Protein AF-A0A7X5D8V8-F1 (afdb_monomer)

Mean predicted aligned error: 6.62 Å

pLDDT: mean 87.8, std 14.57, range [34.31, 98.56]

Nearest PDB structures (foldseek):
  1rkx-assembly1_B  TM=6.588E-01  e=1.270E-01  Yersinia pseudotuberculosis
  8oxf-assembly2_F  TM=2.842E-01  e=4.146E-02  Arthrobacter sp.
  1rkx-assembly1_A  TM=2.470E-01  e=5.904E-02  Yersinia pseudotuberculosis
  1wvg-assembly1_A-2  TM=2.300E-01  e=4.398E-02  Salmonella enterica subsp. enterica serovar Typhi str. CT18
  1rkx-assembly1_D  TM=2.440E-01  e=1.129E-01  Yersinia pseudotuberculosis

Structure (mmCIF, N/CA/C/O backbone):
data_AF-A0A7X5D8V8-F1
#
_entry.id   AF-A0A7X5D8V8-F1
#
loop_
_atom_site.group_PDB
_atom_site.id
_atom_site.type_symbol
_atom_site.label_atom_id
_atom_site.label_alt_id
_atom_site.label_comp_id
_atom_site.label_asym_id
_atom_site.label_entity_id
_atom_site.label_seq_id
_atom_site.pdbx_PDB_ins_code
_atom_site.Cartn_x
_atom_site.Cartn_y
_atom_site.Cartn_z
_atom_site.occupancy
_atom_site.B_iso_or_equiv
_atom_site.auth_seq_id
_atom_site.auth_comp_id
_atom_site.auth_asym_id
_atom_site.auth_atom_id
_atom_site.pdbx_PDB_model_num
ATOM 1 N N . MET A 1 1 ? -23.161 -14.116 19.086 1.00 56.59 1 MET A N 1
ATOM 2 C CA . MET A 1 1 ? -23.039 -13.054 18.066 1.00 56.59 1 MET A CA 1
ATOM 3 C C . MET A 1 1 ? -21.893 -13.435 17.145 1.00 56.59 1 MET A C 1
ATOM 5 O O . MET A 1 1 ? -20.900 -13.943 17.662 1.00 56.59 1 MET A O 1
ATOM 9 N N . SER A 1 2 ? -22.057 -13.295 15.826 1.00 82.12 2 SER A N 1
ATOM 10 C CA . SER A 1 2 ? -20.963 -13.474 14.860 1.00 82.12 2 SER A CA 1
ATOM 11 C C . SER A 1 2 ? -19.871 -12.431 15.122 1.00 82.12 2 SER A C 1
ATOM 13 O O . SER A 1 2 ? -20.149 -11.354 15.649 1.00 82.12 2 SER A O 1
ATOM 15 N N . LYS A 1 3 ? -18.610 -12.765 14.825 1.00 94.00 3 LYS A N 1
ATOM 16 C CA . LYS A 1 3 ? -17.510 -11.793 14.884 1.00 94.00 3 LYS A CA 1
ATOM 17 C C . LYS A 1 3 ? -17.692 -10.821 13.723 1.00 94.00 3 LYS A C 1
ATOM 19 O O . LYS A 1 3 ? -17.764 -11.277 12.587 1.00 94.00 3 LYS A O 1
ATOM 24 N N . SER A 1 4 ? -17.745 -9.519 13.979 1.00 97.12 4 SER A N 1
ATOM 25 C CA . SER A 1 4 ? -17.955 -8.515 12.932 1.00 97.12 4 SER A CA 1
ATOM 26 C C . SER A 1 4 ? -17.012 -7.326 13.091 1.00 97.12 4 SER A C 1
ATOM 28 O O . SER A 1 4 ? -16.685 -6.908 14.206 1.00 97.12 4 SER A O 1
ATOM 30 N N . VAL A 1 5 ? -16.549 -6.789 11.964 1.00 98.31 5 VAL A N 1
ATOM 31 C CA . VAL A 1 5 ? -15.684 -5.606 11.907 1.00 98.31 5 VAL A CA 1
ATOM 32 C C . VAL A 1 5 ? -16.247 -4.595 10.916 1.00 98.31 5 VAL A C 1
ATOM 34 O O . VAL A 1 5 ? -16.684 -4.954 9.820 1.00 98.31 5 VAL A O 1
ATOM 37 N N . LEU A 1 6 ? -16.210 -3.323 11.302 1.00 98.31 6 LEU A N 1
ATOM 38 C CA . LEU A 1 6 ? -16.412 -2.210 10.386 1.00 98.31 6 LEU A CA 1
ATOM 39 C C . LEU A 1 6 ? -15.040 -1.691 9.953 1.00 98.31 6 LEU A C 1
ATOM 41 O O . LEU A 1 6 ? -14.257 -1.265 10.796 1.00 98.31 6 LEU A O 1
ATOM 45 N N . ILE A 1 7 ? -14.736 -1.722 8.659 1.00 98.19 7 ILE A N 1
ATOM 46 C CA . ILE A 1 7 ? -13.537 -1.099 8.091 1.00 98.19 7 ILE A CA 1
ATOM 47 C C . ILE A 1 7 ? -13.951 0.231 7.470 1.00 98.19 7 ILE A C 1
ATOM 49 O O . ILE A 1 7 ? -14.861 0.287 6.641 1.00 98.19 7 ILE A O 1
ATOM 53 N N . PHE A 1 8 ? -13.277 1.297 7.877 1.00 97.44 8 PHE A N 1
ATOM 54 C CA . PHE A 1 8 ? -13.571 2.661 7.472 1.00 97.44 8 PHE A CA 1
ATOM 55 C C . PHE A 1 8 ? -12.373 3.286 6.757 1.00 97.44 8 PHE A C 1
ATOM 57 O O . PHE A 1 8 ? -11.284 3.356 7.330 1.00 97.44 8 PHE A O 1
ATOM 64 N N . GLU A 1 9 ? -12.595 3.760 5.527 1.00 95.62 9 GLU A N 1
ATOM 65 C CA . GLU A 1 9 ? -11.587 4.462 4.723 1.00 95.62 9 GLU A CA 1
ATOM 66 C C . GLU A 1 9 ? -11.970 5.934 4.532 1.00 95.62 9 GLU A C 1
ATOM 68 O O . GLU A 1 9 ? -12.772 6.257 3.644 1.00 95.62 9 GLU A O 1
ATOM 73 N N . PRO A 1 10 ? -11.401 6.839 5.346 1.00 91.75 10 PRO A N 1
ATOM 74 C CA . PRO A 1 10 ? -11.671 8.264 5.239 1.00 91.75 10 PRO A CA 1
ATOM 75 C C . PRO A 1 10 ? -10.828 8.964 4.168 1.00 91.75 10 PRO A C 1
ATOM 77 O O . PRO A 1 10 ? -11.167 10.072 3.747 1.00 91.75 10 PRO A O 1
ATOM 80 N N . HIS A 1 11 ? -9.725 8.368 3.712 1.00 90.44 11 HIS A N 1
ATOM 81 C CA . HIS A 1 11 ? -8.753 9.033 2.860 1.00 90.44 11 HIS A CA 1
ATOM 82 C C . HIS A 1 11 ? -9.058 8.824 1.362 1.00 90.44 11 HIS A C 1
ATOM 84 O O . HIS A 1 11 ? -9.230 7.694 0.900 1.00 90.44 11 HIS A O 1
ATOM 90 N N . PRO A 1 12 ? -9.065 9.891 0.538 1.00 86.19 12 PRO A N 1
ATOM 91 C CA . PRO A 1 12 ? -9.428 9.806 -0.881 1.00 86.19 12 PRO A CA 1
ATOM 92 C C . PRO A 1 12 ? -8.381 9.111 -1.772 1.00 86.19 12 PRO A C 1
ATOM 94 O O . PRO A 1 12 ? -8.635 8.904 -2.959 1.00 86.19 12 PRO A O 1
ATOM 97 N N . TYR A 1 13 ? -7.214 8.750 -1.230 1.00 84.81 13 TYR A N 1
ATOM 98 C CA . TYR A 1 13 ? -6.101 8.189 -2.006 1.00 84.81 13 TYR A CA 1
ATOM 99 C C . TYR A 1 13 ? -5.557 6.853 -1.493 1.00 84.81 13 TYR A C 1
ATOM 101 O O . TYR A 1 13 ? -4.608 6.367 -2.092 1.00 84.81 13 TYR A O 1
ATOM 109 N N . HIS A 1 14 ? -6.094 6.296 -0.401 1.00 89.19 14 HIS A N 1
ATOM 110 C CA . HIS A 1 14 ? -5.566 5.067 0.225 1.00 89.19 14 HIS A CA 1
ATOM 111 C C . HIS A 1 14 ? -6.527 3.879 0.122 1.00 89.19 14 HIS A C 1
ATOM 113 O O . HIS A 1 14 ? -6.419 2.899 0.857 1.00 89.19 14 HIS A O 1
ATOM 119 N N . TYR A 1 15 ? -7.485 3.957 -0.801 1.00 90.75 15 TYR A N 1
ATOM 120 C CA . TYR A 1 15 ? -8.532 2.954 -0.943 1.00 90.75 15 TYR A CA 1
ATOM 121 C C . TYR A 1 15 ? -7.999 1.538 -1.177 1.00 90.75 15 TYR A C 1
ATOM 123 O O . TYR A 1 15 ? -8.607 0.556 -0.756 1.00 90.75 15 TYR A O 1
ATOM 131 N N . GLU A 1 16 ? -6.819 1.422 -1.784 1.00 92.56 16 GLU A N 1
ATOM 132 C CA . GLU A 1 16 ? -6.147 0.153 -2.028 1.00 92.56 16 GLU A CA 1
ATOM 133 C C . GLU A 1 16 ? -5.804 -0.629 -0.749 1.00 92.56 16 GLU A C 1
ATOM 135 O O . GLU A 1 16 ? -5.570 -1.830 -0.817 1.00 92.56 16 GLU A O 1
ATOM 140 N N . VAL A 1 17 ? -5.791 0.010 0.422 1.00 95.12 17 VAL A N 1
ATOM 141 C CA . VAL A 1 17 ? -5.502 -0.649 1.706 1.00 95.12 17 VAL A CA 1
ATOM 142 C C . VAL A 1 17 ? -6.639 -1.543 2.156 1.00 95.12 17 VAL A C 1
ATOM 144 O O . VAL A 1 17 ? -6.409 -2.579 2.788 1.00 95.12 17 VAL A O 1
ATOM 147 N N . VAL A 1 18 ? -7.867 -1.131 1.837 1.00 96.44 18 VAL A N 1
ATOM 148 C CA . VAL A 1 18 ? -9.096 -1.721 2.366 1.00 96.44 18 VAL A CA 1
ATOM 149 C C . VAL A 1 18 ? -9.138 -3.216 2.075 1.00 96.44 18 VAL A C 1
ATOM 151 O O . VAL A 1 18 ? -9.469 -3.992 2.966 1.00 96.44 18 VAL A O 1
ATOM 154 N N . ILE A 1 19 ? -8.727 -3.644 0.879 1.00 96.31 19 ILE A N 1
ATOM 155 C CA . ILE A 1 19 ? -8.701 -5.062 0.492 1.00 96.31 19 ILE A CA 1
ATOM 156 C C . ILE A 1 19 ? -7.691 -5.891 1.282 1.00 96.31 19 ILE A C 1
ATOM 158 O O . ILE A 1 19 ? -8.018 -7.003 1.691 1.00 96.31 19 ILE A O 1
ATOM 162 N N . GLY A 1 20 ? -6.503 -5.351 1.566 1.00 95.94 20 GLY A N 1
ATOM 163 C CA . GLY A 1 20 ? -5.499 -6.044 2.374 1.00 95.94 20 GLY A CA 1
ATOM 164 C C . GLY A 1 20 ? -5.975 -6.253 3.811 1.00 95.94 20 GLY A C 1
ATOM 165 O O . GLY A 1 20 ? -5.890 -7.357 4.339 1.00 95.94 20 GLY A O 1
ATOM 166 N N . VAL A 1 21 ? -6.539 -5.211 4.426 1.00 97.38 21 VAL A N 1
ATOM 167 C CA . VAL A 1 21 ? -7.099 -5.290 5.786 1.00 97.38 21 VAL A CA 1
ATOM 168 C C . VAL A 1 21 ? -8.289 -6.244 5.834 1.00 97.38 21 VAL A C 1
ATOM 170 O O . VAL A 1 21 ? -8.360 -7.101 6.714 1.00 97.38 21 VAL A O 1
ATOM 173 N N . SER A 1 22 ? -9.197 -6.122 4.866 1.00 97.62 22 SER A N 1
ATOM 174 C CA . SER A 1 22 ? -10.381 -6.974 4.764 1.00 97.62 22 SER A CA 1
ATOM 175 C C . SER A 1 22 ? -9.988 -8.445 4.622 1.00 97.62 22 SER A C 1
ATOM 177 O O . SER A 1 22 ? -10.557 -9.286 5.306 1.00 97.62 22 SER A O 1
ATOM 179 N N . TYR A 1 23 ? -8.959 -8.755 3.826 1.00 97.50 23 TYR A N 1
ATOM 180 C CA . TYR A 1 23 ? -8.428 -10.112 3.714 1.00 97.50 23 TYR A CA 1
ATOM 181 C C . TYR A 1 23 ? -8.008 -10.685 5.072 1.00 97.50 23 TYR A C 1
ATOM 183 O O . TYR A 1 23 ? -8.434 -11.778 5.423 1.00 97.50 23 TYR A O 1
ATOM 191 N N . TYR A 1 24 ? -7.242 -9.955 5.888 1.00 98.00 24 TYR A N 1
ATOM 192 C CA . TYR A 1 24 ? -6.824 -10.495 7.188 1.00 98.00 24 TYR A CA 1
ATOM 193 C C . TYR A 1 24 ? -7.997 -10.729 8.141 1.00 98.00 24 TYR A C 1
ATOM 195 O O . TYR A 1 24 ? -8.025 -11.747 8.826 1.00 98.00 24 TYR A O 1
ATOM 203 N N . PHE A 1 25 ? -8.984 -9.832 8.179 1.00 97.88 25 PHE A N 1
ATOM 204 C CA . PHE A 1 25 ? -10.183 -10.057 8.989 1.00 97.88 25 PHE A CA 1
ATOM 205 C C . PHE A 1 25 ? -11.018 -11.239 8.488 1.00 97.88 25 PHE A C 1
ATOM 207 O O . PHE A 1 25 ? -11.525 -12.006 9.309 1.00 97.88 25 PHE A O 1
ATOM 214 N N . GLU A 1 26 ? -11.107 -11.431 7.171 1.00 96.69 26 GLU A N 1
ATOM 215 C CA . GLU A 1 26 ? -11.768 -12.588 6.563 1.00 96.69 26 GLU A CA 1
ATOM 216 C C . GLU A 1 26 ? -11.084 -13.890 7.003 1.00 96.69 26 GLU A C 1
ATOM 218 O O . GLU A 1 26 ? -11.756 -14.795 7.496 1.00 96.69 26 GLU A O 1
ATOM 223 N N . GLN A 1 27 ? -9.747 -13.935 6.970 1.00 96.56 27 GLN A N 1
ATOM 224 C CA . GLN A 1 27 ? -8.958 -15.082 7.439 1.00 96.56 27 GLN A CA 1
ATOM 225 C C . GLN A 1 27 ? -9.134 -15.359 8.944 1.00 96.56 27 GLN A C 1
ATOM 227 O O . GLN A 1 27 ? -9.007 -16.499 9.389 1.00 96.56 27 GLN A O 1
ATOM 232 N N . LEU A 1 28 ? -9.459 -14.337 9.742 1.00 97.25 28 LEU A N 1
ATOM 233 C CA . LEU A 1 28 ? -9.793 -14.477 11.166 1.00 97.25 28 LEU A CA 1
ATOM 234 C C . LEU A 1 28 ? -11.273 -14.836 11.424 1.00 97.25 28 LEU A C 1
ATOM 236 O O . LEU A 1 28 ? -11.683 -14.968 12.588 1.00 97.25 28 LEU A O 1
ATOM 240 N N . GLY A 1 29 ? -12.067 -15.009 10.363 1.00 96.31 29 GLY A N 1
ATOM 241 C CA . GLY A 1 29 ? -13.473 -15.405 10.413 1.00 96.31 29 GLY A CA 1
ATOM 242 C C . GLY A 1 29 ? -14.427 -14.277 10.806 1.00 96.31 29 GLY A C 1
ATOM 243 O O . GLY A 1 29 ? -15.450 -14.552 11.435 1.00 96.31 29 GLY A O 1
ATOM 244 N N . TYR A 1 30 ? -14.082 -13.022 10.507 1.00 97.62 30 TYR A N 1
ATOM 245 C CA . TYR A 1 30 ? -14.972 -11.881 10.724 1.00 97.62 30 TYR A CA 1
ATOM 246 C C . TYR A 1 30 ? -15.916 -11.670 9.537 1.00 97.62 30 TYR A C 1
ATOM 248 O O . TYR A 1 30 ? -15.520 -11.764 8.377 1.00 97.62 30 TYR A O 1
ATOM 256 N N . GLU A 1 31 ? -17.154 -11.294 9.840 1.00 97.19 31 GLU A N 1
ATOM 257 C CA . GLU A 1 31 ? -18.051 -10.631 8.899 1.00 97.19 31 GLU A CA 1
ATOM 258 C C . GLU A 1 31 ? -17.583 -9.187 8.693 1.00 97.19 31 GLU A C 1
ATOM 260 O O . GLU A 1 31 ? -17.316 -8.458 9.654 1.00 97.19 31 GLU A O 1
ATOM 265 N N . ILE A 1 32 ? -17.466 -8.773 7.432 1.00 97.44 32 ILE A N 1
ATOM 266 C CA . ILE A 1 32 ? -16.819 -7.513 7.069 1.00 97.44 32 ILE A CA 1
ATOM 267 C C . ILE A 1 32 ? -17.858 -6.541 6.534 1.00 97.44 32 ILE A C 1
ATOM 269 O O . ILE A 1 32 ? -18.511 -6.787 5.516 1.00 97.44 32 ILE A O 1
ATOM 273 N N . SER A 1 33 ? -17.957 -5.397 7.203 1.00 97.31 33 SER A N 1
ATOM 274 C CA . SER A 1 33 ? -18.666 -4.230 6.694 1.00 97.31 33 SER A CA 1
ATOM 275 C C . SER A 1 33 ? -17.673 -3.143 6.314 1.00 97.31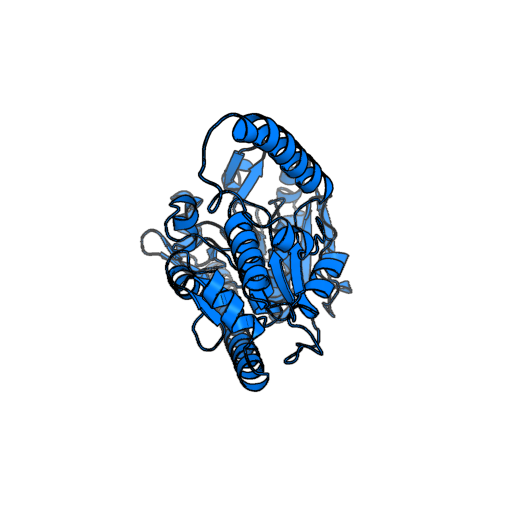 33 SER A C 1
ATOM 277 O O . SER A 1 33 ? -16.722 -2.882 7.046 1.00 97.31 33 SER A O 1
ATOM 279 N N . LEU A 1 34 ? -17.895 -2.501 5.174 1.00 97.44 34 LEU A N 1
ATOM 280 C CA . LEU A 1 34 ? -17.082 -1.405 4.664 1.00 97.44 34 LEU A CA 1
ATOM 281 C C . LEU A 1 34 ? -17.895 -0.111 4.719 1.00 97.44 34 LEU A C 1
ATOM 283 O O . LEU A 1 34 ? -19.037 -0.081 4.261 1.00 97.44 34 LEU A O 1
ATOM 287 N N . LEU A 1 35 ? -17.296 0.954 5.246 1.00 95.81 35 LEU A N 1
ATOM 288 C CA . LEU A 1 35 ? -17.801 2.321 5.147 1.00 95.81 35 LEU A CA 1
ATOM 289 C C . LEU A 1 35 ? -16.759 3.163 4.406 1.00 95.81 35 LEU A C 1
ATOM 291 O O . LEU A 1 35 ? -15.671 3.420 4.919 1.00 95.81 35 LEU A O 1
ATOM 295 N N . VAL A 1 36 ? -17.062 3.527 3.162 1.00 94.44 36 VAL A N 1
ATOM 296 C CA . VAL A 1 36 ? -16.083 4.099 2.221 1.00 94.44 36 VAL A CA 1
ATOM 297 C C . VAL A 1 36 ? -16.660 5.324 1.513 1.00 94.44 36 VAL A C 1
ATOM 299 O O . VAL A 1 36 ? -17.871 5.483 1.424 1.00 94.44 36 VAL A O 1
ATOM 302 N N . ARG A 1 37 ? -15.819 6.221 1.002 1.00 91.38 37 ARG A N 1
ATOM 303 C CA . ARG A 1 37 ? -16.301 7.426 0.304 1.00 91.38 37 ARG A CA 1
ATOM 304 C C . ARG A 1 37 ? -17.103 7.085 -0.964 1.00 91.38 37 ARG A C 1
ATOM 306 O O . ARG A 1 37 ? -16.758 6.150 -1.685 1.00 91.38 37 ARG A O 1
ATOM 313 N N . ASN A 1 38 ? -18.112 7.899 -1.290 1.00 88.25 38 ASN A N 1
ATOM 314 C CA . ASN A 1 38 ? -18.994 7.753 -2.467 1.00 88.25 38 ASN A CA 1
ATOM 315 C C . ASN A 1 38 ? -18.273 7.645 -3.827 1.00 88.25 38 ASN A C 1
ATOM 317 O O . ASN A 1 38 ? -18.821 7.106 -4.784 1.00 88.25 38 ASN A O 1
ATOM 321 N N . ASN A 1 39 ? -17.052 8.165 -3.944 1.00 83.12 39 ASN A N 1
ATOM 322 C CA . ASN A 1 39 ? -16.264 8.115 -5.177 1.00 83.12 39 ASN A CA 1
ATOM 323 C C . ASN A 1 39 ? -15.512 6.785 -5.378 1.00 83.12 39 ASN A C 1
ATOM 325 O O . ASN A 1 39 ? -14.800 6.646 -6.376 1.00 83.12 39 ASN A O 1
ATOM 329 N N . PHE A 1 40 ? -15.645 5.831 -4.454 1.00 84.00 40 PHE A N 1
ATOM 330 C CA . PHE A 1 40 ? -14.994 4.531 -4.532 1.00 84.00 40 PHE A CA 1
ATOM 331 C C . PHE A 1 40 ? -15.947 3.403 -4.924 1.00 84.00 40 PHE A C 1
ATOM 333 O O . PHE A 1 40 ? -17.043 3.247 -4.386 1.00 84.00 40 PHE A O 1
ATOM 340 N N . ASP A 1 41 ? -15.469 2.565 -5.840 1.00 85.38 41 ASP A N 1
ATOM 341 C CA . ASP A 1 41 ? -16.139 1.345 -6.270 1.00 85.38 41 ASP A CA 1
ATOM 342 C C . ASP A 1 41 ? -15.456 0.135 -5.618 1.00 85.38 41 ASP A C 1
ATOM 344 O O . ASP A 1 41 ? -14.400 -0.324 -6.057 1.00 85.38 41 ASP A O 1
ATOM 348 N N . ALA A 1 42 ? -16.052 -0.373 -4.538 1.00 80.69 42 ALA A N 1
ATOM 349 C CA . ALA A 1 42 ? -15.538 -1.548 -3.837 1.00 80.69 42 ALA A CA 1
ATOM 350 C C . ALA A 1 42 ? -15.549 -2.793 -4.724 1.00 80.69 42 ALA A C 1
ATOM 352 O O . ALA A 1 42 ? -14.614 -3.586 -4.691 1.00 80.69 42 ALA A O 1
ATOM 353 N N . GLN A 1 43 ? -16.568 -2.963 -5.563 1.00 84.69 43 GLN A N 1
ATOM 354 C CA . GLN A 1 43 ? -16.681 -4.151 -6.410 1.00 84.69 43 GLN A CA 1
ATOM 355 C C . GLN A 1 43 ? -15.541 -4.230 -7.436 1.00 84.69 43 GLN A C 1
ATOM 357 O O . GLN A 1 43 ? -15.120 -5.321 -7.825 1.00 84.69 43 GLN A O 1
ATOM 362 N N . ASP A 1 44 ? -15.008 -3.076 -7.834 1.00 91.81 44 ASP A N 1
ATOM 363 C CA . ASP A 1 44 ? -13.827 -2.961 -8.684 1.00 91.81 44 ASP A CA 1
ATOM 364 C C . ASP A 1 44 ? -12.514 -3.280 -7.937 1.00 91.81 44 ASP A C 1
ATOM 366 O O . ASP A 1 44 ? -11.674 -4.008 -8.469 1.00 91.81 44 ASP A O 1
ATOM 370 N N . LEU A 1 45 ? -12.354 -2.815 -6.690 1.00 94.19 45 LEU A N 1
ATOM 371 C CA . LEU A 1 45 ? -11.200 -3.137 -5.830 1.00 94.19 45 LEU A CA 1
ATOM 372 C C . LEU A 1 45 ? -11.127 -4.639 -5.505 1.00 94.19 45 LEU A C 1
ATOM 374 O O . LEU A 1 45 ? -10.070 -5.254 -5.613 1.00 94.19 45 LEU A O 1
ATOM 378 N N . PHE A 1 46 ? -12.263 -5.244 -5.157 1.00 95.69 46 PHE A N 1
ATOM 379 C CA . PHE A 1 46 ? -12.381 -6.659 -4.795 1.00 95.69 46 PHE A CA 1
ATOM 380 C C . PHE A 1 46 ? -12.614 -7.577 -6.003 1.00 95.69 46 PHE A C 1
ATOM 382 O O . PHE A 1 46 ? -13.052 -8.714 -5.837 1.00 95.69 46 PHE A O 1
ATOM 389 N N . PHE A 1 47 ? -12.332 -7.117 -7.228 1.00 94.50 47 PHE A N 1
ATOM 390 C CA . PHE A 1 47 ? -12.703 -7.833 -8.452 1.00 94.50 47 PHE A CA 1
ATOM 391 C C . PHE A 1 47 ? -12.211 -9.289 -8.486 1.00 94.50 47 PHE A C 1
ATOM 393 O O . PHE A 1 47 ? -12.973 -10.173 -8.887 1.00 94.50 47 PHE A O 1
ATOM 400 N N . TYR A 1 48 ? -10.968 -9.524 -8.053 1.00 94.31 48 TYR A N 1
ATOM 401 C CA . TYR A 1 48 ? -10.339 -10.847 -8.013 1.00 94.31 48 TYR A CA 1
ATOM 402 C C . TYR A 1 48 ? -10.571 -11.610 -6.705 1.00 94.31 48 TYR A C 1
ATOM 404 O O . TYR A 1 48 ? -10.054 -12.709 -6.581 1.00 94.31 48 TYR A O 1
ATOM 412 N N . SER A 1 49 ? -11.310 -11.065 -5.736 1.00 94.62 49 SER A N 1
ATOM 413 C CA . SER A 1 49 ? -11.569 -11.741 -4.461 1.00 94.62 49 SER A CA 1
ATOM 414 C C . SER A 1 49 ? -12.773 -12.679 -4.554 1.00 94.62 49 SER A C 1
ATOM 416 O O . SER A 1 49 ? -13.887 -12.246 -4.855 1.00 94.62 49 SER A O 1
ATOM 418 N N . GLN A 1 50 ? -12.585 -13.951 -4.202 1.00 92.69 50 GLN A N 1
ATOM 419 C CA . GLN A 1 50 ? -13.645 -14.975 -4.187 1.00 92.69 50 GLN A CA 1
ATOM 420 C C . GLN A 1 50 ? -14.776 -14.697 -3.184 1.00 92.69 50 GLN A C 1
ATOM 422 O O . GLN A 1 50 ? -15.858 -15.270 -3.278 1.00 92.69 50 GLN A O 1
ATOM 427 N N . TRP A 1 51 ? -14.537 -13.820 -2.215 1.00 92.19 51 TRP A N 1
ATOM 428 C CA . TRP A 1 51 ? -15.438 -13.543 -1.099 1.00 92.19 51 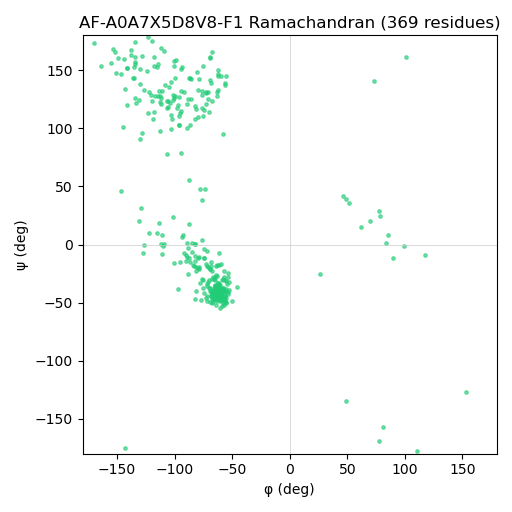TRP A CA 1
ATOM 429 C C . TRP A 1 51 ? -16.082 -12.157 -1.145 1.00 92.19 51 TRP A C 1
ATOM 431 O O . TRP A 1 51 ? -16.760 -11.771 -0.193 1.00 92.19 51 TRP A O 1
ATOM 441 N N . LYS A 1 52 ? -15.903 -11.420 -2.246 1.00 92.56 52 LYS A N 1
ATOM 442 C CA . LYS A 1 52 ? -16.428 -10.059 -2.424 1.00 92.56 52 LYS A CA 1
ATOM 443 C C . LYS A 1 52 ? -17.944 -9.949 -2.222 1.00 92.56 52 LYS A C 1
ATOM 445 O O . LYS A 1 52 ? -18.418 -8.934 -1.726 1.00 92.56 52 LYS A O 1
ATOM 450 N N . ASP A 1 53 ? -18.696 -11.005 -2.540 1.00 91.94 53 ASP A N 1
ATOM 451 C CA . ASP A 1 53 ? -20.160 -11.024 -2.422 1.00 91.94 53 ASP A CA 1
ATOM 452 C C . ASP A 1 53 ? -20.634 -11.137 -0.960 1.00 91.94 53 ASP A C 1
ATOM 454 O O . ASP A 1 53 ? -21.807 -10.922 -0.665 1.00 91.94 53 ASP A O 1
ATOM 458 N N . ARG A 1 54 ? -19.719 -11.443 -0.026 1.00 92.56 54 ARG A N 1
ATOM 459 C CA . ARG A 1 54 ? -19.979 -11.459 1.424 1.00 92.56 54 ARG A CA 1
ATOM 460 C C . ARG A 1 54 ? -19.757 -10.093 2.085 1.00 92.56 54 ARG A C 1
ATOM 462 O O . ARG A 1 54 ? -19.961 -9.967 3.288 1.00 92.56 54 ARG A O 1
ATOM 469 N N . LEU A 1 55 ? -19.305 -9.088 1.334 1.00 94.25 55 LEU A N 1
ATOM 470 C CA . LEU A 1 55 ? -19.039 -7.750 1.856 1.00 94.25 55 LEU A CA 1
ATOM 471 C C . LEU A 1 55 ? -20.327 -6.940 2.006 1.00 94.25 55 LEU A C 1
ATOM 473 O O . LEU A 1 55 ? -21.108 -6.808 1.063 1.00 94.25 55 LEU A O 1
ATOM 477 N N . HIS A 1 56 ? -20.495 -6.293 3.157 1.00 94.00 56 HIS A N 1
ATOM 478 C CA . HIS A 1 56 ? -21.533 -5.282 3.346 1.00 94.00 56 HIS A CA 1
ATOM 479 C C . HIS A 1 56 ? -20.950 -3.892 3.115 1.00 94.00 56 HIS A C 1
ATOM 481 O O . HIS A 1 56 ? -20.247 -3.359 3.967 1.00 94.00 56 HIS A O 1
ATOM 487 N N . ILE A 1 57 ? -21.224 -3.296 1.958 1.00 93.88 57 ILE A N 1
ATOM 488 C CA . ILE A 1 57 ? -20.645 -2.003 1.582 1.00 93.88 57 ILE A CA 1
ATOM 489 C C . ILE A 1 57 ? -21.671 -0.897 1.797 1.00 93.88 57 ILE A C 1
ATOM 491 O O . ILE A 1 57 ? -22.798 -0.974 1.307 1.00 93.88 57 ILE A O 1
ATOM 495 N N . ARG A 1 58 ? -21.255 0.144 2.512 1.00 93.31 58 ARG A N 1
ATOM 496 C CA . ARG A 1 58 ? -21.966 1.412 2.630 1.00 93.31 58 ARG A CA 1
ATOM 497 C C . ARG A 1 58 ? -21.044 2.540 2.212 1.00 93.31 58 ARG A C 1
ATOM 499 O O . ARG A 1 58 ? -19.828 2.474 2.414 1.00 93.31 58 ARG A O 1
ATOM 506 N N . HIS A 1 59 ? -21.648 3.584 1.670 1.00 93.56 59 HIS A N 1
ATOM 507 C CA . HIS A 1 59 ? -20.926 4.767 1.251 1.00 93.56 59 HIS A CA 1
ATOM 508 C C . HIS A 1 59 ? -21.322 5.987 2.071 1.00 93.56 59 HIS A C 1
ATOM 510 O O . HIS A 1 59 ? -22.434 6.048 2.590 1.00 93.56 59 HIS A O 1
ATOM 516 N N . PHE A 1 60 ? -20.399 6.937 2.183 1.00 92.62 60 PHE A N 1
ATOM 517 C CA . PHE A 1 60 ? -20.625 8.224 2.833 1.00 92.62 60 PHE A CA 1
ATOM 518 C C . PHE A 1 60 ? -20.069 9.379 1.989 1.00 92.62 60 PHE A C 1
ATOM 520 O O . PHE A 1 60 ? -19.207 9.196 1.117 1.00 92.62 60 PHE A O 1
ATOM 527 N N . ASP A 1 61 ? -20.554 10.579 2.285 1.00 90.62 61 ASP A N 1
ATOM 528 C CA . ASP A 1 61 ? -19.972 11.855 1.868 1.00 90.62 61 ASP A CA 1
ATOM 529 C C . ASP A 1 61 ? -19.402 12.612 3.077 1.00 90.62 61 ASP A C 1
ATOM 531 O O . ASP A 1 61 ? -19.624 12.250 4.233 1.00 90.62 61 ASP A O 1
ATOM 535 N N . ASP A 1 62 ? -18.643 13.673 2.812 1.00 86.56 62 ASP A N 1
ATOM 536 C CA . ASP A 1 62 ? -17.936 14.428 3.854 1.00 86.56 62 ASP A CA 1
ATOM 537 C C . ASP A 1 62 ? -18.885 14.994 4.926 1.00 86.56 62 ASP A C 1
ATOM 539 O O . ASP A 1 62 ? -18.499 15.102 6.090 1.00 86.56 62 ASP A O 1
ATOM 543 N N . GLU A 1 63 ? -20.132 15.299 4.554 1.00 88.31 63 GLU A N 1
ATOM 544 C CA . GLU A 1 63 ? -21.156 15.862 5.441 1.00 88.31 63 GLU A CA 1
ATOM 545 C C . GLU A 1 63 ? -21.744 14.806 6.391 1.00 88.31 63 GLU A C 1
ATOM 547 O O . GLU A 1 63 ? -22.001 15.088 7.563 1.00 88.31 63 GLU A O 1
ATOM 552 N N . THR A 1 64 ? -21.922 13.573 5.913 1.00 90.44 64 THR A N 1
ATOM 553 C CA . THR A 1 64 ? -22.527 12.461 6.668 1.00 90.44 64 THR A CA 1
ATOM 554 C C . THR A 1 64 ? -21.516 11.630 7.458 1.00 90.44 64 THR A C 1
ATOM 556 O O . THR A 1 64 ? -21.907 10.895 8.367 1.00 90.44 64 THR A O 1
ATOM 559 N N . MET A 1 65 ? -20.216 11.774 7.177 1.00 92.12 65 MET A N 1
ATOM 560 C CA . MET A 1 65 ? -19.142 10.965 7.768 1.00 92.12 65 MET A CA 1
ATOM 561 C C . MET A 1 65 ? -19.203 10.877 9.302 1.00 92.12 65 MET A C 1
ATOM 563 O O . MET A 1 65 ? -19.102 9.784 9.860 1.00 92.12 65 MET A O 1
ATOM 567 N N . LYS A 1 66 ? -19.351 12.015 9.998 1.00 93.25 66 LYS A N 1
ATOM 568 C CA . LYS A 1 66 ? -19.387 12.027 11.472 1.00 93.25 66 LYS A CA 1
ATOM 569 C C . LYS A 1 66 ? -20.633 11.323 12.000 1.00 93.25 66 LYS A C 1
ATOM 571 O O . LYS A 1 66 ? -20.514 10.465 12.868 1.00 93.25 66 LYS A O 1
ATOM 576 N N . ALA A 1 67 ? -21.795 11.630 11.422 1.00 92.31 67 ALA A N 1
ATOM 577 C CA . ALA A 1 67 ? -23.068 11.046 11.828 1.00 92.31 67 ALA A CA 1
ATOM 578 C C . ALA A 1 67 ? -23.065 9.515 11.684 1.00 92.31 67 ALA A C 1
ATOM 580 O O . ALA A 1 67 ? -23.510 8.821 12.594 1.00 92.31 67 ALA A O 1
ATOM 581 N N . GLU A 1 68 ? -22.497 8.979 10.597 1.00 92.81 68 GLU A N 1
ATOM 582 C CA . GLU A 1 68 ? -22.351 7.529 10.393 1.00 92.81 68 GLU A CA 1
ATOM 583 C C . GLU A 1 68 ? -21.528 6.852 11.502 1.00 92.81 68 GLU A C 1
ATOM 585 O O . GLU A 1 68 ? -21.873 5.752 11.946 1.00 92.81 68 GLU A O 1
ATOM 590 N N . LEU A 1 69 ? -20.472 7.519 11.983 1.00 94.00 69 LEU A N 1
ATOM 591 C CA . LEU A 1 69 ? -19.582 7.013 13.034 1.00 94.00 69 LEU A CA 1
ATOM 592 C C . LEU A 1 69 ? -20.151 7.156 14.457 1.00 94.00 69 LEU A C 1
ATOM 594 O O . LEU A 1 69 ? -19.693 6.456 15.361 1.00 94.00 69 LEU A O 1
ATOM 598 N N . GLU A 1 70 ? -21.135 8.034 14.664 1.00 91.00 70 GLU A N 1
ATOM 599 C CA . GLU A 1 70 ? -21.821 8.224 15.953 1.00 91.00 70 GLU A CA 1
ATOM 600 C C . GLU A 1 70 ? -23.008 7.272 16.154 1.00 91.00 70 GLU A C 1
ATOM 602 O O . GLU A 1 70 ? -23.495 7.122 17.277 1.00 91.00 70 GLU A O 1
ATOM 607 N N . THR A 1 71 ? -23.484 6.619 15.088 1.00 86.81 71 THR A N 1
ATOM 608 C CA . THR A 1 71 ? -24.678 5.769 15.164 1.00 86.81 71 THR A CA 1
ATOM 609 C C . THR A 1 71 ? -24.527 4.620 16.167 1.00 86.81 71 THR A C 1
ATOM 611 O O . THR A 1 71 ? -23.480 3.979 16.264 1.00 86.81 71 THR A O 1
ATOM 614 N N . GLU A 1 72 ? -25.625 4.267 16.849 1.00 82.19 72 GLU A N 1
ATOM 615 C CA . GLU A 1 72 ? -25.701 3.065 17.703 1.00 82.19 72 GLU A CA 1
ATOM 616 C C . GLU A 1 72 ? -25.292 1.793 16.941 1.00 82.19 72 GLU A C 1
ATOM 618 O O . GLU A 1 72 ? -24.726 0.872 17.517 1.00 82.19 72 GLU A O 1
ATOM 623 N N . ARG A 1 73 ? -25.478 1.775 15.616 1.00 87.62 73 ARG A N 1
ATOM 624 C CA . ARG A 1 73 ? -25.107 0.657 14.743 1.00 87.62 73 ARG A CA 1
ATOM 625 C C . ARG A 1 73 ? -23.599 0.387 14.705 1.00 87.62 73 ARG A C 1
ATOM 627 O O . ARG A 1 73 ? -23.193 -0.739 14.441 1.00 87.62 73 ARG A O 1
ATOM 634 N N . VAL A 1 74 ? -22.753 1.390 14.956 1.00 92.94 74 VAL A N 1
ATOM 635 C CA . VAL A 1 74 ? -21.298 1.186 15.080 1.00 92.94 74 VAL A CA 1
ATOM 636 C C . VAL A 1 74 ? -20.968 0.368 16.335 1.00 92.94 74 VAL A C 1
ATOM 638 O O . VAL A 1 74 ? -20.022 -0.419 16.321 1.00 92.94 74 VAL A O 1
ATOM 641 N N . ARG A 1 75 ? -21.789 0.464 17.389 1.00 93.56 75 ARG A N 1
ATOM 642 C CA . ARG A 1 75 ? -21.580 -0.256 18.655 1.00 93.56 75 ARG A CA 1
ATOM 643 C C . ARG A 1 75 ? -21.792 -1.764 18.536 1.00 93.56 75 ARG A C 1
ATOM 645 O O . ARG A 1 75 ? -21.243 -2.505 19.348 1.00 93.56 75 ARG A O 1
ATOM 652 N N . ASP A 1 76 ? -22.518 -2.209 17.511 1.00 94.00 76 ASP A N 1
ATOM 653 C CA . ASP A 1 76 ? -22.775 -3.629 17.238 1.00 94.00 76 ASP A CA 1
ATOM 654 C C . ASP A 1 76 ? -21.534 -4.381 16.726 1.00 94.00 76 ASP A C 1
ATOM 656 O O . ASP A 1 76 ? -21.487 -5.612 16.783 1.00 94.00 76 ASP A O 1
ATOM 660 N N . TYR A 1 77 ? -20.519 -3.666 16.225 1.00 97.25 77 TYR A N 1
ATOM 661 C CA . TYR A 1 77 ? -19.279 -4.281 15.756 1.00 97.25 77 TYR A CA 1
ATOM 662 C C . TYR A 1 77 ? -18.337 -4.598 16.916 1.00 97.25 77 TYR A C 1
ATOM 664 O O . TYR A 1 77 ? -18.257 -3.871 17.911 1.00 97.25 77 TYR A O 1
ATOM 672 N N . GLU A 1 78 ? -17.544 -5.662 16.766 1.00 97.69 78 GLU A N 1
ATOM 673 C CA . GLU A 1 78 ? -16.474 -5.939 17.722 1.00 97.69 78 GLU A CA 1
ATOM 674 C C . GLU A 1 78 ? -15.395 -4.856 17.659 1.00 97.69 78 GLU A C 1
ATOM 676 O O . GLU A 1 78 ? -14.922 -4.397 18.697 1.00 97.69 78 GLU A O 1
ATOM 681 N N . PHE A 1 79 ? -15.051 -4.416 16.448 1.00 98.06 79 PHE A N 1
ATOM 682 C CA . PHE A 1 79 ? -14.033 -3.401 16.204 1.00 98.06 79 PHE A CA 1
ATOM 683 C C . PHE A 1 79 ? -14.433 -2.452 15.074 1.00 98.06 79 PHE A C 1
ATOM 685 O O . PHE A 1 79 ? -15.109 -2.847 14.122 1.00 98.06 79 PHE A O 1
ATOM 692 N N . LEU A 1 80 ? -13.924 -1.222 15.154 1.00 98.31 80 LEU A N 1
ATOM 693 C CA . LEU A 1 80 ? -13.813 -0.313 14.014 1.00 98.31 80 LEU A CA 1
ATOM 694 C C . LEU A 1 80 ? -12.338 -0.254 13.611 1.00 98.31 80 LEU A C 1
ATOM 696 O O . LEU A 1 80 ? -11.482 0.084 14.430 1.00 98.31 80 LEU A O 1
ATOM 700 N N . PHE A 1 81 ? -12.044 -0.571 12.356 1.00 98.56 81 PHE A N 1
ATOM 701 C CA . PHE A 1 81 ? -10.705 -0.478 11.798 1.00 98.56 81 PHE A CA 1
ATOM 702 C C . PHE A 1 81 ? -10.598 0.722 10.855 1.00 98.56 81 PHE A C 1
ATOM 704 O O . PHE A 1 81 ? -11.271 0.776 9.828 1.00 98.56 81 PHE A O 1
ATOM 711 N N . LEU A 1 82 ? -9.721 1.666 11.182 1.00 97.94 82 LEU A N 1
ATOM 712 C CA . LEU A 1 82 ? -9.411 2.834 10.362 1.00 97.94 82 LEU A CA 1
ATOM 713 C C . LEU A 1 82 ? -8.312 2.449 9.359 1.00 97.94 82 LEU A C 1
ATOM 715 O O . LEU A 1 82 ? -7.142 2.338 9.735 1.00 97.94 82 LEU A O 1
ATOM 719 N N . SER A 1 83 ? -8.655 2.218 8.089 1.00 96.44 83 SER A N 1
ATOM 720 C CA . SER A 1 83 ? -7.651 1.854 7.068 1.00 96.44 83 SER A CA 1
ATOM 721 C C . SER A 1 83 ? -6.690 3.001 6.738 1.00 96.44 83 SER A C 1
ATOM 723 O O . SER A 1 83 ? -5.575 2.754 6.276 1.00 96.44 83 SER A O 1
ATOM 725 N N . SER A 1 84 ? -7.087 4.228 7.077 1.00 95.56 84 SER A N 1
ATOM 726 C CA . SER A 1 84 ? -6.202 5.377 7.245 1.00 95.56 84 SER A CA 1
ATOM 727 C C . SER A 1 84 ? -6.575 6.122 8.525 1.00 95.56 84 SER A C 1
ATOM 729 O O . SER A 1 84 ? -7.731 6.503 8.714 1.00 95.56 84 SER A O 1
ATOM 731 N N . MET A 1 85 ? -5.600 6.342 9.406 1.00 95.69 85 MET A N 1
ATOM 732 C CA . MET A 1 85 ? -5.741 7.256 10.547 1.00 95.69 85 MET A CA 1
ATOM 733 C C . MET A 1 85 ? -5.502 8.716 10.140 1.00 95.69 85 MET A C 1
ATOM 735 O O . MET A 1 85 ? -5.799 9.639 10.898 1.00 95.69 85 MET A O 1
ATOM 739 N N . GLU A 1 86 ? -5.017 8.937 8.920 1.00 92.69 86 GLU A N 1
ATOM 740 C CA . GLU A 1 86 ? -4.965 10.235 8.269 1.00 92.69 86 GLU A CA 1
ATOM 741 C C . GLU A 1 86 ? -6.259 10.572 7.526 1.00 92.69 86 GLU A C 1
ATOM 743 O O . GLU A 1 86 ? -6.847 9.738 6.836 1.00 92.69 86 GLU A O 1
ATOM 748 N N . TYR A 1 87 ? -6.633 11.846 7.573 1.00 91.38 87 TYR A N 1
ATOM 749 C CA . TYR A 1 87 ? -7.742 12.400 6.818 1.00 91.38 87 TYR A CA 1
ATOM 750 C C . TYR A 1 87 ? -7.290 13.606 6.000 1.00 91.38 87 TYR A C 1
ATOM 752 O O . TYR A 1 87 ? -6.598 14.485 6.511 1.00 91.38 87 TYR A O 1
ATOM 760 N N . PHE A 1 88 ? -7.671 13.641 4.723 1.00 87.94 88 PHE A N 1
ATOM 761 C CA . PHE A 1 88 ? -7.396 14.768 3.837 1.00 87.94 88 PHE A CA 1
ATOM 762 C C . PHE A 1 88 ? -8.687 15.552 3.602 1.00 87.94 88 PHE A C 1
ATOM 764 O O . PHE A 1 88 ? -9.633 15.010 3.030 1.00 87.94 88 PHE A O 1
ATOM 771 N N . HIS A 1 89 ? -8.709 16.814 4.023 1.00 84.75 89 HIS A N 1
ATOM 772 C CA . HIS A 1 89 ? -9.850 17.720 3.892 1.00 84.75 89 HIS A CA 1
ATOM 773 C C . HIS A 1 89 ? -9.364 19.153 3.682 1.00 84.75 89 HIS A C 1
ATOM 775 O O . HIS A 1 89 ? -8.312 19.532 4.191 1.00 84.75 89 HIS A O 1
ATOM 781 N N . ASP A 1 90 ? -10.103 19.954 2.914 1.00 83.81 90 ASP A N 1
ATOM 782 C CA . ASP A 1 90 ? -9.809 21.384 2.707 1.00 83.81 90 ASP A CA 1
ATOM 783 C C . ASP A 1 90 ? -8.359 21.675 2.272 1.00 83.81 90 ASP A C 1
ATOM 785 O O . ASP A 1 90 ? -7.748 22.659 2.677 1.00 83.81 90 ASP A O 1
ATOM 789 N N . HIS A 1 91 ? -7.779 20.788 1.453 1.00 82.62 91 HIS A N 1
ATOM 790 C CA . HIS A 1 91 ? -6.366 20.823 1.035 1.00 82.62 91 HIS A CA 1
ATOM 791 C C . HIS A 1 91 ? -5.337 20.683 2.174 1.00 82.62 91 HIS A C 1
ATOM 793 O O . HIS A 1 91 ? -4.148 20.933 1.973 1.00 82.62 91 HIS A O 1
ATOM 799 N N . THR A 1 92 ? -5.778 20.237 3.344 1.00 86.12 92 THR A N 1
ATOM 800 C CA . THR A 1 92 ? -4.971 19.955 4.530 1.00 86.12 92 THR A CA 1
ATOM 801 C C . THR A 1 92 ? -5.063 18.481 4.913 1.00 86.12 92 THR A C 1
ATOM 803 O O . THR A 1 92 ? -5.955 17.754 4.471 1.00 86.12 92 THR A O 1
ATOM 806 N N . GLN A 1 93 ? -4.107 18.024 5.717 1.00 88.00 93 GLN A N 1
ATOM 807 C CA . GLN A 1 93 ? -4.079 16.664 6.239 1.00 88.00 93 GLN A CA 1
ATOM 808 C C . GLN A 1 93 ? -4.071 16.715 7.767 1.00 88.00 93 GLN A C 1
ATOM 810 O O . GLN A 1 93 ? -3.278 17.449 8.354 1.00 88.00 93 GLN A O 1
ATOM 815 N N . SER A 1 94 ? -4.942 15.936 8.401 1.00 91.75 94 SER A N 1
ATOM 816 C CA . SER A 1 94 ? -5.106 15.871 9.855 1.00 91.75 94 SER A CA 1
ATOM 817 C C . SER A 1 94 ? -5.267 14.425 10.334 1.00 91.75 94 SER A C 1
ATOM 819 O O . SER A 1 94 ? -5.447 13.502 9.533 1.00 91.75 94 SER A O 1
ATOM 821 N N . ARG A 1 95 ? -5.170 14.205 11.650 1.00 93.88 95 ARG A N 1
ATOM 822 C CA . ARG A 1 95 ? -5.556 12.933 12.273 1.00 93.88 95 ARG A CA 1
ATOM 823 C C . ARG A 1 95 ? -7.078 12.817 12.227 1.00 93.88 95 ARG A C 1
ATOM 825 O O . ARG A 1 95 ? -7.774 13.740 12.646 1.00 93.88 95 ARG A O 1
ATOM 832 N N . ILE A 1 96 ? -7.608 11.681 11.771 1.00 94.19 96 ILE A N 1
ATOM 833 C CA . ILE A 1 96 ? -9.064 11.498 11.641 1.00 94.19 96 ILE A CA 1
ATOM 834 C C . ILE A 1 96 ? -9.788 11.689 12.977 1.00 94.19 96 ILE A C 1
ATOM 836 O O . ILE A 1 96 ? -10.851 12.298 13.010 1.00 94.19 96 ILE A O 1
ATOM 840 N N . LEU A 1 97 ? -9.187 11.232 14.079 1.00 94.44 97 LEU A N 1
ATOM 841 C CA . LEU A 1 97 ? -9.757 11.360 15.422 1.00 94.44 97 LEU A CA 1
ATOM 842 C C . LEU A 1 97 ? -9.860 12.824 15.877 1.00 94.44 97 LEU A C 1
ATOM 844 O O . LEU A 1 97 ? -10.851 13.189 16.503 1.00 94.44 97 LEU A O 1
ATOM 848 N N . ASP A 1 98 ? -8.889 13.666 15.506 1.00 93.75 98 ASP A N 1
ATOM 849 C CA . ASP A 1 98 ? -8.938 15.109 15.784 1.00 93.75 98 ASP A CA 1
ATOM 850 C C . ASP A 1 98 ? -10.024 15.790 14.957 1.00 93.75 98 ASP A C 1
ATOM 852 O O . ASP A 1 98 ? -10.760 16.636 15.459 1.00 93.75 98 ASP A O 1
ATOM 856 N N . TYR A 1 99 ? -10.160 15.383 13.694 1.00 93.31 99 TYR A N 1
ATOM 857 C CA . TYR A 1 99 ? -11.176 15.932 12.807 1.00 93.31 99 TYR A CA 1
ATOM 858 C C . TYR A 1 99 ? -12.600 15.593 13.268 1.00 93.31 99 TYR A C 1
ATOM 860 O O . TYR A 1 99 ? -13.475 16.466 13.294 1.00 93.31 99 TYR A O 1
ATOM 868 N N . ILE A 1 100 ? -12.866 14.329 13.618 1.00 93.75 100 ILE A N 1
ATOM 869 C CA . ILE A 1 100 ? -14.203 13.916 14.069 1.00 93.75 100 ILE A CA 1
ATOM 870 C C . ILE A 1 100 ? -14.490 14.388 15.498 1.00 93.75 100 ILE A C 1
ATOM 872 O O . ILE A 1 100 ? -15.633 14.736 15.778 1.00 93.75 100 ILE A O 1
ATOM 876 N N . GLY A 1 101 ? -13.467 14.508 16.351 1.00 94.00 101 GLY A N 1
ATOM 877 C CA . GLY A 1 101 ? -13.572 15.060 17.706 1.00 94.00 101 GLY A CA 1
ATOM 878 C C . GLY A 1 101 ? -13.990 14.052 18.782 1.00 94.00 101 GLY A C 1
ATOM 879 O O . GLY A 1 101 ? -14.255 14.443 19.916 1.00 94.00 101 GLY A O 1
ATOM 880 N N . PHE A 1 102 ? -14.057 12.762 18.450 1.00 93.69 102 PHE A N 1
ATOM 881 C CA . PHE A 1 102 ? -14.386 11.679 19.377 1.00 93.69 102 PHE A CA 1
ATOM 882 C C . PHE A 1 102 ? -13.740 10.360 18.933 1.00 93.69 102 PHE A C 1
ATOM 884 O O . PHE A 1 102 ? -13.284 10.218 17.800 1.00 93.69 102 PHE A O 1
ATOM 891 N N . ILE A 1 103 ? -13.712 9.368 19.826 1.00 94.06 103 ILE A N 1
ATOM 892 C CA . ILE A 1 103 ? -13.333 7.990 19.488 1.00 94.06 103 ILE A CA 1
ATOM 893 C C . ILE A 1 103 ? -14.626 7.192 19.272 1.00 94.06 103 ILE A C 1
ATOM 895 O O . ILE A 1 103 ? -15.396 7.062 20.231 1.00 94.06 103 ILE A O 1
ATOM 899 N N . PRO A 1 104 ? -14.888 6.656 18.063 1.00 95.06 104 PRO A N 1
ATOM 900 C CA . PRO A 1 104 ? -16.072 5.841 17.813 1.00 95.06 104 PRO A CA 1
ATOM 901 C C . PRO A 1 104 ? -16.146 4.643 18.764 1.00 95.06 104 PRO A C 1
ATOM 903 O O . PRO A 1 104 ? -15.143 3.976 19.030 1.00 95.06 104 PRO A O 1
ATOM 906 N N . GLN A 1 105 ? -17.343 4.383 19.285 1.00 92.94 105 GLN A N 1
ATOM 907 C CA . GLN A 1 105 ? -17.568 3.354 20.297 1.00 92.94 105 GLN A CA 1
ATOM 908 C C . GLN A 1 105 ? -18.019 2.056 19.624 1.00 92.94 105 GLN A C 1
ATOM 910 O O . GLN A 1 105 ? -19.106 1.984 19.063 1.00 92.94 105 GLN A O 1
ATOM 915 N N . THR A 1 106 ? -17.179 1.031 19.695 1.00 95.81 106 THR A N 1
ATOM 916 C CA . THR A 1 106 ? -17.492 -0.366 19.350 1.00 95.81 106 THR A CA 1
ATOM 917 C C . THR A 1 106 ? -17.278 -1.229 20.593 1.00 95.81 106 THR A C 1
ATOM 919 O O . THR A 1 106 ? -16.774 -0.732 21.605 1.00 95.81 106 THR A O 1
ATOM 922 N N . LYS A 1 107 ? -17.598 -2.528 20.544 1.00 95.44 107 LYS A N 1
ATOM 923 C CA . LYS A 1 107 ? -17.447 -3.415 21.712 1.00 95.44 107 LYS A CA 1
ATOM 924 C C . LYS A 1 107 ? -16.026 -3.428 22.291 1.00 95.44 107 LYS A C 1
ATOM 926 O O . LYS A 1 107 ? -15.866 -3.493 23.507 1.00 95.44 107 LYS A O 1
ATOM 931 N N . TYR A 1 108 ? -15.008 -3.381 21.433 1.00 96.62 108 TYR A N 1
ATOM 932 C CA . TYR A 1 108 ? -13.600 -3.432 21.834 1.00 96.62 108 TYR A CA 1
ATOM 933 C C . TYR A 1 108 ? -12.784 -2.214 21.371 1.00 96.62 108 TYR A C 1
ATOM 935 O O . TYR A 1 108 ? -11.556 -2.195 21.505 1.00 96.62 108 TYR A O 1
ATOM 943 N N . GLY A 1 109 ? -13.448 -1.180 20.856 1.00 95.75 109 GLY A N 1
ATOM 944 C CA . GLY A 1 109 ? -12.847 0.073 20.408 1.00 95.75 109 GLY A CA 1
ATOM 945 C C . GLY A 1 109 ? -12.236 0.018 19.004 1.00 95.75 109 GLY A C 1
ATOM 946 O O . GLY A 1 109 ? -12.598 -0.795 18.146 1.00 95.75 109 GLY A O 1
ATOM 947 N N . ILE A 1 110 ? -11.297 0.931 18.766 1.00 97.44 110 ILE A N 1
ATOM 948 C CA . ILE A 1 110 ? -10.710 1.151 17.444 1.00 97.44 110 ILE A CA 1
ATOM 949 C C . ILE A 1 110 ? -9.335 0.493 17.288 1.00 97.44 110 ILE A C 1
ATOM 951 O O . ILE A 1 110 ? -8.621 0.243 18.265 1.00 97.44 110 ILE A O 1
ATOM 955 N N . MET A 1 111 ? -8.968 0.254 16.034 1.00 98.12 111 MET A N 1
ATOM 956 C CA . MET A 1 111 ? -7.613 -0.026 15.550 1.00 98.12 111 MET A CA 1
ATOM 957 C C . MET A 1 111 ? -7.402 0.756 14.250 1.00 98.12 111 MET A C 1
ATOM 959 O O . MET A 1 111 ? -8.379 1.178 13.628 1.00 98.12 111 MET A O 1
ATOM 963 N N . GLY A 1 112 ? -6.162 0.945 13.804 1.00 97.56 112 GLY A N 1
ATOM 964 C CA . GLY A 1 112 ? -5.945 1.629 12.531 1.00 97.56 112 GLY A CA 1
ATOM 965 C C . GLY A 1 112 ? -4.527 1.583 11.990 1.00 97.56 112 GLY A C 1
ATOM 966 O O . GLY A 1 112 ? -3.612 1.086 12.646 1.00 97.56 112 GLY A O 1
ATOM 967 N N . ILE A 1 113 ? -4.362 2.093 10.770 1.00 97.56 113 ILE A N 1
ATOM 968 C CA . ILE A 1 113 ? -3.075 2.191 10.073 1.00 97.56 113 ILE A CA 1
ATOM 969 C C . ILE A 1 113 ? -2.684 3.655 9.905 1.00 97.56 113 ILE A C 1
ATOM 971 O O . ILE A 1 113 ? -3.468 4.451 9.393 1.00 97.56 113 ILE A O 1
ATOM 975 N N . TYR A 1 114 ? -1.435 3.972 10.243 1.00 95.56 114 TYR A N 1
ATOM 976 C CA . TYR A 1 114 ? -0.767 5.164 9.727 1.00 95.56 114 TYR A CA 1
ATOM 977 C C . TYR A 1 114 ? 0.061 4.817 8.484 1.00 95.56 114 TYR A C 1
ATOM 979 O O . TYR A 1 114 ? 0.857 3.871 8.463 1.00 95.56 114 TYR A O 1
ATOM 987 N N . HIS A 1 115 ? -0.112 5.624 7.445 1.00 92.56 115 HIS A N 1
ATOM 988 C CA . HIS A 1 115 ? 0.619 5.596 6.179 1.00 92.56 115 HIS A CA 1
ATOM 989 C C . HIS A 1 115 ? 1.887 6.429 6.201 1.00 92.56 115 HIS A C 1
ATOM 991 O O . HIS A 1 115 ? 2.807 6.171 5.421 1.00 92.56 115 HIS A O 1
ATOM 997 N N . ASN A 1 116 ? 1.933 7.436 7.072 1.00 89.75 116 ASN A N 1
ATOM 998 C CA . ASN A 1 116 ? 3.118 8.228 7.341 1.00 89.75 116 ASN A CA 1
ATOM 999 C C . ASN A 1 116 ? 3.309 8.399 8.850 1.00 89.75 116 ASN A C 1
ATOM 1001 O O . ASN A 1 116 ? 2.475 8.997 9.526 1.00 89.75 116 ASN A O 1
ATOM 1005 N N . ARG A 1 117 ? 4.464 7.960 9.363 1.00 90.94 117 ARG A N 1
ATOM 1006 C CA . ARG A 1 117 ? 4.845 8.150 10.769 1.00 90.94 117 ARG A CA 1
ATOM 1007 C C . ARG A 1 117 ? 4.744 9.615 11.210 1.00 90.94 117 ARG A C 1
ATOM 1009 O O . ARG A 1 117 ? 4.449 9.867 12.373 1.00 90.94 117 ARG A O 1
ATOM 1016 N N . ALA A 1 118 ? 4.994 10.565 10.307 1.00 89.56 118 ALA A N 1
ATOM 1017 C CA . ALA A 1 118 ? 4.951 11.995 10.614 1.00 89.56 118 ALA A CA 1
ATOM 1018 C C . ALA A 1 118 ? 3.578 12.488 11.116 1.00 89.56 118 ALA A C 1
ATOM 1020 O O . ALA A 1 118 ? 3.510 13.568 11.691 1.00 89.56 118 ALA A O 1
ATOM 1021 N N . MET A 1 119 ? 2.509 11.710 10.912 1.00 89.69 119 MET A N 1
ATOM 1022 C CA . MET A 1 119 ? 1.152 12.048 11.349 1.00 89.69 119 MET A CA 1
ATOM 1023 C C . MET A 1 119 ? 0.819 11.572 12.768 1.00 89.69 119 MET A C 1
ATOM 1025 O O . MET A 1 119 ? -0.209 11.984 13.298 1.00 89.69 119 MET A O 1
ATOM 1029 N N . LEU A 1 120 ? 1.662 10.733 13.387 1.00 91.81 120 LEU A N 1
ATOM 1030 C CA . LEU A 1 120 ? 1.456 10.319 14.775 1.00 91.81 120 LEU A CA 1
ATOM 1031 C C . LEU A 1 120 ? 1.681 11.480 15.740 1.00 91.81 120 LEU A C 1
ATOM 1033 O O . LEU A 1 120 ? 2.659 12.228 15.626 1.00 91.81 120 LEU A O 1
ATOM 1037 N N . THR A 1 121 ? 0.843 11.532 16.769 1.00 92.62 121 THR A N 1
ATOM 1038 C CA . THR A 1 121 ? 0.968 12.482 17.877 1.00 92.62 121 THR A CA 1
ATOM 1039 C C . THR A 1 121 ? 1.061 11.757 19.223 1.00 92.62 121 THR A C 1
ATOM 1041 O O . THR A 1 121 ? 0.995 10.529 19.304 1.00 92.62 121 THR A O 1
ATOM 1044 N N . ASP A 1 122 ? 1.211 12.518 20.307 1.00 94.12 122 ASP A N 1
ATOM 1045 C CA . ASP A 1 122 ? 1.233 11.953 21.659 1.00 94.12 122 ASP A CA 1
ATOM 1046 C C . ASP A 1 122 ? -0.120 11.399 22.111 1.00 94.12 122 ASP A C 1
ATOM 1048 O O . ASP A 1 122 ? -0.162 10.508 22.962 1.00 94.12 122 ASP A O 1
ATOM 1052 N N . ASP A 1 123 ? -1.216 11.840 21.494 1.00 93.50 123 ASP A N 1
ATOM 1053 C CA . ASP A 1 123 ? -2.548 11.303 21.776 1.00 93.50 123 ASP A CA 1
ATOM 1054 C C . ASP A 1 123 ? -2.684 9.842 21.315 1.00 93.50 123 ASP A C 1
ATOM 1056 O O . ASP A 1 123 ? -3.495 9.082 21.846 1.00 93.50 123 ASP A O 1
ATOM 1060 N N . ASP A 1 124 ? -1.852 9.419 20.358 1.00 95.38 124 ASP A N 1
ATOM 1061 C CA . ASP A 1 124 ? -1.828 8.051 19.845 1.00 95.38 124 ASP A CA 1
ATOM 1062 C C . ASP A 1 124 ? -1.066 7.081 20.761 1.00 95.38 124 ASP A C 1
ATOM 1064 O O . ASP A 1 124 ? -1.168 5.866 20.579 1.00 95.38 124 ASP A O 1
ATOM 1068 N N . ILE A 1 125 ? -0.317 7.574 21.763 1.00 95.81 125 ILE A N 1
ATOM 1069 C CA . ILE A 1 125 ? 0.541 6.738 22.625 1.00 95.81 125 ILE A CA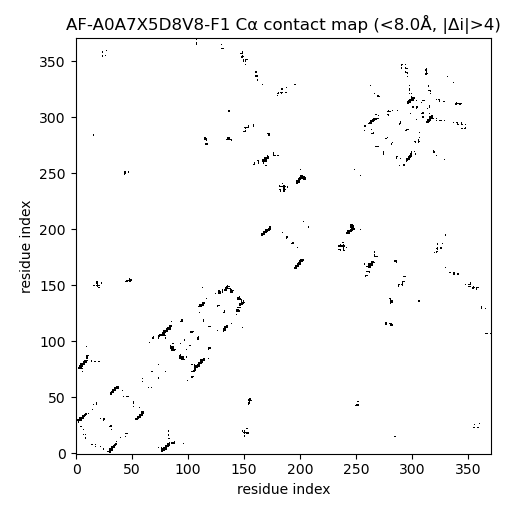 1
ATOM 1070 C C . ILE A 1 125 ? -0.259 5.618 23.283 1.00 95.81 125 ILE A C 1
ATOM 1072 O O . ILE A 1 125 ? 0.224 4.488 23.342 1.00 95.81 125 ILE A O 1
ATOM 1076 N N . LYS A 1 126 ? -1.486 5.897 23.738 1.00 95.38 126 LYS A N 1
ATOM 1077 C CA . LYS A 1 126 ? -2.334 4.873 24.357 1.00 95.38 126 LYS A CA 1
ATOM 1078 C C . LYS A 1 126 ? -2.627 3.737 23.373 1.00 95.38 126 LYS A C 1
ATOM 1080 O O . LYS A 1 126 ? -2.297 2.588 23.659 1.00 95.38 126 LYS A O 1
ATOM 1085 N N . LEU A 1 127 ? -3.161 4.059 22.193 1.00 96.31 127 LEU A N 1
ATOM 1086 C CA . LEU A 1 127 ? -3.461 3.072 21.150 1.00 96.31 127 LEU A CA 1
ATOM 1087 C C . LEU A 1 127 ? -2.205 2.314 20.697 1.00 96.31 127 LEU A C 1
ATOM 1089 O O . LEU A 1 127 ? -2.257 1.105 20.472 1.00 96.31 127 LEU A O 1
ATOM 1093 N N . LEU A 1 128 ? -1.069 3.004 20.596 1.00 96.19 128 LEU A N 1
ATOM 1094 C CA . LEU A 1 128 ? 0.204 2.407 20.210 1.00 96.19 128 LEU A CA 1
ATOM 1095 C C . LEU A 1 128 ? 0.727 1.438 21.282 1.00 96.19 128 LEU A C 1
ATOM 1097 O O . LEU A 1 128 ? 1.175 0.343 20.947 1.00 96.19 128 LEU A O 1
ATOM 1101 N N . SER A 1 129 ? 0.627 1.808 22.562 1.00 95.75 129 SER A N 1
ATOM 1102 C CA . SER A 1 129 ? 1.024 0.965 23.698 1.00 95.75 129 SER A CA 1
ATOM 1103 C C . SER A 1 129 ? 0.163 -0.294 23.828 1.00 95.75 129 SER A C 1
ATOM 1105 O O . SER A 1 129 ? 0.663 -1.349 24.208 1.00 95.75 129 SER A O 1
ATOM 1107 N N . GLU A 1 130 ? -1.104 -0.206 23.421 1.00 95.81 130 GLU A N 1
ATOM 1108 C CA . GLU A 1 130 ? -2.046 -1.326 23.341 1.00 95.81 130 GLU A CA 1
ATOM 1109 C C . GLU A 1 130 ? -1.891 -2.152 22.045 1.00 95.81 130 GLU A C 1
ATOM 1111 O O . GLU A 1 130 ? -2.633 -3.107 21.826 1.00 95.81 130 GLU A O 1
ATOM 1116 N N . GLY A 1 131 ? -0.948 -1.798 21.161 1.00 96.75 131 GLY A N 1
ATOM 1117 C CA . GLY A 1 131 ? -0.702 -2.511 19.903 1.00 96.75 131 GLY A CA 1
ATOM 1118 C C . GLY A 1 131 ? -1.810 -2.357 18.853 1.00 96.75 131 GLY A C 1
ATOM 1119 O O . GLY A 1 131 ? -1.913 -3.187 17.950 1.00 96.75 131 GLY A O 1
ATOM 1120 N N . ARG A 1 132 ? -2.647 -1.317 18.961 1.00 97.75 132 ARG A N 1
ATOM 1121 C CA . ARG A 1 132 ? -3.806 -1.059 18.082 1.00 97.75 132 ARG A CA 1
ATOM 1122 C C . ARG A 1 132 ? -3.470 -0.258 16.826 1.00 97.75 132 ARG A C 1
ATOM 1124 O O . ARG A 1 132 ? -4.316 -0.139 15.938 1.00 97.75 132 ARG A O 1
ATOM 1131 N N . ILE A 1 133 ? -2.267 0.308 16.767 1.00 97.94 133 ILE A N 1
ATOM 1132 C CA . ILE A 1 133 ? -1.770 1.065 15.619 1.00 97.94 133 ILE A CA 1
ATOM 1133 C C . ILE A 1 133 ? -0.817 0.194 14.806 1.00 97.94 133 ILE A C 1
ATOM 1135 O O . ILE A 1 133 ? 0.199 -0.299 15.301 1.00 97.94 133 ILE A O 1
ATOM 1139 N N . PHE A 1 134 ? -1.143 0.064 13.529 1.00 98.06 134 PHE A N 1
ATOM 1140 C CA . PHE A 1 134 ? -0.375 -0.654 12.530 1.00 98.06 134 PHE A CA 1
ATOM 1141 C C . PHE A 1 134 ? 0.279 0.309 11.536 1.00 98.06 134 PHE A C 1
ATOM 1143 O O . PHE A 1 134 ? -0.062 1.489 11.434 1.00 98.06 134 PHE A O 1
ATOM 1150 N N . ALA A 1 135 ? 1.217 -0.228 10.765 1.00 96.06 135 ALA A N 1
ATOM 1151 C CA . ALA A 1 135 ? 1.868 0.466 9.670 1.00 96.06 135 ALA A CA 1
ATOM 1152 C C . ALA A 1 135 ? 2.092 -0.470 8.477 1.00 96.06 135 ALA A C 1
ATOM 1154 O O . ALA A 1 135 ? 2.310 -1.677 8.626 1.00 96.06 135 ALA A O 1
ATOM 1155 N N . LEU A 1 136 ? 2.117 0.099 7.272 1.00 94.50 136 LEU A N 1
ATOM 1156 C CA . LEU A 1 136 ? 2.463 -0.643 6.051 1.00 94.50 136 LEU A CA 1
ATOM 1157 C C . LEU A 1 136 ? 3.977 -0.900 5.937 1.00 94.50 136 LEU A C 1
ATOM 1159 O O . LEU A 1 136 ? 4.417 -1.904 5.359 1.00 94.50 136 LEU A O 1
ATOM 1163 N N . THR A 1 137 ? 4.766 0.012 6.503 1.00 92.06 137 THR A N 1
ATOM 1164 C CA . THR A 1 137 ? 6.202 -0.117 6.756 1.00 92.06 137 THR A CA 1
ATOM 1165 C C . THR A 1 137 ? 6.403 0.106 8.259 1.00 92.06 137 THR A C 1
ATOM 1167 O O . THR A 1 137 ? 6.147 1.217 8.716 1.00 92.06 137 THR A O 1
ATOM 1170 N N . PRO A 1 138 ? 6.816 -0.909 9.041 1.00 93.56 138 PRO A N 1
ATOM 1171 C CA . PRO A 1 138 ? 6.937 -0.785 10.494 1.00 93.56 138 PRO A CA 1
ATOM 1172 C C . PRO A 1 138 ? 7.839 0.367 10.929 1.00 93.56 138 PRO A C 1
ATOM 1174 O O . PRO A 1 138 ? 8.859 0.640 10.292 1.00 93.56 138 PRO A O 1
ATOM 1177 N N . PHE A 1 139 ? 7.490 1.001 12.044 1.00 93.50 139 PHE A N 1
ATOM 1178 C CA . PHE A 1 139 ? 8.291 2.060 12.645 1.00 93.50 139 PHE A CA 1
ATOM 1179 C C . PHE A 1 139 ? 8.135 2.090 14.167 1.00 93.50 139 PHE A C 1
ATOM 1181 O O . PHE A 1 139 ? 7.157 1.599 14.730 1.00 93.50 139 PHE A O 1
ATOM 1188 N N . ALA A 1 140 ? 9.103 2.731 14.819 1.00 93.62 140 ALA A N 1
ATOM 1189 C CA . ALA A 1 140 ? 9.081 3.005 16.246 1.00 93.62 140 ALA A CA 1
ATOM 1190 C C . ALA A 1 140 ? 8.647 4.451 16.519 1.00 93.62 140 ALA A C 1
ATOM 1192 O O . ALA A 1 140 ? 9.064 5.374 15.810 1.00 93.62 140 ALA A O 1
ATOM 1193 N N . TYR A 1 141 ? 7.885 4.663 17.588 1.00 94.62 141 TYR A N 1
ATOM 1194 C CA . TYR A 1 141 ? 7.534 5.989 18.089 1.00 94.62 141 TYR A CA 1
ATOM 1195 C C . TYR A 1 141 ? 7.553 5.991 19.620 1.00 94.62 141 TYR A C 1
ATOM 1197 O O . TYR A 1 141 ? 6.855 5.207 20.257 1.00 94.62 141 TYR A O 1
ATOM 1205 N N . LYS A 1 142 ? 8.405 6.844 20.208 1.00 93.56 142 LYS A N 1
ATOM 1206 C CA . LYS A 1 142 ? 8.564 7.014 21.667 1.00 93.56 142 LYS A CA 1
ATOM 1207 C C . LYS A 1 142 ? 8.663 5.696 22.462 1.00 93.56 142 LYS A C 1
ATOM 1209 O O . LYS A 1 142 ? 8.089 5.564 23.533 1.00 93.56 142 LYS A O 1
ATOM 1214 N N . GLY A 1 143 ? 9.410 4.723 21.935 1.00 93.88 143 GLY A N 1
ATOM 1215 C CA . GLY A 1 143 ? 9.646 3.425 22.585 1.00 93.88 143 GLY A CA 1
ATOM 1216 C C . GLY A 1 143 ? 8.630 2.329 22.245 1.00 93.88 143 GLY A C 1
ATOM 1217 O O . GLY A 1 143 ? 8.912 1.160 22.489 1.00 93.88 143 GLY A O 1
ATOM 1218 N N . TYR A 1 144 ? 7.510 2.669 21.607 1.00 95.88 144 TYR A N 1
ATOM 1219 C CA . TYR A 1 144 ? 6.514 1.706 21.138 1.00 95.88 144 TYR A CA 1
ATOM 1220 C C . TYR A 1 144 ? 6.683 1.404 19.644 1.00 95.88 144 TYR A C 1
ATOM 1222 O O . TYR A 1 144 ? 7.292 2.182 18.904 1.00 95.88 144 TYR A O 1
ATOM 1230 N N . GLN A 1 145 ? 6.153 0.265 19.194 1.00 94.81 145 GLN A N 1
ATOM 1231 C CA . GLN A 1 145 ? 6.273 -0.207 17.812 1.00 94.81 145 GLN A CA 1
ATOM 1232 C C . GLN A 1 145 ? 4.909 -0.241 17.127 1.00 94.81 145 GLN A C 1
ATOM 1234 O O . GLN A 1 145 ? 3.992 -0.898 17.615 1.00 94.81 145 GLN A O 1
ATOM 1239 N N . ALA A 1 146 ? 4.808 0.391 15.958 1.00 96.75 146 ALA A N 1
ATOM 1240 C CA . ALA A 1 146 ? 3.706 0.151 15.036 1.00 96.75 146 ALA A CA 1
ATOM 1241 C C . ALA A 1 146 ? 4.029 -1.107 14.219 1.00 96.75 146 ALA A C 1
ATOM 1243 O O . ALA A 1 146 ? 4.937 -1.113 13.376 1.00 96.75 146 ALA A O 1
ATOM 1244 N N . LYS A 1 147 ? 3.313 -2.198 14.512 1.00 96.62 147 LYS A N 1
ATOM 1245 C CA . LYS A 1 147 ? 3.514 -3.500 13.862 1.00 96.62 147 LYS A CA 1
ATOM 1246 C C . LYS A 1 147 ? 3.072 -3.460 12.397 1.00 96.62 147 LYS A C 1
ATOM 1248 O O . LYS A 1 147 ? 2.297 -2.603 11.973 1.00 96.62 147 LYS A O 1
ATOM 1253 N N . ARG A 1 148 ? 3.562 -4.417 11.607 1.00 96.19 148 ARG A N 1
ATOM 1254 C CA . ARG A 1 148 ? 3.208 -4.518 10.188 1.00 96.19 148 ARG A CA 1
ATOM 1255 C C . ARG A 1 148 ? 1.777 -5.018 10.026 1.00 96.19 148 ARG A C 1
ATOM 1257 O O . ARG A 1 148 ? 1.455 -6.080 10.548 1.00 96.19 148 ARG A O 1
ATOM 1264 N N . LEU A 1 149 ? 1.000 -4.336 9.192 1.00 97.00 149 LEU A N 1
ATOM 1265 C CA . LEU A 1 149 ? -0.187 -4.902 8.555 1.00 97.00 149 LEU A CA 1
ATOM 1266 C C . LEU A 1 149 ? -0.095 -4.613 7.056 1.00 97.00 149 LEU A C 1
ATOM 1268 O O . LEU A 1 149 ? -0.427 -3.529 6.594 1.00 97.00 149 LEU A O 1
ATOM 1272 N N . SER A 1 150 ? 0.500 -5.532 6.298 1.00 93.69 150 SER A N 1
ATOM 1273 C CA . SER A 1 150 ? 0.883 -5.273 4.908 1.00 93.69 150 SER A CA 1
ATOM 1274 C C . SER A 1 150 ? -0.297 -5.357 3.944 1.00 93.69 150 SER A C 1
ATOM 1276 O O . SER A 1 150 ? -1.119 -6.259 4.043 1.00 93.69 150 SER A O 1
ATOM 1278 N N . VAL A 1 151 ? -0.339 -4.493 2.935 1.00 91.81 151 VAL A N 1
ATOM 1279 C CA . VAL A 1 151 ? -1.312 -4.599 1.837 1.00 91.81 151 VAL A CA 1
ATOM 1280 C C . VAL A 1 151 ? -0.645 -5.355 0.693 1.00 91.81 151 VAL A C 1
ATOM 1282 O O . VAL A 1 151 ? -0.109 -4.765 -0.241 1.00 91.81 151 VAL A O 1
ATOM 1285 N N . SER A 1 152 ? -0.589 -6.679 0.841 1.00 90.50 152 SER A N 1
ATOM 1286 C CA . SER A 1 152 ? 0.059 -7.588 -0.119 1.00 90.50 152 SER A CA 1
ATOM 1287 C C . SER A 1 152 ? -0.938 -8.545 -0.783 1.00 90.50 152 SER A C 1
ATOM 1289 O O . SER A 1 152 ? -0.531 -9.479 -1.466 1.00 90.50 152 SER A O 1
ATOM 1291 N N . TYR A 1 153 ? -2.240 -8.332 -0.591 1.00 94.06 153 TYR A N 1
ATOM 1292 C CA . TYR A 1 153 ? -3.317 -9.117 -1.192 1.00 94.06 153 TYR A CA 1
ATOM 1293 C C . TYR A 1 153 ? -4.213 -8.197 -2.031 1.00 94.06 153 TYR A C 1
ATOM 1295 O O . TYR A 1 153 ? -4.671 -7.172 -1.534 1.00 94.06 153 TYR A O 1
ATOM 1303 N N . PHE A 1 154 ? -4.458 -8.581 -3.288 1.00 95.12 154 PHE A N 1
ATOM 1304 C CA . PHE A 1 154 ? -5.379 -7.904 -4.216 1.00 95.12 154 PHE A CA 1
ATOM 1305 C C . PHE A 1 154 ? -6.350 -8.892 -4.896 1.00 95.12 154 PHE A C 1
ATOM 1307 O O . PHE A 1 154 ? -6.898 -8.596 -5.956 1.00 95.12 154 PHE A O 1
ATOM 1314 N N . GLY A 1 155 ? -6.546 -10.074 -4.304 1.00 93.81 155 GLY A N 1
ATOM 1315 C CA . GLY A 1 155 ? -7.378 -11.143 -4.858 1.00 93.81 155 GLY A CA 1
ATOM 1316 C C . GLY A 1 155 ? -6.599 -12.365 -5.342 1.00 93.81 155 GLY A C 1
ATOM 1317 O O . GLY A 1 155 ? -5.373 -12.446 -5.215 1.00 93.81 155 GLY A O 1
ATOM 1318 N N . GLU A 1 156 ? -7.345 -13.317 -5.894 1.00 92.94 156 GLU A N 1
ATOM 1319 C CA . GLU A 1 156 ? -6.849 -14.566 -6.457 1.00 92.94 156 GLU A CA 1
ATOM 1320 C C . GLU A 1 156 ? -6.635 -14.426 -7.972 1.00 92.94 156 GLU A C 1
ATOM 1322 O O . GLU A 1 156 ? -7.573 -14.232 -8.746 1.00 92.94 156 GLU A O 1
ATOM 1327 N N . PHE A 1 157 ? -5.380 -14.528 -8.406 1.00 92.62 157 PHE A N 1
ATOM 1328 C CA . PHE A 1 157 ? -4.992 -14.504 -9.814 1.00 92.62 157 PHE A CA 1
ATOM 1329 C C . PHE A 1 157 ? -3.665 -15.230 -10.020 1.00 92.62 157 PHE A C 1
ATOM 1331 O O . PHE A 1 157 ? -2.838 -15.319 -9.108 1.00 92.62 157 PHE A O 1
ATOM 1338 N N . ASP A 1 158 ? -3.444 -15.702 -11.244 1.00 90.88 158 ASP A N 1
ATOM 1339 C CA . ASP A 1 158 ? -2.217 -16.400 -11.602 1.00 90.88 158 ASP A CA 1
ATOM 1340 C C . ASP A 1 158 ? -1.042 -15.422 -11.688 1.00 90.88 158 ASP A C 1
ATOM 1342 O O . ASP A 1 158 ? -1.029 -14.463 -12.467 1.00 90.88 158 ASP A O 1
ATOM 1346 N N . ILE A 1 159 ? -0.022 -15.673 -10.870 1.00 90.00 159 ILE A N 1
ATOM 1347 C CA . ILE A 1 159 ? 1.239 -14.943 -10.938 1.00 90.00 159 ILE A CA 1
ATOM 1348 C C . ILE A 1 159 ? 2.033 -15.470 -12.129 1.00 90.00 159 ILE A C 1
ATOM 1350 O O . ILE A 1 159 ? 2.437 -16.629 -12.167 1.00 90.00 159 ILE A O 1
ATOM 1354 N N . HIS A 1 160 ? 2.288 -14.598 -13.100 1.00 87.12 160 HIS A N 1
ATOM 1355 C CA . HIS A 1 160 ? 3.121 -14.942 -14.245 1.00 87.12 160 HIS A CA 1
ATOM 1356 C C . HIS A 1 160 ? 4.605 -14.792 -13.895 1.00 87.12 160 HIS A C 1
ATOM 1358 O O . HIS A 1 160 ? 5.073 -13.687 -13.616 1.00 87.12 160 HIS A O 1
ATOM 1364 N N . ASP A 1 161 ? 5.348 -15.895 -13.980 1.00 84.38 161 ASP A N 1
ATOM 1365 C CA . ASP A 1 161 ? 6.808 -15.953 -13.830 1.00 84.38 161 ASP A CA 1
ATOM 1366 C C . ASP A 1 161 ? 7.549 -15.829 -15.177 1.00 84.38 161 ASP A C 1
ATOM 1368 O O . ASP A 1 161 ? 8.763 -16.004 -15.269 1.00 84.38 161 ASP A O 1
ATOM 1372 N N . THR A 1 162 ? 6.818 -15.516 -16.248 1.00 81.12 162 THR A N 1
ATOM 1373 C CA . THR A 1 162 ? 7.359 -15.253 -17.581 1.00 81.12 162 THR A CA 1
ATOM 1374 C C . THR A 1 162 ? 6.712 -14.013 -18.185 1.00 81.12 162 THR A C 1
ATOM 1376 O O . THR A 1 162 ? 5.581 -13.652 -17.860 1.00 81.12 162 THR A O 1
ATOM 1379 N N . TYR A 1 163 ? 7.424 -13.368 -19.107 1.00 77.19 163 TYR A N 1
ATOM 1380 C CA . TYR A 1 163 ? 6.861 -12.357 -19.994 1.00 77.19 163 TYR A CA 1
ATOM 1381 C C . TYR A 1 163 ? 7.000 -12.860 -21.440 1.00 77.19 163 TYR A C 1
ATOM 1383 O O . TYR A 1 163 ? 8.102 -13.063 -21.941 1.00 77.19 163 TYR A O 1
ATOM 1391 N N . GLY A 1 164 ? 5.867 -13.132 -22.100 1.00 63.06 164 GLY A N 1
ATOM 1392 C CA . GLY A 1 164 ? 5.779 -13.778 -23.422 1.00 63.06 164 GLY A CA 1
ATOM 1393 C C . GLY A 1 164 ? 6.180 -12.882 -24.600 1.00 63.06 164 GLY A C 1
ATOM 1394 O O . GLY A 1 164 ? 5.436 -12.760 -25.571 1.00 63.06 164 GLY A O 1
ATOM 1395 N N . GLY A 1 165 ? 7.322 -12.198 -24.501 1.00 83.56 165 GLY A N 1
ATOM 1396 C CA . GLY A 1 165 ? 7.817 -11.268 -25.508 1.00 83.56 165 GLY A CA 1
ATOM 1397 C C . GLY A 1 165 ? 8.713 -10.191 -24.904 1.00 83.56 165 GLY A C 1
ATOM 1398 O O . GLY A 1 165 ? 9.678 -10.481 -24.207 1.00 83.56 165 GLY A O 1
ATOM 1399 N N . LYS A 1 166 ? 8.396 -8.925 -25.183 1.00 90.44 166 LYS A N 1
ATOM 1400 C CA . LYS A 1 166 ? 9.155 -7.776 -24.673 1.00 90.44 166 LYS A CA 1
ATOM 1401 C C . LYS A 1 166 ? 8.813 -7.525 -23.200 1.00 90.44 166 LYS A C 1
ATOM 1403 O O . LYS A 1 166 ? 7.625 -7.352 -22.918 1.00 90.44 166 LYS A O 1
ATOM 1408 N N . PRO A 1 167 ? 9.797 -7.411 -22.288 1.00 94.00 167 PRO A N 1
ATOM 1409 C CA . PRO A 1 167 ? 9.513 -7.051 -20.906 1.00 94.00 167 PRO A CA 1
ATOM 1410 C C . PRO A 1 167 ? 8.900 -5.650 -20.854 1.00 94.00 167 PRO A C 1
ATOM 1412 O O . PRO A 1 167 ? 9.400 -4.719 -21.495 1.00 94.00 167 PRO A O 1
ATOM 1415 N N . GLU A 1 168 ? 7.807 -5.498 -20.107 1.00 94.62 168 GLU A N 1
ATOM 1416 C CA . GLU A 1 168 ? 7.203 -4.196 -19.826 1.00 94.62 168 GLU A CA 1
ATOM 1417 C C . GLU A 1 168 ? 7.609 -3.704 -18.436 1.00 94.62 168 GLU A C 1
ATOM 1419 O O . GLU A 1 168 ? 7.439 -4.414 -17.443 1.00 94.62 168 GLU A O 1
ATOM 1424 N N . ILE A 1 169 ? 8.130 -2.478 -18.371 1.00 95.56 169 ILE A N 1
ATOM 1425 C CA . ILE A 1 169 ? 8.452 -1.789 -17.119 1.00 95.56 169 ILE A CA 1
ATOM 1426 C C . ILE A 1 169 ? 7.379 -0.735 -16.855 1.00 95.56 169 ILE A C 1
ATOM 1428 O O . ILE A 1 169 ? 7.179 0.173 -17.666 1.00 95.56 169 ILE A O 1
ATOM 1432 N N . LEU A 1 170 ? 6.709 -0.838 -15.712 1.00 94.69 170 LEU A N 1
ATOM 1433 C CA . LEU A 1 170 ? 5.584 0.015 -15.350 1.00 94.69 170 LEU A CA 1
ATOM 1434 C C . LEU A 1 170 ? 5.923 0.947 -14.191 1.00 94.69 170 LEU A C 1
ATOM 1436 O O . LEU A 1 170 ? 6.331 0.508 -13.121 1.00 94.69 170 LEU A O 1
ATOM 1440 N N . LEU A 1 171 ? 5.718 2.245 -14.397 1.00 93.00 171 LEU A N 1
ATOM 1441 C CA . LEU A 1 171 ? 5.723 3.246 -13.335 1.00 93.00 171 LEU A CA 1
ATOM 1442 C C . LEU A 1 171 ? 4.276 3.499 -12.898 1.00 93.00 171 LEU A C 1
ATOM 1444 O O . LEU A 1 171 ? 3.421 3.815 -13.730 1.00 93.00 171 LEU A O 1
ATOM 1448 N N . VAL A 1 172 ? 4.002 3.387 -11.600 1.00 89.69 172 VAL A N 1
ATOM 1449 C CA . VAL A 1 172 ? 2.666 3.626 -11.037 1.00 89.69 172 VAL A CA 1
ATOM 1450 C C . VAL A 1 172 ? 2.688 4.872 -10.161 1.00 89.69 172 VAL A C 1
ATOM 1452 O O . VAL A 1 172 ? 3.508 4.983 -9.251 1.00 89.69 172 VAL A O 1
ATOM 1455 N N . GLY A 1 173 ? 1.766 5.796 -10.428 1.00 79.25 173 GLY A N 1
ATOM 1456 C CA . GLY A 1 173 ? 1.644 7.061 -9.711 1.00 79.25 173 GLY A CA 1
ATOM 1457 C C . GLY A 1 173 ? 2.245 8.240 -10.478 1.00 79.25 173 GLY A C 1
ATOM 1458 O O . GLY A 1 173 ? 3.030 8.090 -11.416 1.00 79.25 173 GLY A O 1
ATOM 1459 N N . GLY A 1 174 ? 1.831 9.447 -10.090 1.00 63.84 174 GLY A N 1
ATOM 1460 C CA . GLY A 1 174 ? 2.192 10.681 -10.779 1.00 63.84 174 GLY A CA 1
ATOM 1461 C C . GLY A 1 174 ? 2.755 11.737 -9.839 1.00 63.84 174 GLY A C 1
ATOM 1462 O O . GLY A 1 174 ? 1.992 12.505 -9.272 1.00 63.84 174 GLY A O 1
ATOM 1463 N N . SER A 1 175 ? 4.079 11.833 -9.729 1.00 53.94 175 SER A N 1
ATOM 1464 C CA . SER A 1 175 ? 4.767 13.063 -9.304 1.00 53.94 175 SER A CA 1
ATOM 1465 C C . SER A 1 175 ? 6.265 13.019 -9.647 1.00 53.94 175 SER A C 1
ATOM 1467 O O . SER A 1 175 ? 6.827 11.941 -9.838 1.00 53.94 175 SER A O 1
ATOM 1469 N N . ASN A 1 176 ? 6.849 14.218 -9.821 1.00 52.03 176 ASN A N 1
ATOM 1470 C CA . ASN A 1 176 ? 8.241 14.717 -9.957 1.00 52.03 176 ASN A CA 1
ATOM 1471 C C . ASN A 1 176 ? 9.400 13.846 -10.497 1.00 52.03 176 ASN A C 1
ATOM 1473 O O . ASN A 1 176 ? 10.340 14.394 -11.066 1.00 52.03 176 ASN A O 1
ATOM 1477 N N . LYS A 1 177 ? 9.361 12.517 -10.405 1.00 63.56 177 LYS A N 1
ATOM 1478 C CA . LYS A 1 177 ? 10.475 11.607 -10.744 1.00 63.56 177 LYS A CA 1
ATOM 1479 C C . LYS A 1 177 ? 10.255 10.782 -12.001 1.00 63.56 177 LYS A C 1
ATOM 1481 O O . LYS A 1 177 ? 11.153 10.085 -12.471 1.00 63.56 177 LYS A O 1
ATOM 1486 N N . ARG A 1 178 ? 9.104 10.989 -12.639 1.00 75.12 178 ARG A N 1
ATOM 1487 C CA . ARG A 1 178 ? 8.843 10.598 -14.024 1.00 75.12 178 ARG A CA 1
ATOM 1488 C C . ARG A 1 178 ? 9.995 10.978 -14.959 1.00 75.12 178 ARG A C 1
ATOM 1490 O O . ARG A 1 178 ? 10.295 10.220 -15.871 1.00 75.12 178 ARG A O 1
ATOM 1497 N N . ILE A 1 179 ? 10.643 12.123 -14.733 1.00 79.44 179 ILE A N 1
ATOM 1498 C CA . ILE A 1 179 ? 11.746 12.586 -15.578 1.00 79.44 179 ILE A CA 1
ATOM 1499 C C . ILE A 1 179 ? 12.947 11.631 -15.547 1.00 79.44 179 ILE A C 1
ATOM 1501 O O . ILE A 1 179 ? 13.558 11.414 -16.587 1.00 79.44 179 ILE A O 1
ATOM 1505 N N . LEU A 1 180 ? 13.261 11.019 -14.397 1.00 84.38 180 LEU A N 1
ATOM 1506 C CA . LEU A 1 180 ? 14.355 10.050 -14.279 1.00 84.38 180 LEU A CA 1
ATOM 1507 C C . LEU A 1 180 ? 14.039 8.787 -15.082 1.00 84.38 180 LEU A C 1
ATOM 1509 O O . LEU A 1 180 ? 14.867 8.332 -15.867 1.00 84.38 180 LEU A O 1
ATOM 1513 N N . PHE A 1 181 ? 12.807 8.286 -14.962 1.00 87.75 181 PHE A N 1
ATOM 1514 C CA . PHE A 1 181 ? 12.341 7.142 -15.743 1.00 87.75 181 PHE A CA 1
ATOM 1515 C C . PHE A 1 181 ? 12.312 7.446 -17.250 1.00 87.75 181 PHE A C 1
ATOM 1517 O O . PHE A 1 181 ? 12.879 6.705 -18.046 1.00 87.75 181 PHE A O 1
ATOM 1524 N N . GLU A 1 182 ? 11.731 8.578 -17.657 1.00 85.94 182 GLU A N 1
ATOM 1525 C CA . GLU A 1 182 ? 11.709 9.034 -19.054 1.00 85.94 182 GLU A CA 1
ATOM 1526 C C . GLU A 1 182 ? 13.115 9.192 -19.646 1.00 85.94 182 GLU A C 1
ATOM 1528 O O . GLU A 1 182 ? 13.340 8.841 -20.807 1.00 85.94 182 GLU A O 1
ATOM 1533 N N . ASN A 1 183 ? 14.057 9.730 -18.865 1.00 84.50 183 ASN A N 1
ATOM 1534 C CA . ASN A 1 183 ? 15.447 9.882 -19.280 1.00 84.50 183 ASN A CA 1
ATOM 1535 C C . ASN A 1 183 ? 16.119 8.517 -19.454 1.00 84.50 183 ASN A C 1
ATOM 1537 O O . ASN A 1 183 ? 16.756 8.307 -20.484 1.00 84.50 183 ASN A O 1
ATOM 1541 N N . ALA A 1 184 ? 15.921 7.587 -18.512 1.00 89.44 184 ALA A N 1
ATOM 1542 C CA . ALA A 1 184 ? 16.432 6.223 -18.611 1.00 89.44 184 ALA A CA 1
ATOM 1543 C C . ALA A 1 184 ? 15.922 5.525 -19.884 1.00 89.44 184 ALA A C 1
ATOM 1545 O O . ALA A 1 184 ? 16.727 5.079 -20.700 1.00 89.44 184 ALA A O 1
ATOM 1546 N N . ILE A 1 185 ? 14.602 5.525 -20.124 1.00 90.88 185 ILE A N 1
ATOM 1547 C CA . ILE A 1 185 ? 14.009 4.961 -21.352 1.00 90.88 185 ILE A CA 1
ATOM 1548 C C . ILE A 1 185 ? 14.609 5.621 -22.600 1.00 90.88 185 ILE A C 1
ATOM 1550 O O . ILE A 1 185 ? 14.967 4.950 -23.568 1.00 90.88 185 ILE A O 1
ATOM 1554 N N . GLY A 1 186 ? 14.747 6.943 -22.572 1.00 86.56 186 GLY A N 1
ATOM 1555 C CA . GLY A 1 186 ? 15.342 7.717 -23.647 1.00 86.56 186 GLY A CA 1
ATOM 1556 C C . GLY A 1 186 ? 16.760 7.333 -24.017 1.00 86.56 186 GLY A C 1
ATOM 1557 O O . GLY A 1 186 ? 17.088 7.213 -25.198 1.00 86.56 186 GLY A O 1
ATOM 1558 N N . ASN A 1 187 ? 17.603 7.175 -23.005 1.00 87.06 187 ASN A N 1
ATOM 1559 C CA . ASN A 1 187 ? 19.001 6.846 -23.202 1.00 87.06 187 ASN A CA 1
ATOM 1560 C C . ASN A 1 187 ? 19.171 5.393 -23.665 1.00 87.06 187 ASN A C 1
ATOM 1562 O O . ASN A 1 187 ? 19.972 5.152 -24.565 1.00 87.06 187 ASN A O 1
ATOM 1566 N N . LEU A 1 188 ? 18.345 4.456 -23.183 1.00 90.25 188 LEU A N 1
ATOM 1567 C CA . LEU A 1 188 ? 18.304 3.089 -23.715 1.00 90.25 188 LEU A CA 1
ATOM 1568 C C . LEU A 1 188 ? 18.038 3.071 -25.226 1.00 90.25 188 LEU A C 1
ATOM 1570 O O . LEU A 1 188 ? 18.747 2.396 -25.971 1.00 90.25 188 LEU A O 1
ATOM 1574 N N . ILE A 1 189 ? 17.058 3.849 -25.697 1.00 87.69 189 ILE A N 1
ATOM 1575 C CA . ILE A 1 189 ? 16.741 3.904 -27.130 1.00 87.69 189 ILE A CA 1
ATOM 1576 C C . ILE A 1 189 ? 17.910 4.485 -27.935 1.00 87.69 189 ILE A C 1
ATOM 1578 O O . ILE A 1 189 ? 18.234 3.958 -29.002 1.00 87.69 189 ILE A O 1
ATOM 1582 N N . LYS A 1 190 ? 18.584 5.521 -27.413 1.00 85.25 190 LYS A N 1
ATOM 1583 C CA . LYS A 1 190 ? 19.799 6.085 -28.029 1.00 85.25 190 LYS A CA 1
ATOM 1584 C C . LYS A 1 190 ? 20.938 5.065 -28.114 1.00 85.25 190 LYS A C 1
ATOM 1586 O O . LYS A 1 190 ? 21.675 5.078 -29.091 1.00 85.25 190 LYS A O 1
ATOM 1591 N N . ARG A 1 191 ? 21.047 4.159 -27.135 1.00 86.75 191 ARG A N 1
ATOM 1592 C CA . ARG A 1 191 ? 21.985 3.020 -27.137 1.00 86.75 191 ARG A CA 1
ATOM 1593 C C . ARG A 1 191 ? 21.543 1.865 -28.055 1.00 86.75 191 ARG A C 1
ATOM 1595 O O . ARG A 1 191 ? 22.176 0.818 -28.058 1.00 86.75 191 ARG A O 1
ATOM 1602 N N . GLY A 1 192 ? 20.449 2.010 -28.807 1.00 88.12 192 GLY A N 1
ATOM 1603 C CA . GLY A 1 192 ? 19.929 0.975 -29.707 1.00 88.12 192 GLY A CA 1
ATOM 1604 C C . GLY A 1 192 ? 19.048 -0.082 -29.031 1.00 88.12 192 GLY A C 1
ATOM 1605 O O . GLY A 1 192 ? 18.525 -0.965 -29.711 1.00 88.12 192 GLY A O 1
ATOM 1606 N N . CYS A 1 193 ? 18.804 0.019 -27.721 1.00 89.31 193 CYS A N 1
ATOM 1607 C CA . CYS A 1 193 ? 17.933 -0.907 -27.001 1.00 89.31 193 CYS A CA 1
ATOM 1608 C C . CYS A 1 193 ? 16.465 -0.588 -27.319 1.00 89.31 193 CYS A C 1
ATOM 1610 O O . CYS A 1 193 ? 15.945 0.456 -26.927 1.00 89.31 193 CYS A O 1
ATOM 1612 N N . ARG A 1 194 ? 15.781 -1.476 -28.053 1.00 87.56 194 ARG A N 1
ATOM 1613 C CA . ARG A 1 194 ? 14.376 -1.275 -28.483 1.00 87.56 194 ARG A CA 1
ATOM 1614 C C . ARG A 1 194 ? 13.439 -2.437 -28.137 1.00 87.56 194 ARG A C 1
ATOM 1616 O O . ARG A 1 194 ? 12.222 -2.323 -28.327 1.00 87.56 194 ARG A O 1
ATOM 1623 N N . HIS A 1 195 ? 13.979 -3.551 -27.643 1.00 91.38 195 HIS A N 1
ATOM 1624 C CA . HIS A 1 195 ? 13.227 -4.770 -27.343 1.00 91.38 195 HIS A CA 1
ATOM 1625 C C . HIS A 1 195 ? 12.640 -4.761 -25.919 1.00 91.38 195 HIS A C 1
ATOM 1627 O O . HIS A 1 195 ? 12.883 -5.653 -25.125 1.00 91.38 195 HIS A O 1
ATOM 1633 N N . PHE A 1 196 ? 11.865 -3.732 -25.587 1.00 93.88 196 PHE A N 1
ATOM 1634 C CA . PHE A 1 196 ? 11.127 -3.636 -24.323 1.00 93.88 196 PHE A CA 1
ATOM 1635 C C . PHE A 1 196 ? 9.888 -2.747 -24.504 1.00 93.88 196 PHE A C 1
ATOM 1637 O O . PHE A 1 196 ? 9.760 -2.054 -25.525 1.00 93.88 196 PHE A O 1
ATOM 1644 N N . ASN A 1 197 ? 8.991 -2.756 -23.524 1.00 94.00 197 ASN A N 1
ATOM 1645 C CA . ASN A 1 197 ? 7.871 -1.826 -23.394 1.00 94.00 197 ASN A CA 1
ATOM 1646 C C . ASN A 1 197 ? 8.016 -1.024 -22.093 1.00 94.00 197 ASN A C 1
ATOM 1648 O O . ASN A 1 197 ? 8.646 -1.476 -21.139 1.00 94.00 197 ASN A O 1
ATOM 1652 N N . ALA A 1 198 ? 7.458 0.181 -22.057 1.00 93.00 198 ALA A N 1
ATOM 1653 C CA . ALA A 1 198 ? 7.477 1.004 -20.858 1.00 93.00 198 ALA A CA 1
ATOM 1654 C C . ALA A 1 198 ? 6.159 1.768 -20.732 1.00 93.00 198 ALA A C 1
ATOM 1656 O O . ALA A 1 198 ? 5.682 2.344 -21.711 1.00 93.00 198 ALA A O 1
ATOM 1657 N N . GLY A 1 199 ? 5.583 1.768 -19.534 1.00 91.81 199 GLY A N 1
ATOM 1658 C CA . GLY A 1 199 ? 4.237 2.264 -19.277 1.00 91.81 199 GLY A CA 1
ATOM 1659 C C . GLY A 1 199 ? 4.146 3.137 -18.031 1.00 91.81 199 GLY A C 1
ATOM 1660 O O . GLY A 1 199 ? 4.939 2.991 -17.102 1.00 91.81 199 GLY A O 1
ATOM 1661 N N . ILE A 1 200 ? 3.177 4.055 -18.010 1.00 90.06 200 ILE A N 1
ATOM 1662 C CA . ILE A 1 200 ? 2.884 4.916 -16.857 1.00 90.06 200 ILE A CA 1
ATOM 1663 C C . ILE A 1 200 ? 1.384 4.887 -16.547 1.00 90.06 200 ILE A C 1
ATOM 1665 O O . ILE A 1 200 ? 0.565 5.226 -17.407 1.00 90.06 200 ILE A O 1
ATOM 1669 N N . ILE A 1 201 ? 1.041 4.542 -15.303 1.00 90.25 201 ILE A N 1
ATOM 1670 C CA . ILE A 1 201 ? -0.319 4.601 -14.741 1.00 90.25 201 ILE A CA 1
ATOM 1671 C C . ILE A 1 201 ? -0.439 5.824 -13.821 1.00 90.25 201 ILE A C 1
ATOM 1673 O O . ILE A 1 201 ? 0.472 6.133 -13.055 1.00 90.25 201 ILE A O 1
ATOM 1677 N N . GLY A 1 202 ? -1.580 6.515 -13.874 1.00 81.44 202 GLY A N 1
ATOM 1678 C CA . GLY A 1 202 ? -1.927 7.634 -12.989 1.00 81.44 202 GLY A CA 1
ATOM 1679 C C . GLY A 1 202 ? -1.712 9.027 -13.588 1.00 81.44 202 GLY A C 1
ATOM 1680 O O . GLY A 1 202 ? -2.034 10.021 -12.939 1.00 81.44 202 GLY A O 1
ATOM 1681 N N . VAL A 1 203 ? -1.215 9.130 -14.828 1.00 67.44 203 VAL A N 1
ATOM 1682 C CA . VAL A 1 203 ? -1.000 10.417 -15.512 1.00 67.44 203 VAL A CA 1
ATOM 1683 C C . VAL A 1 203 ? -1.937 10.568 -16.702 1.00 67.44 203 VAL A C 1
ATOM 1685 O O . VAL A 1 203 ? -1.885 9.768 -17.633 1.00 67.44 203 VAL A O 1
ATOM 1688 N N . ASN A 1 204 ? -2.738 11.637 -16.711 1.00 60.19 204 ASN A N 1
ATOM 1689 C CA . ASN A 1 204 ? -3.584 11.966 -17.856 1.00 60.19 204 ASN A CA 1
ATOM 1690 C C . ASN A 1 204 ? -2.726 12.376 -19.074 1.00 60.19 204 ASN A C 1
ATOM 1692 O O . ASN A 1 204 ? -1.951 13.335 -18.974 1.00 60.19 204 ASN A O 1
ATOM 1696 N N . PRO A 1 205 ? -2.875 11.708 -20.238 1.00 55.19 205 PRO A N 1
ATOM 1697 C CA . PRO A 1 205 ? -2.051 11.964 -21.424 1.00 55.19 205 PRO A CA 1
ATOM 1698 C C . PRO A 1 205 ? -2.125 13.415 -21.922 1.00 55.19 205 PRO A C 1
ATOM 1700 O O . PRO A 1 205 ? -1.114 13.984 -22.330 1.00 55.19 205 PRO A O 1
ATOM 1703 N N . ILE A 1 206 ? -3.312 14.031 -21.849 1.00 51.72 206 ILE A N 1
ATOM 1704 C CA . ILE A 1 206 ? -3.614 15.348 -22.436 1.00 51.72 206 ILE A CA 1
ATOM 1705 C C . ILE A 1 206 ? -2.844 16.475 -21.735 1.00 51.72 206 ILE A C 1
ATOM 1707 O O . ILE A 1 206 ? -2.194 17.280 -22.399 1.00 51.72 206 ILE A O 1
ATOM 1711 N N . GLN A 1 207 ? -2.835 16.503 -20.398 1.00 51.28 207 GLN A N 1
ATOM 1712 C CA . GLN A 1 207 ? -2.081 17.510 -19.637 1.00 51.28 207 GLN A CA 1
ATOM 1713 C C . GLN A 1 207 ? -0.573 17.409 -19.906 1.00 51.28 207 GLN A C 1
ATOM 1715 O O . GLN A 1 207 ? 0.126 18.420 -19.958 1.00 51.28 207 GLN A O 1
ATOM 1720 N N . HIS A 1 208 ? -0.069 16.193 -20.135 1.00 53.38 208 HIS A N 1
ATOM 1721 C CA . HIS A 1 208 ? 1.350 15.968 -20.380 1.00 53.38 208 HIS A CA 1
ATOM 1722 C C . HIS A 1 208 ? 1.791 16.349 -21.796 1.00 53.38 208 HIS A C 1
ATOM 1724 O O . HIS A 1 208 ? 2.789 17.058 -21.959 1.00 53.38 208 HIS A O 1
ATOM 1730 N N . TYR A 1 209 ? 1.043 15.915 -22.815 1.00 53.53 209 TYR A N 1
ATOM 1731 C CA . TYR A 1 209 ? 1.387 16.181 -24.211 1.00 53.53 209 TYR A CA 1
ATOM 1732 C C . TYR A 1 209 ? 1.292 17.676 -24.533 1.00 53.53 209 TYR A C 1
ATOM 1734 O O . TYR A 1 209 ? 2.180 18.210 -25.199 1.00 53.53 209 TYR A O 1
ATOM 1742 N N . VAL A 1 210 ? 0.272 18.370 -24.013 1.00 52.91 210 VAL A N 1
ATOM 1743 C CA . VAL A 1 210 ? 0.078 19.811 -24.235 1.00 52.91 210 VAL A CA 1
ATOM 1744 C C . VAL A 1 210 ? 1.181 20.616 -23.548 1.00 52.91 210 VAL A C 1
ATOM 1746 O O . VAL A 1 210 ? 1.857 21.394 -24.217 1.00 52.91 210 VAL A O 1
ATOM 1749 N N . LEU A 1 211 ? 1.462 20.376 -22.263 1.00 51.53 211 LEU A N 1
ATOM 1750 C CA . LEU A 1 211 ? 2.455 21.154 -21.516 1.00 51.53 211 LEU A CA 1
ATOM 1751 C C . LEU A 1 211 ? 3.888 20.933 -22.033 1.00 51.53 211 LEU A C 1
ATOM 1753 O O . LEU A 1 211 ? 4.614 21.902 -22.252 1.00 51.53 211 LEU A O 1
ATOM 1757 N N . LYS A 1 212 ? 4.301 19.684 -22.311 1.00 54.25 212 LYS A N 1
ATOM 1758 C CA . LYS A 1 212 ? 5.645 19.428 -22.863 1.00 54.25 212 LYS A CA 1
ATOM 1759 C C . LYS A 1 212 ? 5.796 19.921 -24.296 1.00 54.25 212 LYS A C 1
ATOM 1761 O O . LYS A 1 212 ? 6.867 20.418 -24.629 1.00 54.25 212 LYS A O 1
ATOM 1766 N N . THR A 1 213 ? 4.774 19.807 -25.144 1.00 53.78 213 THR A N 1
ATOM 1767 C CA . THR A 1 213 ? 4.860 20.308 -26.527 1.00 53.78 213 THR A CA 1
ATOM 1768 C C . THR A 1 213 ? 4.888 21.836 -26.555 1.00 53.78 213 THR A C 1
ATOM 1770 O O . THR A 1 213 ? 5.664 22.411 -27.316 1.00 53.78 213 THR A O 1
ATOM 1773 N N . PHE A 1 214 ? 4.131 22.496 -25.675 1.00 52.84 214 PHE A N 1
ATOM 1774 C CA . PHE A 1 214 ? 4.105 23.954 -25.553 1.00 52.84 214 PHE A CA 1
ATOM 1775 C C . PHE A 1 214 ? 5.422 24.508 -24.991 1.00 52.84 214 PHE A C 1
ATOM 1777 O O . PHE A 1 214 ? 6.048 25.358 -25.625 1.00 52.84 214 PHE A O 1
ATOM 1784 N N . ILE A 1 215 ? 5.916 23.951 -23.876 1.00 55.97 215 ILE A N 1
ATOM 1785 C CA . ILE A 1 215 ? 7.222 24.307 -23.297 1.00 55.97 215 ILE A CA 1
ATOM 1786 C C . ILE A 1 215 ? 8.349 24.013 -24.293 1.00 55.97 215 ILE A C 1
ATOM 1788 O O . ILE A 1 215 ? 9.256 24.825 -24.445 1.00 55.97 215 ILE A O 1
ATOM 1792 N N . ARG A 1 216 ? 8.290 22.896 -25.031 1.00 52.56 216 ARG A N 1
ATOM 1793 C CA . ARG A 1 216 ? 9.280 22.583 -26.068 1.00 52.56 216 ARG A CA 1
ATOM 1794 C C . ARG A 1 216 ? 9.242 23.595 -27.206 1.00 52.56 216 ARG A C 1
ATOM 1796 O O . ARG A 1 216 ? 10.302 24.064 -27.584 1.00 52.56 216 ARG A O 1
ATOM 1803 N N . ASN A 1 217 ? 8.076 23.955 -27.739 1.00 50.66 217 ASN A N 1
ATOM 1804 C CA . ASN A 1 217 ? 7.984 24.934 -28.829 1.00 50.66 217 ASN A CA 1
ATOM 1805 C C . ASN A 1 217 ? 8.446 26.333 -28.384 1.00 50.66 217 ASN A C 1
ATOM 1807 O O . ASN A 1 217 ? 9.088 27.044 -29.157 1.00 50.66 217 ASN A O 1
ATOM 1811 N N . PHE A 1 218 ? 8.186 26.699 -27.128 1.00 51.09 218 PHE A N 1
ATOM 1812 C CA . PHE A 1 218 ? 8.628 27.959 -26.534 1.00 51.09 218 PHE A CA 1
ATOM 1813 C C . PHE A 1 218 ? 10.144 27.982 -26.267 1.00 51.09 218 PHE A C 1
ATOM 1815 O O . PHE A 1 218 ? 10.840 28.891 -26.714 1.00 51.09 218 PHE A O 1
ATOM 1822 N N . ILE A 1 219 ? 10.693 26.938 -25.634 1.00 52.53 219 ILE A N 1
ATOM 1823 C CA . ILE A 1 219 ? 12.137 26.801 -25.387 1.00 52.53 219 ILE A CA 1
ATOM 1824 C C . ILE A 1 219 ? 12.901 26.645 -26.704 1.00 52.53 219 ILE A C 1
ATOM 1826 O O . ILE A 1 219 ? 13.955 27.248 -26.851 1.00 52.53 219 ILE A O 1
ATOM 1830 N N . PHE A 1 220 ? 12.397 25.902 -27.690 1.00 44.78 220 PHE A N 1
ATOM 1831 C CA . PHE A 1 220 ? 13.055 25.762 -28.995 1.00 44.78 220 PHE A CA 1
ATOM 1832 C C . PHE A 1 220 ? 13.149 27.112 -29.723 1.00 44.78 220 PHE A C 1
ATOM 1834 O O . PHE A 1 220 ? 14.197 27.422 -30.282 1.00 44.78 220 PHE A O 1
ATOM 1841 N N . ARG A 1 221 ? 12.110 27.957 -29.630 1.00 42.56 221 ARG A N 1
ATOM 1842 C CA . ARG A 1 221 ? 12.135 29.337 -30.148 1.00 42.56 221 ARG A CA 1
ATOM 1843 C C . ARG A 1 221 ? 13.162 30.230 -29.446 1.00 42.56 221 ARG A C 1
ATOM 1845 O O . ARG A 1 221 ? 13.803 31.029 -30.112 1.00 42.56 221 ARG A O 1
ATOM 1852 N N . ILE A 1 222 ? 13.345 30.084 -28.134 1.00 41.69 222 ILE A N 1
ATOM 1853 C CA . ILE A 1 222 ? 14.290 30.905 -27.355 1.00 41.69 222 ILE A CA 1
ATOM 1854 C C . ILE A 1 222 ? 15.736 30.394 -27.483 1.00 41.69 222 ILE A C 1
ATOM 1856 O O . ILE A 1 222 ? 16.671 31.176 -27.625 1.00 41.69 222 ILE A O 1
ATOM 1860 N N . THR A 1 223 ? 15.939 29.075 -27.476 1.00 41.44 223 THR A N 1
ATOM 1861 C CA . THR A 1 223 ? 17.278 28.452 -27.497 1.00 41.44 223 THR A CA 1
ATOM 1862 C C . THR A 1 223 ? 17.889 28.427 -28.902 1.00 41.44 223 THR A C 1
ATOM 1864 O O . THR A 1 223 ? 19.107 28.363 -29.026 1.00 41.44 223 THR A O 1
ATOM 1867 N N . ALA A 1 224 ? 17.083 28.557 -29.966 1.00 40.81 224 ALA A N 1
ATOM 1868 C CA . ALA A 1 224 ? 17.586 28.812 -31.321 1.00 40.81 224 ALA A CA 1
ATOM 1869 C C . ALA A 1 224 ? 18.302 30.173 -31.448 1.00 40.81 224 ALA A C 1
ATOM 1871 O O . ALA A 1 224 ? 19.097 30.355 -32.366 1.00 40.81 224 ALA A O 1
ATOM 1872 N N . CYS A 1 225 ? 18.078 31.098 -30.507 1.00 39.03 225 CYS A N 1
ATOM 1873 C CA . CYS A 1 225 ? 18.729 32.407 -30.486 1.00 39.03 225 CYS A CA 1
ATOM 1874 C C . CYS A 1 225 ? 19.987 32.463 -29.599 1.00 39.03 225 CYS A C 1
ATOM 1876 O O . CYS A 1 225 ? 20.753 33.415 -29.717 1.00 39.03 225 CYS A O 1
ATOM 1878 N N . VAL A 1 226 ? 20.234 31.485 -28.711 1.00 40.69 226 VAL A N 1
ATOM 1879 C CA . VAL A 1 226 ? 21.321 31.579 -27.718 1.00 40.69 226 VAL A CA 1
ATOM 1880 C C . VAL A 1 226 ? 21.977 30.214 -27.439 1.00 40.69 226 VAL A C 1
ATOM 1882 O O . VAL A 1 226 ? 21.500 29.429 -26.629 1.00 40.69 226 VAL A O 1
ATOM 1885 N N . ARG A 1 227 ? 23.150 30.023 -28.059 1.00 34.31 227 ARG A N 1
ATOM 1886 C CA . ARG A 1 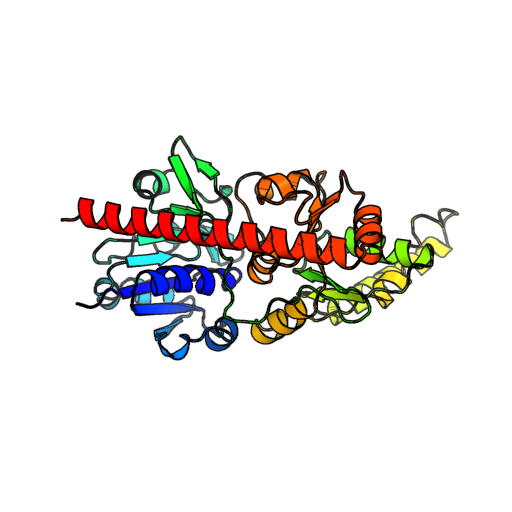227 ? 24.291 29.157 -27.676 1.00 34.31 227 ARG A CA 1
ATOM 1887 C C . ARG A 1 227 ? 24.224 27.621 -27.819 1.00 34.31 227 ARG A C 1
ATOM 1889 O O . ARG A 1 227 ? 23.252 26.937 -27.518 1.00 34.31 227 ARG A O 1
ATOM 1896 N N . ARG A 1 228 ? 25.393 27.112 -28.248 1.00 39.38 228 ARG A N 1
ATOM 1897 C CA . ARG A 1 228 ? 25.870 25.720 -28.275 1.00 39.38 228 ARG A CA 1
ATOM 1898 C C . ARG A 1 228 ? 25.859 25.119 -26.860 1.00 39.38 228 ARG A C 1
ATOM 1900 O O . ARG A 1 228 ? 26.821 25.293 -26.132 1.00 39.38 228 ARG A O 1
ATOM 1907 N N . ASP A 1 229 ? 24.792 24.413 -26.503 1.00 35.62 229 ASP A N 1
ATOM 1908 C CA . ASP A 1 229 ? 24.743 23.486 -25.353 1.00 35.62 229 ASP A CA 1
ATOM 1909 C C . ASP A 1 229 ? 23.801 22.304 -25.679 1.00 35.62 229 ASP A C 1
ATOM 1911 O O . ASP A 1 229 ? 22.860 21.936 -24.970 1.00 35.62 229 ASP A O 1
ATOM 1915 N N . GLY A 1 230 ? 23.994 21.766 -26.887 1.00 41.72 230 GLY A N 1
ATOM 1916 C CA . GLY A 1 230 ? 23.044 20.902 -27.592 1.00 41.72 230 GLY A CA 1
ATOM 1917 C C . GLY A 1 230 ? 22.923 19.462 -27.084 1.00 41.72 230 GLY A C 1
ATOM 1918 O O . GLY A 1 230 ? 22.067 18.734 -27.590 1.00 41.72 230 GLY A O 1
ATOM 1919 N N . GLU A 1 231 ? 23.720 19.031 -26.105 1.00 40.41 231 GLU A N 1
ATOM 1920 C CA . GLU A 1 231 ? 23.748 17.622 -25.678 1.00 40.41 231 GLU A CA 1
ATOM 1921 C C . GLU A 1 231 ? 22.875 17.320 -24.455 1.00 40.41 231 GLU A C 1
ATOM 1923 O O . GLU A 1 231 ? 22.149 16.324 -24.469 1.00 40.41 231 GLU A O 1
ATOM 1928 N N . GLN A 1 232 ? 22.801 18.205 -23.453 1.00 38.97 232 GLN A N 1
ATOM 1929 C CA . GLN A 1 232 ? 21.956 17.958 -22.272 1.00 38.97 232 GLN A CA 1
ATOM 1930 C C . GLN A 1 232 ? 20.469 18.291 -22.474 1.00 38.97 232 GLN A C 1
ATOM 1932 O O . GLN A 1 232 ? 19.622 17.721 -21.784 1.00 38.97 232 GLN A O 1
ATOM 1937 N N . LYS A 1 233 ? 20.110 19.164 -23.430 1.00 41.72 233 LYS A N 1
ATOM 1938 C CA . LYS A 1 233 ? 18.705 19.537 -23.713 1.00 41.72 233 LYS A CA 1
ATOM 1939 C C . LYS A 1 233 ? 18.007 18.655 -24.757 1.00 41.72 233 LYS A C 1
ATOM 1941 O O . LYS A 1 233 ? 16.783 18.701 -24.857 1.00 41.72 233 LYS A O 1
ATOM 1946 N N . ARG A 1 234 ? 18.725 17.759 -25.450 1.00 45.22 234 ARG A N 1
ATOM 1947 C CA . ARG A 1 234 ? 18.153 16.671 -26.282 1.00 45.22 234 ARG A CA 1
ATOM 1948 C C . ARG A 1 234 ? 17.628 15.496 -25.429 1.00 45.22 234 ARG A C 1
ATOM 1950 O O . ARG A 1 234 ? 17.783 14.321 -25.790 1.00 45.22 234 ARG A O 1
ATOM 1957 N N . ARG A 1 235 ? 17.019 15.794 -24.274 1.00 51.72 235 ARG A N 1
ATOM 1958 C CA . ARG A 1 235 ? 16.301 14.808 -23.448 1.00 51.72 235 ARG A CA 1
ATOM 1959 C C . ARG A 1 235 ? 15.118 14.271 -24.254 1.00 51.72 235 ARG A C 1
ATOM 1961 O O . ARG A 1 235 ? 14.427 15.013 -24.949 1.00 51.72 235 ARG A O 1
ATOM 1968 N N . SER A 1 236 ? 15.006 12.948 -24.281 1.00 52.75 236 SER A N 1
ATOM 1969 C CA . SER A 1 236 ? 14.520 12.220 -25.453 1.00 52.75 236 SER A CA 1
ATOM 1970 C C . SER A 1 236 ? 13.020 12.417 -25.735 1.00 52.75 236 SER A C 1
ATOM 1972 O O . SER A 1 236 ? 12.134 11.956 -25.018 1.00 52.75 236 SER A O 1
ATOM 1974 N N . VAL A 1 237 ? 12.708 13.051 -26.862 1.00 57.72 237 VAL A N 1
ATOM 1975 C CA . VAL A 1 237 ? 11.373 12.924 -27.470 1.00 57.72 237 VAL A CA 1
ATOM 1976 C C . VAL A 1 237 ? 11.085 11.450 -27.787 1.00 57.72 237 VAL A C 1
ATOM 1978 O O . VAL A 1 237 ? 9.943 11.009 -27.725 1.00 57.72 237 VAL A O 1
ATOM 1981 N N . GLU A 1 238 ? 12.131 10.679 -28.085 1.00 61.34 238 GLU A N 1
ATOM 1982 C CA . GLU A 1 238 ? 12.044 9.260 -28.417 1.00 61.34 238 GLU A CA 1
ATOM 1983 C C . GLU A 1 238 ? 11.617 8.383 -27.230 1.00 61.34 238 GLU A C 1
ATOM 1985 O O . GLU A 1 238 ? 10.750 7.531 -27.400 1.00 61.34 238 GLU A O 1
ATOM 1990 N N . GLY A 1 239 ? 12.123 8.643 -26.019 1.00 63.94 239 GLY A N 1
ATOM 1991 C CA . GLY A 1 239 ? 11.695 7.936 -24.810 1.00 63.94 239 GLY A CA 1
ATOM 1992 C C . GLY A 1 239 ? 10.237 8.216 -24.475 1.00 63.94 239 GLY A C 1
ATOM 1993 O O . GLY A 1 239 ? 9.471 7.287 -24.253 1.00 63.94 239 GLY A O 1
ATOM 1994 N N . VAL A 1 240 ? 9.807 9.480 -24.555 1.00 68.69 240 VAL A N 1
ATOM 1995 C CA . VAL A 1 240 ? 8.392 9.840 -24.350 1.00 68.69 240 VAL A CA 1
ATOM 1996 C C . VAL A 1 240 ? 7.484 9.196 -25.402 1.00 68.69 240 VAL A C 1
ATOM 1998 O O . VAL A 1 240 ? 6.392 8.756 -25.065 1.00 68.69 240 VAL A O 1
ATOM 2001 N N . ARG A 1 241 ? 7.931 9.096 -26.660 1.00 70.88 241 ARG A N 1
ATOM 2002 C CA . ARG A 1 241 ? 7.193 8.404 -27.731 1.00 70.88 241 ARG A CA 1
ATOM 2003 C C . ARG A 1 241 ? 7.077 6.896 -27.520 1.00 70.88 241 ARG A C 1
ATOM 2005 O O . ARG A 1 241 ? 6.137 6.299 -28.028 1.00 70.88 241 ARG A O 1
ATOM 2012 N N . LYS A 1 242 ? 8.036 6.289 -26.820 1.00 82.06 242 LYS A N 1
ATOM 2013 C CA . LYS A 1 242 ? 8.035 4.859 -26.499 1.00 82.06 242 LYS A CA 1
ATOM 2014 C C . LYS A 1 242 ? 7.149 4.527 -25.294 1.00 82.06 242 LYS A C 1
ATOM 2016 O O . LYS A 1 242 ? 6.778 3.367 -25.139 1.00 82.06 242 LYS A O 1
ATOM 2021 N N . LEU A 1 243 ? 6.821 5.518 -24.461 1.00 85.56 243 LEU A N 1
ATOM 2022 C CA . LEU A 1 243 ? 6.001 5.334 -23.268 1.00 85.56 243 LEU A CA 1
ATOM 2023 C C . LEU A 1 243 ? 4.517 5.190 -23.603 1.00 85.56 243 LEU A C 1
ATOM 2025 O O . LEU A 1 243 ? 3.937 6.015 -24.310 1.00 85.56 243 LEU A O 1
ATOM 2029 N N . HIS A 1 244 ? 3.894 4.174 -23.017 1.00 88.25 244 HIS A N 1
ATOM 2030 C CA . HIS A 1 244 ? 2.449 4.002 -23.012 1.00 88.25 244 HIS A CA 1
ATOM 2031 C C . HIS A 1 244 ? 1.852 4.737 -21.806 1.00 88.25 244 HIS A C 1
ATOM 2033 O O . HIS A 1 244 ? 2.250 4.512 -20.663 1.00 88.25 244 HIS A O 1
ATOM 2039 N N . PHE A 1 245 ? 0.896 5.633 -22.053 1.00 87.19 245 PHE A N 1
ATOM 2040 C CA . PHE A 1 245 ? 0.191 6.370 -21.004 1.00 87.19 245 PHE A CA 1
ATOM 2041 C C . PHE A 1 245 ? -1.179 5.757 -20.784 1.00 87.19 245 PHE A C 1
ATOM 2043 O O . PHE A 1 245 ? -2.068 5.931 -21.612 1.00 87.19 245 PHE A O 1
ATOM 2050 N N . TYR A 1 246 ? -1.346 5.073 -19.657 1.00 88.00 246 TYR A N 1
ATOM 2051 C CA . TYR A 1 246 ? -2.593 4.388 -19.337 1.00 88.00 246 TYR A CA 1
ATOM 2052 C C . TYR A 1 246 ? -3.659 5.317 -18.731 1.00 88.00 246 TYR A C 1
ATOM 2054 O O . TYR A 1 246 ? -4.827 4.957 -18.693 1.00 88.00 246 TYR A O 1
ATOM 2062 N N . GLY A 1 247 ? -3.294 6.526 -18.285 1.00 85.31 247 GLY A N 1
ATOM 2063 C CA . GLY A 1 247 ? -4.235 7.418 -17.600 1.00 85.31 247 GLY A CA 1
ATOM 2064 C C . GLY A 1 247 ? -4.487 7.011 -16.147 1.00 85.31 247 GLY A C 1
ATOM 2065 O O . GLY A 1 247 ? -3.760 6.191 -15.581 1.00 85.31 247 GLY A O 1
ATOM 2066 N N . LYS A 1 248 ? -5.494 7.625 -15.517 1.00 86.06 248 LYS A N 1
ATOM 2067 C CA . LYS A 1 248 ? -6.016 7.164 -14.223 1.00 86.06 248 LYS A CA 1
ATOM 2068 C C . LYS A 1 248 ? -6.947 5.979 -14.485 1.00 86.06 248 LYS A C 1
ATOM 2070 O O . LYS A 1 248 ? -8.007 6.171 -15.070 1.00 86.06 248 LYS A O 1
ATOM 2075 N N . LEU A 1 249 ? -6.514 4.787 -14.089 1.00 89.31 249 LEU A N 1
ATOM 2076 C CA . LEU A 1 249 ? -7.262 3.544 -14.270 1.00 89.31 249 LEU A CA 1
ATOM 2077 C C . LEU A 1 249 ? -8.107 3.225 -13.038 1.00 89.31 249 LEU A C 1
ATOM 2079 O O . LEU A 1 249 ? -7.724 3.571 -11.918 1.00 89.31 249 LEU A O 1
ATOM 2083 N N . LYS A 1 250 ? -9.209 2.505 -13.257 1.00 91.06 250 LYS A N 1
ATOM 2084 C CA . LYS A 1 250 ? -9.897 1.759 -12.197 1.00 91.06 250 LYS A CA 1
ATOM 2085 C C . LYS A 1 250 ? -9.038 0.570 -11.731 1.00 91.06 250 LYS A C 1
ATOM 2087 O O . LYS A 1 250 ? -8.122 0.154 -12.447 1.00 91.06 250 LYS A O 1
ATOM 2092 N N . PHE A 1 251 ? -9.304 0.008 -10.553 1.00 92.44 251 PHE A N 1
ATOM 2093 C CA . PHE A 1 251 ? -8.525 -1.090 -9.971 1.00 92.44 251 PHE A CA 1
ATOM 2094 C C . PHE A 1 251 ? -8.502 -2.329 -10.861 1.00 92.44 251 PHE A C 1
ATOM 2096 O O . PHE A 1 251 ? -7.413 -2.814 -11.165 1.00 92.44 251 PHE A O 1
ATOM 2103 N N . LYS A 1 252 ? -9.647 -2.791 -11.380 1.00 93.31 252 LYS A N 1
ATOM 2104 C CA . LYS A 1 252 ? -9.690 -3.963 -12.275 1.00 93.31 252 LYS A CA 1
ATOM 2105 C C . LYS A 1 252 ? -8.793 -3.795 -13.506 1.00 93.31 252 LYS A C 1
ATOM 2107 O O . LYS A 1 252 ? -8.072 -4.716 -13.908 1.00 93.31 252 LYS A O 1
ATOM 2112 N N . GLU A 1 253 ? -8.838 -2.617 -14.120 1.00 94.12 253 GLU A N 1
ATOM 2113 C CA . GLU A 1 253 ? -8.021 -2.285 -15.289 1.00 94.12 253 GLU A CA 1
ATOM 2114 C C . GLU A 1 253 ? -6.541 -2.188 -14.909 1.00 94.12 253 GLU A C 1
ATOM 2116 O O . GLU A 1 253 ? -5.688 -2.763 -15.588 1.00 94.12 253 GLU A O 1
ATOM 2121 N N . MET A 1 254 ? -6.235 -1.526 -13.790 1.00 94.75 254 MET A N 1
ATOM 2122 C CA . MET A 1 254 ? -4.880 -1.412 -13.255 1.00 94.75 254 MET A CA 1
ATOM 2123 C C . MET A 1 254 ? -4.273 -2.788 -12.977 1.00 94.75 254 MET A C 1
ATOM 2125 O O . MET A 1 254 ? -3.153 -3.042 -13.410 1.00 94.75 254 MET A O 1
ATOM 2129 N N . TYR A 1 255 ? -5.004 -3.700 -12.336 1.00 95.38 255 TYR A N 1
ATOM 2130 C CA . TYR A 1 255 ? -4.544 -5.067 -12.080 1.00 95.38 255 TYR A CA 1
ATOM 2131 C C . TYR A 1 255 ? -4.248 -5.815 -13.372 1.00 95.38 255 TYR A C 1
ATOM 2133 O O . TYR A 1 255 ? -3.217 -6.471 -13.485 1.00 95.38 255 TYR A O 1
ATOM 2141 N N . SER A 1 256 ? -5.103 -5.655 -14.382 1.00 93.88 256 SER A N 1
ATOM 2142 C CA . SER A 1 256 ? -4.903 -6.271 -15.696 1.00 93.88 256 SER A CA 1
ATOM 2143 C C . SER A 1 256 ? -3.632 -5.769 -16.392 1.00 93.88 256 SER A C 1
ATOM 2145 O O . SER A 1 256 ? -2.960 -6.538 -17.081 1.00 93.88 256 SER A O 1
ATOM 2147 N N . VAL A 1 257 ? -3.288 -4.490 -16.216 1.00 94.94 257 VAL A N 1
ATOM 2148 C CA . VAL A 1 257 ? -2.041 -3.902 -16.727 1.00 94.94 257 VAL A CA 1
ATOM 2149 C C . VAL A 1 257 ? -0.837 -4.384 -15.910 1.00 94.94 257 VAL A C 1
ATOM 2151 O O . VAL A 1 257 ? 0.153 -4.831 -16.485 1.00 94.94 257 VAL A O 1
ATOM 2154 N N . VAL A 1 258 ? -0.931 -4.372 -14.577 1.00 95.25 258 VAL A N 1
ATOM 2155 C CA . VAL A 1 258 ? 0.145 -4.821 -13.678 1.00 95.25 258 VAL A CA 1
ATOM 2156 C C . VAL A 1 258 ? 0.466 -6.305 -13.879 1.00 95.25 258 VAL A C 1
ATOM 2158 O O . VAL A 1 258 ? 1.639 -6.660 -13.933 1.00 95.25 258 VAL A O 1
ATOM 2161 N N . LEU A 1 259 ? -0.533 -7.171 -14.067 1.00 94.12 259 LEU A N 1
ATOM 2162 C CA . LEU A 1 259 ? -0.337 -8.604 -14.328 1.00 94.12 259 LEU A CA 1
ATOM 2163 C C . LEU A 1 259 ? 0.513 -8.872 -15.575 1.00 94.12 259 LEU A C 1
ATOM 2165 O O . LEU A 1 259 ? 1.344 -9.783 -15.569 1.00 94.12 259 LEU A O 1
ATOM 2169 N N . LYS A 1 260 ? 0.330 -8.062 -16.624 1.00 92.44 260 LYS A N 1
ATOM 2170 C CA . LYS A 1 260 ? 1.076 -8.157 -17.889 1.00 92.44 260 LYS A CA 1
ATOM 2171 C C . LYS A 1 260 ? 2.476 -7.547 -17.805 1.00 92.44 260 LYS A C 1
ATOM 2173 O O . LYS A 1 260 ? 3.335 -7.899 -18.611 1.00 92.44 260 LYS A O 1
ATOM 2178 N N . ALA A 1 261 ? 2.711 -6.666 -16.835 1.00 94.88 261 ALA A N 1
ATOM 2179 C CA . ALA A 1 261 ? 4.011 -6.063 -16.591 1.00 94.88 261 ALA A CA 1
ATOM 2180 C C . ALA A 1 261 ? 5.061 -7.117 -16.225 1.00 94.88 261 ALA A C 1
ATOM 2182 O O . ALA A 1 261 ? 4.774 -8.059 -15.480 1.00 94.88 261 ALA A O 1
ATOM 2183 N N . ALA A 1 262 ? 6.300 -6.907 -16.664 1.00 96.44 262 ALA A N 1
ATOM 2184 C CA . ALA A 1 262 ? 7.436 -7.666 -16.154 1.00 96.44 262 ALA A CA 1
ATOM 2185 C C . ALA A 1 262 ? 7.935 -7.061 -14.831 1.00 96.44 262 ALA A C 1
ATOM 2187 O O . ALA A 1 262 ? 8.103 -7.790 -13.856 1.00 96.44 262 ALA A O 1
ATOM 2188 N N . TYR A 1 263 ? 8.102 -5.734 -14.785 1.00 96.94 263 TYR A N 1
ATOM 2189 C CA . TYR A 1 263 ? 8.694 -5.009 -13.656 1.00 96.94 263 TYR A CA 1
ATOM 2190 C C . TYR A 1 263 ? 7.836 -3.826 -13.210 1.00 96.94 263 TYR A C 1
ATOM 2192 O O . TYR A 1 263 ? 7.195 -3.169 -14.036 1.00 96.94 263 TYR A O 1
ATOM 2200 N N . ILE A 1 264 ? 7.922 -3.484 -11.921 1.00 96.31 264 ILE A N 1
ATOM 2201 C CA . ILE A 1 264 ? 7.426 -2.208 -11.388 1.00 96.31 264 ILE A CA 1
ATOM 2202 C C . ILE A 1 264 ? 8.612 -1.295 -11.057 1.00 96.31 264 ILE A C 1
ATOM 2204 O O . ILE A 1 264 ? 9.506 -1.641 -10.289 1.00 96.31 264 ILE A O 1
ATOM 2208 N N . GLY A 1 265 ? 8.629 -0.099 -11.637 1.00 95.50 265 GLY A N 1
ATOM 2209 C CA . GLY A 1 265 ? 9.590 0.941 -11.293 1.00 95.50 265 GLY A CA 1
ATOM 2210 C C . GLY A 1 265 ? 9.146 1.690 -10.040 1.00 95.50 265 GLY A C 1
ATOM 2211 O O . GLY A 1 265 ? 8.136 2.390 -10.068 1.00 95.50 265 GLY A O 1
ATOM 2212 N N . ILE A 1 266 ? 9.930 1.607 -8.966 1.00 94.25 266 ILE A N 1
ATOM 2213 C CA . ILE A 1 266 ? 9.780 2.447 -7.772 1.00 94.25 266 ILE A CA 1
ATOM 2214 C C . ILE A 1 266 ? 10.932 3.451 -7.790 1.00 94.25 266 ILE A C 1
ATOM 2216 O O . ILE A 1 266 ? 11.964 3.286 -7.139 1.00 94.25 266 ILE A O 1
ATOM 2220 N N . ILE A 1 267 ? 10.773 4.476 -8.628 1.00 91.25 267 ILE A N 1
ATOM 2221 C CA . ILE A 1 267 ? 11.854 5.406 -8.955 1.00 91.25 267 ILE A CA 1
ATOM 2222 C C . ILE A 1 267 ? 11.867 6.566 -7.962 1.00 91.25 267 ILE A C 1
ATOM 2224 O O . ILE A 1 267 ? 11.092 7.519 -8.071 1.00 91.25 267 ILE A O 1
ATOM 2228 N N . MET A 1 268 ? 12.776 6.472 -6.993 1.00 87.12 268 MET A N 1
ATOM 2229 C CA . MET A 1 268 ? 13.024 7.491 -5.976 1.00 87.12 268 MET A CA 1
ATOM 2230 C C . MET A 1 268 ? 14.450 8.028 -6.121 1.00 87.12 268 MET A C 1
ATOM 2232 O O . MET A 1 268 ? 15.406 7.258 -6.175 1.00 87.12 268 MET A O 1
ATOM 2236 N N . ASP A 1 269 ? 14.563 9.352 -6.204 1.00 86.81 269 ASP A N 1
ATOM 2237 C CA . ASP A 1 269 ? 15.820 10.105 -6.099 1.00 86.81 269 ASP A CA 1
ATOM 2238 C C . ASP A 1 269 ? 16.255 10.131 -4.623 1.00 86.81 269 ASP A C 1
ATOM 2240 O O . ASP A 1 269 ? 15.486 10.654 -3.807 1.00 86.81 269 ASP A O 1
ATOM 2244 N N . PRO A 1 270 ? 17.401 9.527 -4.266 1.00 86.62 270 PRO A N 1
ATOM 2245 C CA . PRO A 1 270 ? 17.910 9.497 -2.897 1.00 86.62 270 PRO A CA 1
ATOM 2246 C C . PRO A 1 270 ? 18.514 10.829 -2.427 1.00 86.62 270 PRO A C 1
ATOM 2248 O O . PRO A 1 270 ? 18.794 10.944 -1.234 1.00 86.62 270 PRO A O 1
ATOM 2251 N N . GLU A 1 271 ? 18.732 11.786 -3.335 1.00 86.44 271 GLU A N 1
ATOM 2252 C CA . GLU A 1 271 ? 19.296 13.119 -3.064 1.00 86.44 271 GLU A CA 1
ATOM 2253 C C . GLU A 1 271 ? 18.202 14.166 -2.785 1.00 86.44 271 GLU A C 1
ATOM 2255 O O . GLU A 1 271 ? 18.496 15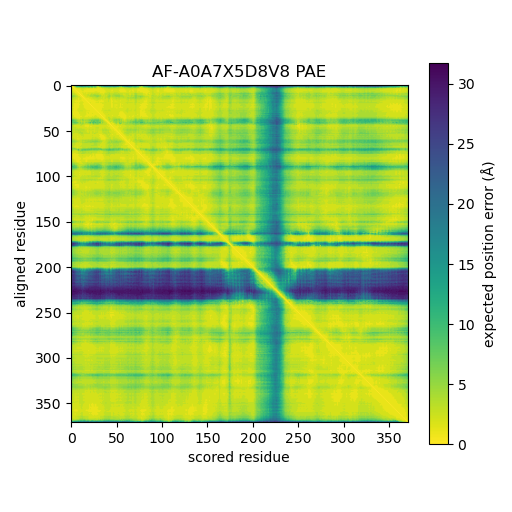.294 -2.406 1.00 86.44 271 GLU A O 1
ATOM 2260 N N . ASP A 1 272 ? 16.934 13.791 -2.962 1.00 85.69 272 ASP A N 1
ATOM 2261 C CA . ASP A 1 272 ? 15.768 14.638 -2.723 1.00 85.69 272 ASP A CA 1
ATOM 2262 C C . ASP A 1 272 ? 15.189 14.379 -1.323 1.00 85.69 272 ASP A C 1
ATOM 2264 O O . ASP A 1 272 ? 14.586 13.329 -1.062 1.00 85.69 272 ASP A O 1
ATOM 2268 N N . ASP A 1 273 ? 15.336 15.365 -0.434 1.00 85.19 273 ASP A N 1
ATOM 2269 C CA . ASP A 1 273 ? 14.863 15.319 0.955 1.00 85.19 273 ASP A CA 1
ATOM 2270 C C . ASP A 1 273 ? 13.355 15.065 1.082 1.00 85.19 273 ASP A C 1
ATOM 2272 O O . ASP A 1 273 ? 12.912 14.498 2.088 1.00 85.19 273 ASP A O 1
ATOM 2276 N N . GLY A 1 274 ? 12.563 15.371 0.046 1.00 84.19 274 GLY A N 1
ATOM 2277 C CA . GLY A 1 274 ? 11.129 15.072 -0.003 1.00 84.19 274 GLY A CA 1
ATOM 2278 C C . GLY A 1 274 ? 10.799 13.574 0.065 1.00 84.19 274 GLY A C 1
ATOM 2279 O O . GLY A 1 274 ? 9.630 13.197 0.162 1.00 84.19 274 GLY A O 1
ATOM 2280 N N . PHE A 1 275 ? 11.814 12.705 0.013 1.00 85.00 275 PHE A N 1
ATOM 2281 C CA . PHE A 1 275 ? 11.671 11.252 0.070 1.00 85.00 275 PHE A CA 1
ATOM 2282 C C . PHE A 1 275 ? 12.186 10.647 1.372 1.00 85.00 275 PHE A C 1
ATOM 2284 O O . PHE A 1 275 ? 12.071 9.436 1.564 1.00 85.00 275 PHE A O 1
ATOM 2291 N N . SER A 1 276 ? 12.711 11.469 2.279 1.00 87.50 276 SER A N 1
ATOM 2292 C CA . SER A 1 276 ? 13.224 11.023 3.574 1.00 87.50 276 SER A CA 1
ATOM 2293 C C . SER A 1 276 ? 12.198 10.194 4.358 1.00 87.50 276 SER A C 1
ATOM 2295 O O . SER A 1 276 ? 12.550 9.128 4.857 1.00 87.50 276 SER A O 1
ATOM 2297 N N . ASP A 1 277 ? 10.919 10.581 4.360 1.00 89.75 277 ASP A N 1
ATOM 2298 C CA . ASP A 1 277 ? 9.836 9.848 5.035 1.00 89.75 277 ASP A CA 1
ATOM 2299 C C . ASP A 1 277 ? 9.717 8.370 4.618 1.00 89.75 277 ASP A C 1
ATOM 2301 O O . ASP A 1 277 ? 9.375 7.513 5.437 1.00 89.75 277 ASP A O 1
ATOM 2305 N N . PHE A 1 278 ? 10.013 8.031 3.355 1.00 90.94 278 PHE A N 1
ATOM 2306 C CA . PHE A 1 278 ? 9.939 6.644 2.860 1.00 90.94 278 PHE A CA 1
ATOM 2307 C C . PHE A 1 278 ? 11.007 5.736 3.474 1.00 90.94 278 PHE A C 1
ATOM 2309 O O . PHE A 1 278 ? 10.896 4.514 3.405 1.00 90.94 278 PHE A O 1
ATOM 2316 N N . LEU A 1 279 ? 12.026 6.318 4.105 1.00 91.38 279 LEU A N 1
ATOM 2317 C CA . LEU A 1 279 ? 13.028 5.589 4.875 1.00 91.38 279 LEU A CA 1
ATOM 2318 C C . LEU A 1 279 ? 12.564 5.301 6.306 1.00 91.38 279 LEU A C 1
ATOM 2320 O O . LEU A 1 279 ? 13.145 4.444 6.968 1.00 91.38 279 LEU A O 1
ATOM 2324 N N . TYR A 1 280 ? 11.536 6.010 6.781 1.00 89.62 280 TYR A N 1
ATOM 2325 C CA . TYR A 1 280 ? 11.159 6.073 8.193 1.00 89.62 280 TYR A CA 1
ATOM 2326 C C . TYR A 1 280 ? 9.673 5.786 8.446 1.00 89.62 280 TYR A C 1
ATOM 2328 O O . TYR A 1 280 ? 9.094 6.301 9.402 1.00 89.62 280 TYR A O 1
ATOM 2336 N N . GLY A 1 281 ? 9.065 4.934 7.618 1.00 86.62 281 GLY A N 1
ATOM 2337 C CA . GLY A 1 281 ? 7.719 4.401 7.858 1.00 86.62 281 GLY A CA 1
ATOM 2338 C C . GLY A 1 281 ? 6.675 4.783 6.812 1.00 86.62 281 GLY A C 1
ATOM 2339 O O . GLY A 1 281 ? 5.598 4.193 6.812 1.00 86.62 281 GLY A O 1
ATOM 2340 N N . LYS A 1 282 ? 6.978 5.699 5.882 1.00 91.12 282 LYS A N 1
ATOM 2341 C CA . LYS A 1 282 ? 6.087 5.978 4.747 1.00 91.12 282 LYS A CA 1
ATOM 2342 C C . LYS A 1 282 ? 6.162 4.881 3.687 1.00 91.12 282 LYS A C 1
AT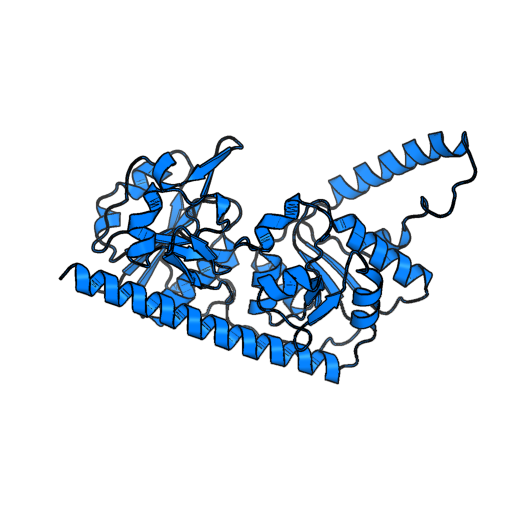OM 2344 O O . LYS A 1 282 ? 7.173 4.192 3.536 1.00 91.12 282 LYS A O 1
ATOM 2349 N N . THR A 1 283 ? 5.084 4.712 2.929 1.00 89.81 283 THR A N 1
ATOM 2350 C CA . THR A 1 283 ? 4.969 3.683 1.889 1.00 89.81 283 THR A CA 1
ATOM 2351 C C . THR A 1 283 ? 4.382 4.236 0.590 1.00 89.81 283 THR A C 1
ATOM 2353 O O . THR A 1 283 ? 3.972 5.391 0.526 1.00 89.81 283 THR A O 1
ATOM 2356 N N . THR A 1 284 ? 4.343 3.419 -0.462 1.00 89.81 284 THR A N 1
ATOM 2357 C CA . THR A 1 284 ? 3.775 3.787 -1.769 1.00 89.81 284 THR A CA 1
ATOM 2358 C C . THR A 1 284 ? 2.905 2.663 -2.323 1.00 89.81 284 THR A C 1
ATOM 2360 O O . THR A 1 284 ? 3.261 1.492 -2.195 1.00 89.81 284 THR A O 1
ATOM 2363 N N . GLY A 1 285 ? 1.805 3.005 -3.001 1.00 90.50 285 GLY A N 1
ATOM 2364 C CA . GLY A 1 285 ? 0.955 2.024 -3.686 1.00 90.50 285 GLY A CA 1
ATOM 2365 C C . GLY A 1 285 ? 1.718 1.166 -4.706 1.00 90.50 285 GLY A C 1
ATOM 2366 O O . GLY A 1 285 ? 1.436 -0.019 -4.846 1.00 90.50 285 GLY A O 1
ATOM 2367 N N . ALA A 1 286 ? 2.774 1.696 -5.343 1.00 93.00 286 ALA A N 1
ATOM 2368 C CA . ALA A 1 286 ? 3.620 0.915 -6.255 1.00 93.00 286 ALA A CA 1
ATOM 2369 C C . ALA A 1 286 ? 4.308 -0.273 -5.553 1.00 93.00 286 ALA A C 1
ATOM 2371 O O . ALA A 1 286 ? 4.434 -1.349 -6.134 1.00 93.00 286 ALA A O 1
ATOM 2372 N N . ARG A 1 287 ? 4.701 -0.102 -4.284 1.00 93.94 287 ARG A N 1
ATOM 2373 C CA . ARG A 1 287 ? 5.271 -1.170 -3.451 1.00 93.94 287 ARG A CA 1
ATOM 2374 C C . ARG A 1 287 ? 4.221 -2.233 -3.139 1.00 93.94 287 ARG A C 1
ATOM 2376 O O . ARG A 1 287 ? 4.523 -3.417 -3.217 1.00 93.94 287 ARG A O 1
ATOM 2383 N N . GLN A 1 288 ? 3.005 -1.817 -2.794 1.00 94.38 288 GLN A N 1
ATOM 2384 C CA . GLN A 1 288 ? 1.908 -2.739 -2.488 1.00 94.38 288 GLN A CA 1
ATOM 2385 C C . GLN A 1 288 ? 1.555 -3.598 -3.711 1.00 94.38 288 GLN A C 1
ATOM 2387 O O . GLN A 1 288 ? 1.473 -4.821 -3.612 1.00 94.38 288 GLN A O 1
ATOM 2392 N N . LEU A 1 289 ? 1.457 -2.972 -4.890 1.00 95.31 289 LEU A N 1
ATOM 2393 C CA . LEU A 1 289 ? 1.268 -3.676 -6.159 1.00 95.31 289 LEU A CA 1
ATOM 2394 C C . LEU A 1 289 ? 2.423 -4.645 -6.443 1.00 95.31 289 LEU A C 1
ATOM 2396 O O . LEU A 1 289 ? 2.185 -5.787 -6.823 1.00 95.31 289 LEU A O 1
ATOM 2400 N N . ALA A 1 290 ? 3.672 -4.233 -6.220 1.00 95.88 290 ALA A N 1
ATOM 2401 C CA . ALA A 1 290 ? 4.814 -5.114 -6.445 1.00 95.88 290 ALA A CA 1
ATOM 2402 C C . ALA A 1 290 ? 4.747 -6.385 -5.595 1.00 95.88 290 ALA A C 1
ATOM 2404 O O . ALA A 1 290 ? 4.906 -7.479 -6.135 1.00 95.88 290 ALA A O 1
ATOM 2405 N N . PHE A 1 291 ? 4.449 -6.260 -4.299 1.00 96.00 291 PHE A N 1
ATOM 2406 C CA . PHE A 1 291 ? 4.290 -7.427 -3.434 1.00 96.00 291 PHE A CA 1
ATOM 2407 C C . PHE A 1 291 ? 3.113 -8.291 -3.858 1.00 96.00 291 PHE A C 1
ATOM 2409 O O . PHE A 1 291 ? 3.285 -9.482 -4.089 1.00 96.00 291 PHE A O 1
ATOM 2416 N N . ALA A 1 292 ? 1.928 -7.711 -4.018 1.00 95.75 292 ALA A N 1
ATOM 2417 C CA . ALA A 1 292 ? 0.731 -8.492 -4.285 1.00 95.75 292 ALA A CA 1
ATOM 2418 C C . ALA A 1 292 ? 0.774 -9.256 -5.614 1.00 95.75 292 ALA A C 1
ATOM 2420 O O . ALA A 1 292 ? 0.340 -10.410 -5.664 1.00 95.75 292 ALA A O 1
ATOM 2421 N N . PHE A 1 293 ? 1.347 -8.645 -6.652 1.00 96.56 293 PHE A N 1
ATOM 2422 C CA . PHE A 1 293 ? 1.498 -9.232 -7.985 1.00 96.56 293 PHE A CA 1
ATOM 2423 C C . PHE A 1 293 ? 2.852 -9.930 -8.191 1.00 96.56 293 PHE A C 1
ATOM 2425 O O . PHE A 1 293 ? 3.151 -10.351 -9.309 1.00 96.56 293 PHE A O 1
ATOM 2432 N N . CYS A 1 294 ? 3.666 -10.045 -7.133 1.00 97.12 294 CYS A N 1
ATOM 2433 C CA . CYS A 1 294 ? 5.012 -10.628 -7.144 1.00 97.12 294 CYS A CA 1
ATOM 2434 C C . CYS A 1 294 ? 5.895 -10.082 -8.280 1.00 97.12 294 CYS A C 1
ATOM 2436 O O . CYS A 1 294 ? 6.631 -10.824 -8.930 1.00 97.12 294 CYS A O 1
ATOM 2438 N N . LYS A 1 295 ? 5.793 -8.776 -8.555 1.00 96.88 295 LYS A N 1
ATOM 2439 C CA . LYS A 1 295 ? 6.534 -8.120 -9.636 1.00 96.88 295 LYS A CA 1
ATOM 2440 C C . LYS A 1 295 ? 7.879 -7.619 -9.119 1.00 96.88 295 LYS A C 1
ATOM 2442 O O . LYS A 1 295 ? 7.886 -6.778 -8.216 1.00 96.88 295 LYS A O 1
ATOM 2447 N N . PRO A 1 296 ? 9.006 -8.068 -9.701 1.00 97.56 296 PRO A N 1
ATOM 2448 C CA . PRO A 1 296 ? 10.315 -7.544 -9.346 1.00 97.56 296 PRO A CA 1
ATOM 2449 C C . PRO A 1 296 ? 10.369 -6.026 -9.521 1.00 97.56 296 PRO A C 1
ATOM 2451 O O . PRO A 1 296 ? 9.845 -5.477 -10.501 1.00 97.56 296 PRO A O 1
ATOM 2454 N N . CYS A 1 297 ? 11.003 -5.340 -8.572 1.00 96.81 297 CYS A N 1
ATOM 2455 C CA . CYS A 1 297 ? 11.098 -3.884 -8.612 1.00 96.81 297 CYS A CA 1
ATOM 2456 C C . CYS A 1 297 ? 12.400 -3.411 -9.256 1.00 96.81 297 CYS A C 1
ATOM 2458 O O . CYS A 1 297 ? 13.448 -4.038 -9.112 1.00 96.81 297 CYS A O 1
ATOM 2460 N N . ILE A 1 298 ? 12.350 -2.235 -9.879 1.00 97.31 298 ILE A N 1
ATOM 2461 C CA . ILE A 1 298 ? 13.532 -1.409 -10.144 1.00 97.31 298 ILE A CA 1
ATOM 2462 C C . ILE A 1 298 ? 13.514 -0.276 -9.122 1.00 97.31 298 ILE A C 1
ATOM 2464 O O . ILE A 1 298 ? 12.619 0.571 -9.166 1.00 97.31 298 ILE A O 1
ATOM 2468 N N . ILE A 1 299 ? 14.456 -0.281 -8.179 1.00 96.25 299 ILE A N 1
ATOM 2469 C CA . ILE A 1 299 ? 14.403 0.592 -6.998 1.00 96.25 299 ILE A CA 1
ATOM 2470 C C . ILE A 1 299 ? 15.804 0.938 -6.484 1.00 96.25 299 ILE A C 1
ATOM 2472 O O . ILE A 1 299 ? 16.737 0.145 -6.584 1.00 96.25 299 ILE A O 1
ATOM 2476 N N . ASN A 1 300 ? 15.964 2.134 -5.918 1.00 95.88 300 ASN A N 1
ATOM 2477 C CA . ASN A 1 300 ? 17.221 2.525 -5.293 1.00 95.88 300 ASN A CA 1
ATOM 2478 C C . ASN A 1 300 ? 17.472 1.712 -4.007 1.00 95.88 300 ASN A C 1
ATOM 2480 O O . ASN A 1 300 ? 16.568 1.518 -3.190 1.00 95.88 300 ASN A O 1
ATOM 2484 N N . ARG A 1 301 ? 18.720 1.283 -3.799 1.00 96.56 301 ARG A N 1
ATOM 2485 C CA . ARG A 1 301 ? 19.154 0.404 -2.701 1.00 96.56 301 ARG A CA 1
ATOM 2486 C C . ARG A 1 301 ? 18.742 0.895 -1.311 1.00 96.56 301 ARG A C 1
ATOM 2488 O O . ARG A 1 301 ? 18.329 0.091 -0.474 1.00 96.56 301 ARG A O 1
ATOM 2495 N N . LYS A 1 302 ? 18.814 2.207 -1.064 1.00 94.88 302 LYS A N 1
ATOM 2496 C CA . LYS A 1 302 ? 18.458 2.824 0.224 1.00 94.88 302 LYS A CA 1
ATOM 2497 C C . LYS A 1 302 ? 16.982 2.591 0.560 1.00 94.88 302 LYS A C 1
ATOM 24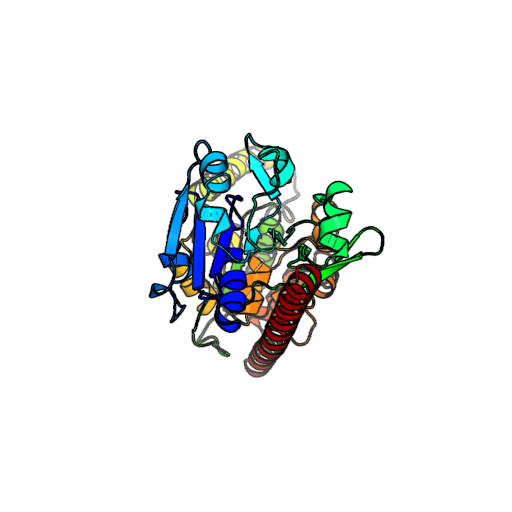99 O O . LYS A 1 302 ? 16.656 2.178 1.671 1.00 94.88 302 LYS A O 1
ATOM 2504 N N . PHE A 1 303 ? 16.105 2.804 -0.419 1.00 94.62 303 PHE A N 1
ATOM 2505 C CA . PHE A 1 303 ? 14.661 2.618 -0.263 1.00 94.62 303 PHE A CA 1
ATOM 2506 C C . PHE A 1 303 ? 14.258 1.144 -0.321 1.00 94.62 303 PHE A C 1
ATOM 2508 O O . PHE A 1 303 ? 13.355 0.740 0.405 1.00 94.62 303 PHE A O 1
ATOM 2515 N N . ALA A 1 304 ? 14.962 0.321 -1.106 1.00 96.00 304 ALA A N 1
ATOM 2516 C CA . ALA A 1 304 ? 14.758 -1.126 -1.128 1.00 96.00 304 ALA A CA 1
ATOM 2517 C C . ALA A 1 304 ? 14.892 -1.720 0.279 1.00 96.00 304 ALA A C 1
ATOM 2519 O O . ALA A 1 304 ? 13.971 -2.381 0.758 1.00 96.00 304 ALA A O 1
ATOM 2520 N N . LYS A 1 305 ? 15.971 -1.365 0.990 1.00 94.75 305 LYS A N 1
ATOM 2521 C CA . LYS A 1 305 ? 16.184 -1.777 2.382 1.00 94.75 305 LYS A CA 1
ATOM 2522 C C . LYS A 1 305 ? 15.027 -1.353 3.292 1.00 94.75 305 LYS A C 1
ATOM 2524 O O . LYS A 1 305 ? 14.530 -2.177 4.054 1.00 94.75 305 LYS A O 1
ATOM 2529 N N . ALA A 1 306 ? 14.579 -0.099 3.197 1.00 92.69 306 ALA A N 1
ATOM 2530 C CA . ALA A 1 306 ? 13.457 0.405 3.995 1.00 92.69 306 ALA A CA 1
ATOM 2531 C C . ALA A 1 306 ? 12.140 -0.337 3.698 1.00 92.69 306 ALA A C 1
ATOM 2533 O O . ALA A 1 306 ? 11.321 -0.555 4.588 1.00 92.69 306 ALA A O 1
ATOM 2534 N N . PHE A 1 307 ? 11.944 -0.774 2.454 1.00 93.31 307 PHE A N 1
ATOM 2535 C CA . PHE A 1 307 ? 10.742 -1.485 2.021 1.00 93.31 307 PHE A CA 1
ATOM 2536 C C . PHE A 1 307 ? 10.779 -2.993 2.271 1.00 93.31 307 PHE A C 1
ATOM 2538 O O . PHE A 1 307 ? 9.739 -3.641 2.102 1.00 93.31 307 PHE A O 1
ATOM 2545 N N . GLY A 1 308 ? 11.920 -3.526 2.719 1.00 92.69 308 GLY A N 1
ATOM 2546 C CA . GLY A 1 308 ? 12.148 -4.958 2.913 1.00 92.69 308 GLY A CA 1
ATOM 2547 C C . GLY A 1 308 ? 12.431 -5.714 1.612 1.00 92.69 308 GLY A C 1
ATOM 2548 O O . GLY A 1 308 ? 12.153 -6.904 1.540 1.00 92.69 308 GLY A O 1
ATOM 2549 N N . LEU A 1 309 ? 12.935 -5.019 0.592 1.00 95.38 309 LEU A N 1
ATOM 2550 C CA . LEU A 1 309 ? 13.349 -5.565 -0.701 1.00 95.38 309 LEU A CA 1
ATOM 2551 C C . LEU A 1 309 ? 14.878 -5.724 -0.747 1.00 95.38 309 LEU A C 1
ATOM 2553 O O . LEU A 1 309 ? 15.607 -4.994 -0.067 1.00 95.38 309 LEU A O 1
ATOM 2557 N N . ASN A 1 310 ? 15.371 -6.652 -1.566 1.00 96.88 310 ASN A N 1
ATOM 2558 C CA . ASN A 1 310 ? 16.796 -6.958 -1.715 1.00 96.88 310 ASN A CA 1
ATOM 2559 C C . ASN A 1 310 ? 17.155 -7.297 -3.180 1.00 96.88 310 ASN A C 1
ATOM 2561 O O . ASN A 1 310 ? 16.322 -7.161 -4.073 1.00 96.88 310 ASN A O 1
ATOM 2565 N N . GLU A 1 311 ? 18.405 -7.689 -3.440 1.00 97.06 311 GLU A N 1
ATOM 2566 C CA . GLU A 1 311 ? 18.880 -8.030 -4.794 1.00 97.06 311 GLU A CA 1
ATOM 2567 C C . GLU A 1 311 ? 18.313 -9.349 -5.332 1.00 97.06 311 GLU A C 1
ATOM 2569 O O . GLU A 1 311 ? 18.287 -9.538 -6.544 1.00 97.06 311 GLU A O 1
ATOM 2574 N N . ASP A 1 312 ? 17.814 -10.228 -4.459 1.00 97.75 312 ASP A N 1
ATOM 2575 C CA . ASP A 1 312 ? 17.233 -11.509 -4.873 1.00 97.75 312 ASP A CA 1
ATOM 2576 C C . ASP A 1 312 ? 15.889 -11.303 -5.574 1.00 97.75 312 ASP A C 1
ATOM 2578 O O . ASP A 1 312 ? 15.527 -12.058 -6.469 1.00 97.75 312 ASP A O 1
ATOM 2582 N N . CYS A 1 313 ? 15.140 -10.268 -5.176 1.00 96.75 313 CYS A N 1
ATOM 2583 C CA . CYS A 1 313 ? 13.792 -9.997 -5.669 1.00 96.75 313 CYS A CA 1
ATOM 2584 C C . CYS A 1 313 ? 13.686 -8.736 -6.544 1.00 96.75 313 CYS A C 1
ATOM 2586 O O . CYS A 1 313 ? 12.627 -8.466 -7.116 1.00 96.75 313 CYS A O 1
ATOM 2588 N N . CYS A 1 314 ? 14.751 -7.934 -6.641 1.00 97.75 314 CYS A N 1
ATOM 2589 C CA . CYS A 1 314 ? 14.732 -6.631 -7.304 1.00 97.75 314 CYS A CA 1
ATOM 2590 C C . CYS A 1 314 ? 16.031 -6.316 -8.047 1.00 97.75 314 CYS A C 1
ATOM 2592 O O . CYS A 1 314 ? 17.119 -6.776 -7.715 1.00 97.75 314 CYS A O 1
ATOM 2594 N N . ILE A 1 315 ? 15.928 -5.384 -8.990 1.00 98.12 315 ILE A N 1
ATOM 2595 C CA . ILE A 1 315 ? 17.070 -4.770 -9.658 1.00 98.12 315 ILE A CA 1
ATOM 2596 C C . ILE A 1 315 ? 17.381 -3.449 -8.956 1.00 98.12 315 ILE A C 1
ATOM 2598 O O . ILE A 1 315 ? 16.693 -2.440 -9.142 1.00 98.12 315 ILE A O 1
ATOM 2602 N N . LEU A 1 316 ? 18.427 -3.468 -8.129 1.00 97.44 316 LEU A N 1
ATOM 2603 C CA . LEU A 1 316 ? 18.804 -2.326 -7.297 1.00 97.44 316 LEU A CA 1
ATOM 2604 C C . LEU A 1 316 ? 19.729 -1.352 -8.019 1.00 97.44 316 LEU A C 1
ATOM 2606 O O . LEU A 1 316 ? 20.622 -1.785 -8.740 1.00 97.44 316 LEU A O 1
ATOM 2610 N N . TYR A 1 317 ? 19.574 -0.054 -7.780 1.00 95.31 317 TYR A N 1
ATOM 2611 C CA . TYR A 1 317 ? 20.531 0.963 -8.226 1.00 95.31 317 TYR A CA 1
ATOM 2612 C C . TYR A 1 317 ? 20.974 1.880 -7.091 1.00 95.31 317 TYR A C 1
ATOM 2614 O O . TYR A 1 317 ? 20.315 1.977 -6.056 1.00 95.31 317 TYR A O 1
ATOM 2622 N N . ASP A 1 318 ? 22.084 2.575 -7.311 1.00 94.00 318 ASP A N 1
ATOM 2623 C CA . ASP A 1 318 ? 22.651 3.547 -6.383 1.00 94.00 318 ASP A CA 1
ATOM 2624 C C . ASP A 1 318 ? 22.597 4.954 -7.001 1.00 94.00 318 ASP A C 1
ATOM 2626 O O . ASP A 1 318 ? 22.498 5.106 -8.223 1.00 94.00 318 ASP A O 1
ATOM 2630 N N . GLY A 1 319 ? 22.579 5.991 -6.155 1.00 89.62 319 GLY A N 1
ATOM 2631 C CA . GLY A 1 319 ? 22.369 7.377 -6.593 1.00 89.62 319 GLY A CA 1
ATOM 2632 C C . GLY A 1 319 ? 21.157 7.520 -7.524 1.00 89.62 319 GLY A C 1
ATOM 2633 O O . GLY A 1 319 ? 20.103 6.919 -7.292 1.00 89.62 319 GLY A O 1
ATOM 2634 N N . ASN A 1 320 ? 21.348 8.259 -8.618 1.00 86.56 320 ASN A N 1
ATOM 2635 C CA . ASN A 1 320 ? 20.367 8.447 -9.689 1.00 86.56 320 ASN A CA 1
ATOM 2636 C C . ASN A 1 320 ? 20.643 7.591 -10.947 1.00 86.56 320 ASN A C 1
ATOM 2638 O O . ASN A 1 320 ? 20.161 7.907 -12.039 1.00 86.56 320 ASN A O 1
ATOM 2642 N N . HIS A 1 321 ? 21.367 6.469 -10.813 1.00 90.31 321 HIS A N 1
ATOM 2643 C CA . HIS A 1 321 ? 21.726 5.552 -11.912 1.00 90.31 321 HIS A CA 1
ATOM 2644 C C . HIS A 1 321 ? 20.579 4.612 -12.340 1.00 90.31 321 HIS A C 1
ATOM 2646 O O . HIS A 1 321 ? 20.749 3.406 -12.520 1.00 90.31 321 HIS A O 1
ATOM 2652 N N . VAL A 1 322 ? 19.381 5.171 -12.536 1.00 91.69 322 VAL A N 1
ATOM 2653 C CA . VAL A 1 322 ? 18.177 4.428 -12.954 1.00 91.69 322 VAL A CA 1
ATOM 2654 C C . VAL A 1 322 ? 18.380 3.750 -14.314 1.00 91.69 322 VAL A C 1
ATOM 2656 O O . VAL A 1 322 ? 17.875 2.655 -14.545 1.00 91.69 322 VAL A O 1
ATOM 2659 N N . GLU A 1 323 ? 19.131 4.386 -15.214 1.00 92.12 323 GLU A N 1
ATOM 2660 C CA . GLU A 1 323 ? 19.393 3.887 -16.567 1.00 92.12 323 GLU A CA 1
ATOM 2661 C C . GLU A 1 323 ? 20.039 2.500 -16.577 1.00 92.12 323 GLU A C 1
ATOM 2663 O O . GLU A 1 323 ? 19.567 1.618 -17.292 1.00 92.12 323 GLU A O 1
ATOM 2668 N N . ASP A 1 324 ? 21.061 2.278 -15.751 1.00 93.38 324 ASP A N 1
ATOM 2669 C CA . ASP A 1 324 ? 21.776 0.999 -15.704 1.00 93.38 324 ASP A CA 1
ATOM 2670 C C . ASP A 1 324 ? 20.902 -0.110 -15.098 1.00 93.38 324 ASP A C 1
ATOM 2672 O O . ASP A 1 324 ? 20.987 -1.279 -15.479 1.00 93.38 324 ASP A O 1
ATOM 2676 N N . ALA A 1 325 ? 20.004 0.257 -14.183 1.00 95.88 325 ALA A N 1
ATOM 2677 C CA . ALA A 1 325 ? 19.002 -0.640 -13.618 1.00 95.88 325 ALA A CA 1
ATOM 2678 C C . ALA A 1 325 ? 17.979 -1.076 -14.678 1.00 95.88 325 ALA A C 1
ATOM 2680 O O . ALA A 1 325 ? 17.733 -2.266 -14.861 1.00 95.88 325 ALA A O 1
ATOM 2681 N N . VAL A 1 326 ? 17.428 -0.116 -15.425 1.00 95.25 326 VAL A N 1
ATOM 2682 C CA . VAL A 1 326 ? 16.498 -0.381 -16.532 1.00 95.25 326 VAL A CA 1
ATOM 2683 C C . VAL A 1 326 ? 17.191 -1.203 -17.622 1.00 95.25 326 VAL A C 1
ATOM 2685 O O . VAL A 1 326 ? 16.596 -2.148 -18.133 1.00 95.25 326 VAL A O 1
ATOM 2688 N N . TYR A 1 327 ? 18.452 -0.903 -17.944 1.00 95.69 327 TYR A N 1
ATOM 2689 C CA . TYR A 1 327 ? 19.237 -1.688 -18.896 1.00 95.69 327 TYR A CA 1
ATOM 2690 C C . TYR A 1 327 ? 19.368 -3.150 -18.455 1.00 95.69 327 TYR A C 1
ATOM 2692 O O . TYR A 1 327 ? 19.117 -4.045 -19.259 1.00 95.69 327 TYR A O 1
ATOM 2700 N N . ARG A 1 328 ? 19.698 -3.411 -17.184 1.00 96.31 328 ARG A N 1
ATOM 2701 C CA . ARG A 1 328 ? 19.742 -4.783 -16.654 1.00 96.31 328 ARG A CA 1
ATOM 2702 C C . ARG A 1 328 ? 18.375 -5.459 -16.673 1.00 96.31 328 ARG A C 1
ATOM 2704 O O . ARG A 1 328 ? 18.307 -6.631 -17.010 1.00 96.31 328 ARG A O 1
ATOM 2711 N N . ALA A 1 329 ? 17.297 -4.731 -16.385 1.00 95.81 329 ALA A N 1
ATOM 2712 C CA . ALA A 1 329 ? 15.942 -5.282 -16.417 1.00 95.81 329 ALA A CA 1
ATOM 2713 C C . ALA A 1 329 ? 15.550 -5.797 -17.804 1.00 95.81 329 ALA A C 1
ATOM 2715 O O . ALA A 1 329 ? 15.006 -6.888 -17.928 1.00 95.81 329 ALA A O 1
ATOM 2716 N N . VAL A 1 330 ? 15.864 -5.043 -18.861 1.00 94.75 330 VAL A N 1
ATOM 2717 C CA . VAL A 1 330 ? 15.500 -5.437 -20.232 1.00 94.75 330 VAL A CA 1
ATOM 2718 C C . VAL A 1 330 ? 16.420 -6.507 -20.834 1.00 94.75 330 VAL A C 1
ATOM 2720 O O . VAL A 1 330 ? 16.088 -7.047 -21.884 1.00 94.75 330 VAL A O 1
ATOM 2723 N N . HIS A 1 331 ? 17.554 -6.808 -20.189 1.00 94.31 331 HIS A N 1
ATOM 2724 C CA . HIS A 1 331 ? 18.506 -7.850 -20.602 1.00 94.31 331 HIS A CA 1
ATOM 2725 C C . HIS A 1 331 ? 18.561 -9.044 -19.641 1.00 94.31 331 HIS A C 1
ATOM 2727 O O . HIS A 1 331 ? 19.345 -9.963 -19.871 1.00 94.31 331 HIS A O 1
ATOM 2733 N N . ALA A 1 332 ? 17.771 -9.040 -18.566 1.00 94.06 332 ALA A N 1
ATOM 2734 C CA . ALA A 1 332 ? 17.704 -10.164 -17.648 1.00 94.06 332 ALA A CA 1
ATOM 2735 C C . ALA A 1 332 ? 17.159 -11.389 -18.387 1.00 94.06 332 ALA A C 1
ATOM 2737 O O . ALA A 1 332 ? 16.097 -11.325 -19.010 1.00 94.06 332 ALA A O 1
ATOM 2738 N N . ASP A 1 333 ? 17.876 -12.507 -18.308 1.00 92.75 333 ASP A N 1
ATOM 2739 C CA . ASP A 1 333 ? 17.379 -13.763 -18.849 1.00 92.75 333 ASP A CA 1
ATOM 2740 C C . ASP A 1 333 ? 16.158 -14.265 -18.055 1.00 92.75 333 ASP A C 1
ATOM 2742 O O . ASP A 1 333 ? 15.847 -13.810 -16.945 1.00 92.75 333 ASP A O 1
ATOM 2746 N N . ILE A 1 334 ? 15.448 -15.230 -18.638 1.00 92.44 334 ILE A N 1
ATOM 2747 C CA . ILE A 1 334 ? 14.209 -15.746 -18.060 1.00 92.44 334 ILE A CA 1
ATOM 2748 C C . ILE A 1 334 ? 14.420 -16.480 -16.728 1.00 92.44 334 ILE A C 1
ATOM 2750 O O . ILE A 1 334 ? 13.524 -16.458 -15.888 1.00 92.44 334 ILE A O 1
ATOM 2754 N N . HIS A 1 335 ? 15.581 -17.103 -16.499 1.00 94.44 335 HIS A N 1
ATOM 2755 C CA . HIS A 1 335 ? 15.882 -17.783 -15.237 1.00 94.44 335 HIS A CA 1
ATOM 2756 C C . HIS A 1 335 ? 16.104 -16.770 -14.117 1.00 94.44 335 HIS A C 1
ATOM 2758 O O . HIS A 1 335 ? 15.531 -16.918 -13.038 1.00 94.44 335 HIS A O 1
ATOM 2764 N N . THR A 1 336 ? 16.856 -15.707 -14.399 1.00 95.44 336 THR A N 1
ATOM 2765 C CA . THR A 1 336 ? 17.059 -14.579 -13.487 1.00 95.44 336 THR A CA 1
ATOM 2766 C C . THR A 1 336 ? 15.722 -13.919 -13.136 1.00 95.44 336 THR A C 1
ATOM 2768 O O . THR A 1 336 ? 15.431 -13.684 -11.964 1.00 95.44 336 THR A O 1
ATOM 2771 N N . TYR A 1 337 ? 14.858 -13.677 -14.129 1.00 96.62 337 TYR A N 1
ATOM 2772 C CA . TYR A 1 337 ? 13.518 -13.130 -13.889 1.00 96.62 337 TYR A CA 1
ATOM 2773 C C . TYR A 1 337 ? 12.654 -14.038 -13.004 1.00 96.62 337 TYR A C 1
ATOM 2775 O O . TYR A 1 337 ? 12.085 -13.567 -12.019 1.00 96.62 337 TYR A O 1
ATOM 2783 N N . LYS A 1 338 ? 12.598 -15.340 -13.314 1.00 96.81 338 LYS A N 1
ATOM 2784 C CA . LYS A 1 338 ? 11.865 -16.336 -12.515 1.00 96.81 338 LYS A CA 1
ATOM 2785 C C . LYS A 1 338 ? 12.357 -16.392 -11.072 1.00 96.81 338 LYS A C 1
ATOM 2787 O O . LYS A 1 338 ? 11.536 -16.466 -10.161 1.00 96.81 338 LYS A O 1
ATOM 2792 N N . GLY A 1 339 ? 13.675 -16.316 -10.869 1.00 97.75 339 GLY A N 1
ATOM 2793 C CA . GLY A 1 339 ? 14.285 -16.216 -9.544 1.00 97.75 339 GLY A CA 1
ATOM 2794 C C . GLY A 1 339 ? 13.729 -15.031 -8.757 1.00 97.75 339 GLY A C 1
ATOM 2795 O O . GLY A 1 339 ? 13.210 -15.221 -7.661 1.00 97.75 339 GLY A O 1
ATOM 2796 N N . MET A 1 340 ? 13.712 -13.839 -9.364 1.00 98.25 340 MET A N 1
ATOM 2797 C CA . MET A 1 340 ? 13.169 -12.643 -8.712 1.00 98.25 340 MET A CA 1
ATOM 2798 C C . MET A 1 340 ? 11.674 -12.748 -8.394 1.00 98.25 340 MET A C 1
ATOM 2800 O O . MET A 1 340 ? 11.255 -12.339 -7.312 1.00 98.25 340 MET A O 1
ATOM 2804 N N . VAL A 1 341 ? 10.861 -13.299 -9.305 1.00 97.75 341 VAL A N 1
ATOM 2805 C CA . VAL A 1 341 ? 9.418 -13.505 -9.065 1.00 97.75 341 VAL A CA 1
ATOM 2806 C C . VAL A 1 341 ? 9.196 -14.462 -7.893 1.00 97.75 341 VAL A C 1
ATOM 2808 O O . VAL A 1 341 ? 8.379 -14.180 -7.017 1.00 97.75 341 VAL A O 1
ATOM 2811 N N . ARG A 1 342 ? 9.959 -15.560 -7.830 1.00 97.94 342 ARG A N 1
ATOM 2812 C CA . ARG A 1 342 ? 9.899 -16.511 -6.715 1.00 97.94 342 ARG A CA 1
ATOM 2813 C C . ARG A 1 342 ? 10.303 -15.859 -5.392 1.00 97.94 342 ARG A C 1
ATOM 2815 O O . ARG A 1 342 ? 9.570 -15.986 -4.417 1.00 97.94 342 ARG A O 1
ATOM 2822 N N . SER A 1 343 ? 11.407 -15.115 -5.358 1.00 98.12 343 SER A N 1
ATOM 2823 C CA . SER A 1 343 ? 11.832 -14.404 -4.147 1.00 98.12 343 SER A CA 1
ATOM 2824 C C . SER A 1 343 ? 10.822 -13.331 -3.716 1.00 98.12 343 SER A C 1
ATOM 2826 O O . SER A 1 343 ? 10.592 -13.149 -2.522 1.00 98.12 343 SER A O 1
ATOM 2828 N N . MET A 1 344 ? 10.155 -12.654 -4.661 1.00 97.69 344 MET A N 1
ATOM 2829 C CA . MET A 1 344 ? 9.031 -11.759 -4.350 1.00 97.69 344 MET A CA 1
ATOM 2830 C C . MET A 1 344 ? 7.849 -12.511 -3.720 1.00 97.69 344 MET A C 1
ATOM 2832 O O . MET A 1 344 ? 7.252 -11.998 -2.773 1.00 97.69 344 MET A O 1
ATOM 2836 N N . ALA A 1 345 ? 7.520 -13.708 -4.213 1.00 97.00 345 ALA A N 1
ATOM 2837 C CA . ALA A 1 345 ? 6.451 -14.537 -3.658 1.00 97.00 345 ALA A CA 1
ATOM 2838 C C . ALA A 1 345 ? 6.769 -15.003 -2.227 1.00 97.00 345 ALA A C 1
ATOM 2840 O O . ALA A 1 345 ? 5.938 -14.835 -1.338 1.00 97.00 345 ALA A O 1
ATOM 2841 N N . GLU A 1 346 ? 7.994 -15.470 -1.971 1.00 97.00 346 GLU A N 1
ATOM 2842 C CA . GLU A 1 346 ? 8.452 -15.871 -0.630 1.00 97.00 346 GLU A CA 1
ATOM 2843 C C . GLU A 1 346 ? 8.387 -14.691 0.366 1.00 97.00 346 GLU A C 1
ATOM 2845 O O . GLU A 1 346 ? 7.920 -14.833 1.501 1.00 97.00 346 GLU A O 1
ATOM 2850 N N . LEU A 1 347 ? 8.783 -13.484 -0.065 1.00 96.25 347 LEU A N 1
ATOM 2851 C CA . LEU A 1 347 ? 8.645 -12.268 0.745 1.00 96.25 347 LEU A CA 1
ATOM 2852 C C . LEU A 1 347 ? 7.179 -11.896 0.998 1.00 96.25 347 LEU A C 1
ATOM 2854 O O . LEU A 1 347 ? 6.833 -11.538 2.126 1.00 96.25 347 LEU A O 1
ATOM 2858 N N . LYS A 1 348 ? 6.317 -11.979 -0.025 1.00 95.88 348 LYS A N 1
ATOM 2859 C CA . LYS A 1 348 ? 4.871 -11.738 0.100 1.00 95.88 348 LYS A CA 1
ATOM 2860 C C . LYS A 1 348 ? 4.255 -12.691 1.122 1.00 95.88 348 LYS A C 1
ATOM 2862 O O . LYS A 1 348 ? 3.559 -12.224 2.020 1.00 95.88 348 LYS A O 1
ATOM 2867 N N . GLU A 1 349 ? 4.520 -13.991 1.016 1.00 96.00 349 GLU A N 1
ATOM 2868 C CA . GLU A 1 349 ? 3.997 -15.013 1.932 1.00 96.00 349 GLU A CA 1
ATOM 2869 C C . GLU A 1 349 ? 4.401 -14.730 3.375 1.00 96.00 349 GLU A C 1
ATOM 2871 O O . GLU A 1 349 ? 3.548 -14.700 4.266 1.00 96.00 349 GLU A O 1
ATOM 2876 N N . LYS A 1 350 ? 5.684 -14.422 3.599 1.00 95.62 350 LYS A N 1
ATOM 2877 C CA . LYS A 1 350 ? 6.166 -14.022 4.921 1.00 95.62 350 LYS A CA 1
ATOM 2878 C C . LYS A 1 350 ? 5.436 -12.778 5.430 1.00 95.62 350 LYS A C 1
ATOM 2880 O O . LYS A 1 350 ? 4.973 -12.758 6.563 1.00 95.62 350 LYS A O 1
ATOM 2885 N N . MET A 1 351 ? 5.294 -11.747 4.597 1.00 94.62 351 MET A N 1
ATOM 2886 C CA . MET A 1 351 ? 4.612 -10.509 4.984 1.00 94.62 351 MET A CA 1
ATOM 2887 C C . MET A 1 351 ? 3.137 -10.724 5.319 1.00 94.62 351 MET A C 1
ATOM 2889 O O . MET A 1 351 ? 2.645 -10.100 6.259 1.00 94.62 351 MET A O 1
ATOM 2893 N N . VAL A 1 352 ? 2.444 -11.583 4.572 1.00 96.25 352 VAL A N 1
ATOM 2894 C CA . VAL A 1 352 ? 1.050 -11.965 4.830 1.00 96.25 352 VAL A CA 1
ATOM 2895 C C . VAL A 1 352 ? 0.941 -12.707 6.159 1.00 96.25 352 VAL A C 1
ATOM 2897 O O . VAL A 1 352 ? 0.107 -12.335 6.982 1.00 96.25 352 VAL A O 1
ATOM 2900 N N . LYS A 1 353 ? 1.819 -13.688 6.402 1.00 96.94 353 LYS A N 1
ATOM 2901 C CA . LYS A 1 353 ? 1.867 -14.436 7.661 1.00 96.94 353 LYS A CA 1
ATOM 2902 C C . LYS A 1 353 ? 2.117 -13.516 8.858 1.00 96.94 353 LYS A C 1
ATOM 2904 O O . LYS A 1 353 ? 1.296 -13.489 9.769 1.00 96.94 353 LYS A O 1
ATOM 2909 N N . ASP A 1 354 ? 3.174 -12.702 8.805 1.00 96.75 354 ASP A N 1
ATOM 2910 C CA . ASP A 1 354 ? 3.520 -11.753 9.872 1.00 96.75 354 ASP A CA 1
ATOM 2911 C C . ASP A 1 354 ? 2.351 -10.784 10.150 1.00 96.75 354 ASP A C 1
ATOM 2913 O O . ASP A 1 354 ? 2.065 -10.442 11.293 1.00 96.75 354 ASP A O 1
ATOM 2917 N N . SER A 1 355 ? 1.657 -10.327 9.101 1.00 97.81 355 SER A N 1
ATOM 2918 C CA . SER A 1 355 ? 0.522 -9.399 9.223 1.00 97.81 355 SER A CA 1
ATOM 2919 C C . SER A 1 355 ? -0.694 -10.053 9.884 1.00 97.81 355 SER A C 1
ATOM 2921 O O . SER A 1 355 ? -1.336 -9.429 10.729 1.00 97.81 355 SER A O 1
ATOM 2923 N N . LEU A 1 356 ? -0.993 -11.305 9.528 1.00 98.19 356 LEU A N 1
ATOM 2924 C CA . LEU A 1 356 ? -2.082 -12.073 10.127 1.00 98.19 356 LEU A CA 1
ATOM 2925 C C . LEU A 1 356 ? -1.805 -12.374 11.605 1.00 98.19 356 LEU A C 1
ATOM 2927 O O . LEU A 1 356 ? -2.692 -12.194 12.436 1.00 98.19 356 LEU A O 1
ATOM 2931 N N . GLU A 1 357 ? -0.574 -12.775 11.935 1.00 98.25 357 GLU A N 1
ATOM 2932 C CA . GLU A 1 357 ? -0.134 -13.001 13.316 1.00 98.25 357 GLU A CA 1
ATOM 2933 C C . GLU A 1 357 ? -0.234 -11.713 14.143 1.00 98.25 357 GLU A C 1
ATOM 2935 O O . GLU A 1 357 ? -0.861 -11.716 15.202 1.00 98.25 357 GLU A O 1
ATOM 2940 N N . ASN A 1 358 ? 0.267 -10.585 13.622 1.00 98.44 358 ASN A N 1
ATOM 2941 C CA . ASN A 1 358 ? 0.165 -9.290 14.299 1.00 98.44 358 ASN A CA 1
ATOM 2942 C C . ASN A 1 358 ? -1.293 -8.891 14.572 1.00 98.44 358 ASN A C 1
ATOM 2944 O O . ASN A 1 358 ? -1.602 -8.432 15.672 1.00 98.44 358 ASN A O 1
ATOM 2948 N N . LEU A 1 359 ? -2.192 -9.054 13.593 1.00 98.44 359 LEU A N 1
ATOM 2949 C CA . LEU A 1 359 ? -3.607 -8.722 13.774 1.00 98.44 359 LEU A CA 1
ATOM 2950 C C . LEU A 1 359 ? -4.278 -9.650 14.794 1.00 98.44 359 LEU A C 1
ATOM 2952 O O . LEU A 1 359 ? -5.023 -9.175 15.650 1.00 98.44 359 LEU A O 1
ATOM 2956 N N . LEU A 1 360 ? -4.003 -10.956 14.724 1.00 98.31 360 LEU A N 1
ATOM 2957 C CA . LEU A 1 360 ? -4.539 -11.950 15.654 1.00 98.31 360 LEU A CA 1
ATOM 2958 C C . LEU A 1 360 ? -4.106 -11.664 17.096 1.00 98.31 360 LEU A C 1
ATOM 2960 O O . LEU A 1 360 ? -4.941 -11.688 18.002 1.00 98.31 360 LEU A O 1
ATOM 2964 N N . GLU A 1 361 ? -2.822 -11.368 17.308 1.00 98.12 361 GLU A N 1
ATOM 2965 C CA . GLU A 1 361 ? -2.284 -10.980 18.613 1.00 98.12 361 GLU A CA 1
ATOM 2966 C C . GLU A 1 361 ? -2.990 -9.740 19.165 1.00 98.12 361 GLU A C 1
ATOM 2968 O O . GLU A 1 361 ? -3.440 -9.761 20.311 1.00 98.12 361 GLU A O 1
ATOM 2973 N N . THR A 1 362 ? -3.137 -8.683 18.357 1.00 97.94 362 THR A N 1
ATOM 2974 C CA . THR A 1 362 ? -3.820 -7.452 18.779 1.00 97.94 362 THR A CA 1
ATOM 2975 C C . THR A 1 362 ? -5.284 -7.719 19.121 1.00 97.94 362 THR A C 1
ATOM 2977 O O . THR A 1 362 ? -5.749 -7.317 20.186 1.00 97.94 362 THR A O 1
ATOM 2980 N N . VAL A 1 363 ? -6.012 -8.444 18.265 1.00 97.94 363 VAL A N 1
ATOM 2981 C CA . VAL A 1 363 ? -7.418 -8.807 18.503 1.00 97.94 363 VAL A CA 1
ATOM 2982 C C . VAL A 1 363 ? -7.573 -9.573 19.818 1.00 97.94 363 VAL A C 1
ATOM 2984 O O . VAL A 1 363 ? -8.441 -9.236 20.624 1.00 97.94 363 VAL A O 1
ATOM 2987 N N . ASN A 1 364 ? -6.737 -10.584 20.060 1.00 97.25 364 ASN A N 1
ATOM 2988 C CA . ASN A 1 364 ? -6.812 -11.394 21.276 1.00 97.25 364 ASN A CA 1
ATOM 2989 C C . ASN A 1 364 ? -6.413 -10.595 22.521 1.00 97.25 364 ASN A C 1
ATOM 2991 O O . ASN A 1 364 ? -7.109 -10.666 23.534 1.00 97.25 364 ASN A O 1
ATOM 2995 N N . GLY A 1 365 ? -5.334 -9.812 22.438 1.00 96.81 365 GLY A N 1
ATOM 2996 C CA . GLY A 1 365 ? -4.848 -8.984 23.541 1.00 96.81 365 GLY A CA 1
ATOM 2997 C C . GLY A 1 365 ? -5.878 -7.945 23.977 1.00 96.81 365 GLY A C 1
ATOM 2998 O O . GLY A 1 365 ? -6.159 -7.811 25.167 1.00 96.81 365 GLY A O 1
ATOM 2999 N N . VAL A 1 366 ? -6.519 -7.277 23.014 1.00 95.44 366 VAL A N 1
ATOM 3000 C CA . VAL A 1 366 ? -7.577 -6.304 23.300 1.00 95.44 366 VAL A CA 1
ATOM 3001 C C . VAL A 1 366 ? -8.801 -6.965 23.939 1.00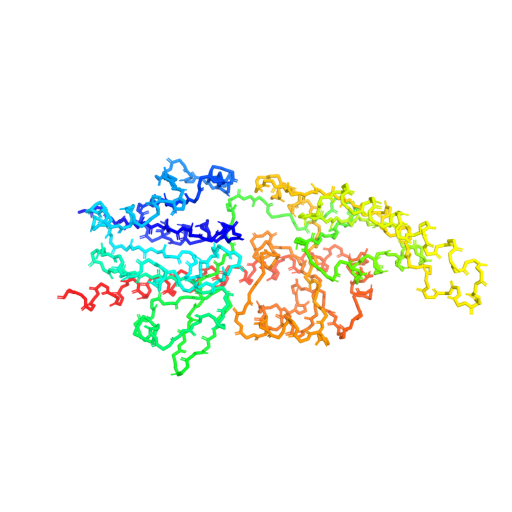 95.44 366 VAL A C 1
ATOM 3003 O O . VAL A 1 366 ? -9.330 -6.441 24.918 1.00 95.44 366 VAL A O 1
ATOM 3006 N N . LYS A 1 367 ? -9.261 -8.110 23.418 1.00 94.94 367 LYS A N 1
ATOM 3007 C CA . LYS A 1 367 ? -10.423 -8.808 23.992 1.00 94.94 367 LYS A CA 1
ATOM 3008 C C . LYS A 1 367 ? -10.157 -9.297 25.410 1.00 94.94 367 LYS A C 1
ATOM 3010 O O . LYS A 1 367 ? -11.039 -9.179 26.252 1.00 94.94 367 LYS A O 1
ATOM 3015 N N . HIS A 1 368 ? -8.958 -9.817 25.666 1.00 93.94 368 HIS A N 1
ATOM 3016 C CA . HIS A 1 368 ? -8.553 -10.271 26.993 1.00 93.94 368 HIS A CA 1
ATOM 3017 C C . HIS A 1 368 ? -8.484 -9.119 28.003 1.00 93.94 368 HIS A C 1
ATOM 3019 O O . HIS A 1 368 ? -8.812 -9.315 29.160 1.00 93.94 368 HIS A O 1
ATOM 3025 N N . ALA A 1 369 ? -8.068 -7.918 27.594 1.00 90.44 369 ALA A N 1
ATOM 3026 C CA . ALA A 1 369 ? -8.028 -6.759 28.490 1.00 90.44 369 ALA A CA 1
ATOM 3027 C C . ALA A 1 369 ? -9.419 -6.182 28.828 1.00 90.44 369 ALA A C 1
ATOM 3029 O O . ALA A 1 369 ? -9.534 -5.390 29.761 1.00 90.44 369 ALA A O 1
ATOM 3030 N N . ALA A 1 370 ? -10.451 -6.527 28.050 1.00 85.12 370 ALA A N 1
ATOM 3031 C CA . ALA A 1 370 ? -11.814 -6.012 28.195 1.00 85.12 370 ALA A CA 1
ATOM 3032 C C . ALA A 1 370 ? -12.779 -6.969 28.922 1.00 85.12 370 ALA A C 1
ATOM 3034 O O . ALA A 1 370 ? -13.875 -6.541 29.290 1.00 85.12 370 ALA A O 1
ATOM 3035 N N . GLY A 1 371 ? -12.412 -8.247 29.062 1.00 73.62 371 GLY A N 1
ATOM 3036 C CA . GLY A 1 371 ? -13.139 -9.248 29.852 1.00 73.62 371 GLY A CA 1
ATOM 3037 C C . GLY A 1 371 ? -12.523 -9.399 31.229 1.00 73.62 371 GLY A C 1
ATOM 3038 O O . GLY A 1 371 ? -13.301 -9.674 32.167 1.00 73.62 371 GLY A O 1
#

Sequence (371 aa):
MSKSVLIFEPHPYHYEVVIGVSYYFEQLGYEISLLVRNNFDAQDLFFYSQWKDRLHIRHFDDETMKAELETERVRDYEFLFLSSMEYFHDHTQSRILDYIGFIPQTKYGIMGIYHNRAMLTDDDIKLLSEGRIFALTPFAYKGYQAKRLSVSYFGEFDIHDTYGGKPEILLVGGSNKRILFENAIGNLIKRGCRHFNAGIIGVNPIQHYVLKTFIRNFIFRITACVRRDGEQKRRSVEGVRKLHFYGKLKFKEMYSVVLKAAYIGIIMDPEDDGFSDFLYGKTTGARQLAFAFCKPCIINRKFAKAFGLNEDCCILYDGNHVEDAVYRAVHADIHTYKGMVRSMAELKEKMVKDSLENLLETVNGVKHAAG

Radius of gyration: 22.25 Å; Cα contacts (8 Å, |Δi|>4): 650; chains: 1; bounding box: 52×50×61 Å

Solvent-accessible surface area (backbone atoms only — not comparable to full-atom values): 19936 Å² total; per-residue (Å²): 130,82,53,33,36,37,39,34,43,68,30,95,83,54,65,75,38,49,55,16,56,48,49,49,41,47,76,71,63,34,47,48,32,39,44,33,44,68,92,60,62,62,70,41,57,37,58,41,33,94,59,51,88,69,54,45,79,45,68,38,52,89,85,48,46,58,63,63,51,68,36,74,73,42,39,76,19,45,29,39,34,27,58,33,40,46,26,64,54,96,96,42,76,45,44,40,53,70,73,68,68,57,80,60,60,24,71,69,28,66,35,31,22,42,61,41,56,87,70,67,56,79,83,46,47,63,46,31,72,65,48,33,31,28,11,64,27,58,40,76,58,98,92,34,55,29,46,47,48,46,41,45,50,67,52,67,74,88,74,68,62,70,58,102,67,58,43,24,40,31,34,57,61,73,70,96,41,60,61,59,56,40,44,25,50,18,50,40,45,76,73,67,54,68,72,53,42,36,35,38,33,49,40,56,58,66,68,49,55,53,51,53,51,50,52,45,56,51,48,52,65,55,49,75,77,53,77,97,62,75,73,80,74,62,64,38,68,63,19,57,70,60,45,44,68,66,18,73,63,56,52,53,58,44,49,59,53,57,64,68,35,48,29,32,43,53,73,57,58,80,86,44,74,94,48,53,54,44,61,60,16,24,72,54,71,54,57,31,50,23,37,42,61,25,30,27,34,37,31,28,50,74,50,26,53,50,72,76,47,53,73,64,24,27,43,60,26,61,72,82,45,54,41,64,30,54,53,49,62,62,65,54,49,68,66,60,48,30,47,13,25,50,44,24,41,56,52,32,53,51,44,51,51,53,18,43,51,49,51,50,51,33,55,52,53,51,52,62,76,73,108

Foldseek 3Di:
DFAEEEEEEQAPPLVLLSVLVVVLCVVVRYQYEYEYAPVDDQCLQCVQAPCSVSYHYDHDDPVCVLVVLADPVQQAHQEYEYQELWHQDPNDIAGVCVVSVHFRHYNLGYAYEYQFPVRDDPVCVVCQVLQRYAACQWFDDPRGIRFHSHLQARHDDDQDLDQPFAAEEEEEEDDDQVLLVLLLLQVCVVVVNDRHAYEYEADDPVVVVVVVVVVCVVVVVVVVVDDDPPPPVPRDPPSVVRYHYPHHDGNNVVLVVLSNHQEYEPQDAPVDPVCVRLLGGHDDVSLSSCLNSLHAYEEEPSSCVSSVHDPQQYQYDHHSPSNVSVVCSRVPDSVSSSRNSVVSPVVSVVSSVSNSVSVVCSSVSSVVVSD

Secondary structure (DSSP, 8-state):
---EEEEEE--TT-TTHHHHHHHHHHHTT-EEEEEEETT--HHHHTTT-TTGGG-EEEEE-TTTHHHHHHSHHHHTSSEEEES-SEEEETTEEEEHHHHH-S----SS-EEEEES-GGG--GGGHHHHHTT-EEESS-EEETTEEEEE-------S-PPPS--SSSPEEEEES-STTHHHHHHHHHHHHHTT--S-EEEEES--HHHHHHHHHHHHHHHHHHHTTS---TTTS---HHHHHHEEEEES--HHHHHHHHHH-SEEEE---TT-GGGGGGGTT---HHHHHHHHTTPPEEEEHHHHHHHT--TTTEEEE-TT-HHHHHHHHHH--HHHHHHHHHHHHHHHHHHHHHHHHHHHHHHHHHHH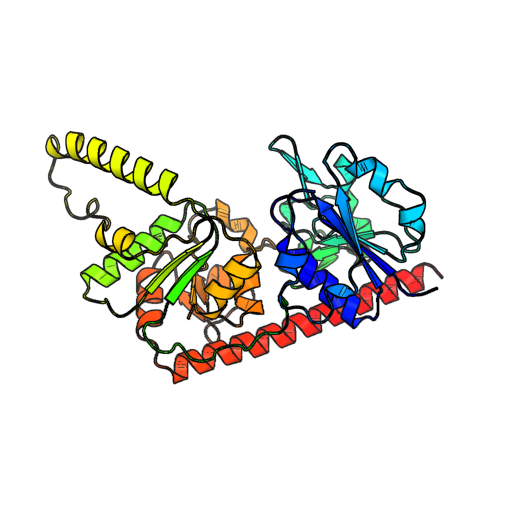HH-